Protein AF-A0A9X7F7V8-F1 (afdb_monomer)

Solvent-accessible surface area (backbone atoms only — not comparable to full-atom values): 36002 Å² total; per-residue (Å²): 130,81,88,64,76,59,46,73,55,66,63,35,21,41,89,71,40,46,83,42,70,85,83,79,91,73,60,91,83,66,77,75,46,74,42,76,83,87,56,82,37,56,44,42,34,38,36,26,42,27,68,79,22,31,21,28,25,34,52,46,41,36,84,93,49,80,68,40,49,38,64,85,40,60,73,61,47,55,70,38,50,69,52,77,64,52,64,68,59,65,44,76,66,42,42,54,44,35,45,54,50,52,70,66,58,52,81,70,57,61,52,59,79,64,34,53,71,42,37,28,60,25,58,77,49,86,62,60,53,66,72,53,93,65,69,82,40,64,62,67,72,84,74,87,76,73,74,89,85,81,84,89,85,89,88,84,90,87,91,89,91,73,89,81,83,79,71,95,82,75,79,75,51,70,68,53,50,42,50,52,43,41,33,76,32,23,48,16,11,32,34,34,64,39,44,34,57,38,52,28,49,52,38,41,56,53,60,64,45,73,82,61,96,46,65,67,55,34,41,53,51,31,75,76,29,73,75,55,44,62,40,30,48,76,62,64,85,87,48,68,62,60,39,66,84,73,62,66,94,68,45,54,73,66,41,46,50,52,51,18,53,33,50,60,58,42,36,48,33,43,57,46,69,31,34,42,25,39,52,52,36,33,46,38,57,34,34,7,62,45,65,54,84,80,35,44,51,33,42,26,20,69,36,93,69,23,88,36,35,92,76,37,50,49,18,48,43,56,41,51,54,51,50,36,59,56,46,31,51,65,20,78,80,36,62,45,30,34,38,38,21,29,26,52,19,28,54,20,50,41,38,26,36,68,74,65,68,45,75,52,41,55,26,39,37,30,33,50,24,46,71,30,14,23,47,44,47,59,46,28,52,28,28,15,48,75,69,51,93,58,85,59,70,58,58,33,39,68,38,36,50,40,6,80,57,29,29,27,45,42,70,61,12,37,29,49,49,53,36,36,46,35,80,83,26,45,27,72,94,77,72,40,47,49,35,41,34,29,18,29,59,93,43,65,85,53,70,75,48,70,36,31,45,58,53,34,67,76,37,40,35,26,62,85,16,94,48,28,82,47,23,56,94,80,37,65,67,64,79,65,60,67,90,58,94,91,64,100,65,87,60,88,47,55,54,53,73,35,50,81,58,69,54,54,37,46,72,80,53,44,80,40,38,74,46,56,49,49,50,51,44,53,49,51,33,53,49,50,51,65,73,48,60,82,61,58,56,80,83,29,31,31,40,34,20,30,57,16,82,84,25,23,5,24,42,49,45,33,40,27,23,82,54,89,58,90,87,61,51,70,70,42,60,62,64,21,42,67,72,51,64,84,48,29,32,70,29,30,43,32,32,29,30,82,88,68,53,72,48,46,32,34,59,57,67,48,78,32,36,3,12,44,50,40,8,30,40,19,36,51,60,52,61,93,48,52,75,30,47,29,37,45,31,56,93,45,42,61,73,41,33,51,48,45,98,81,32,51,54,52,41,55,50,52,47,50,53,42,52,42,54,43,76,77,100

Sequence (665 aa):
MNNEPAKQLKIQLDKQGRPITHTYLTESSDTQRCEVRIKDRVVPILFVPGIMGSNLKYRDVWSGQETPVLLSDEKELANAEVDDSWQPPSSALEILSALIFGLFRTKEERRREINPDVAFVDWESNKIRPLPKRMVYTDRKIAMSSPDNDHEGDVAQEKNSAKEPFQEGESLTEAQKIAQEARMRGWGTVYQGSYVPFLVFLEDTLNDIPACKTLEEYKQVIEKNEVWKKLLPLFQSGSRQSIVAKGDENGSLENTEQLARWLQNAADCEFRVYACGYNWLRDNQQSGNGYSNDSIEYFEAKSEKGINKKYGFSDLNSRIKKILKECQQTDSKCNEVIVLTHSMGGLVGRAYAKEQGGSSLSGIYHNVMPATGAPAFYKRLKAGFGGENIVTTIASPIFGYSAERVTPVLLNSIGALELMPWIDYKVLSDNTNQWLKVAEKATPKTIKFSFSTEDLMQNSDAWYSLLPKLYHNGQLQYQKAKLNDKKNQWEEADPRINPGGIVSPIMELQEMSDAERFKRIMGSVANFQKKHMGFYLPGKTNIAYGNDEKYKAWGSISWLCDSSLHDVREEDLRQAKLLKTEDMYTGKITVELPSGRQLSFQLSKAEDNGDGTVPTDSGCAPEGKVDGRIFIENGYDHQGSYGEKKSASRSSALFSILEFTARKG

Secondary structure (DSSP, 8-state):
---PPPEEPPPEE-TTS-EE-------TT--PPEE-----EEEEEEEE--TT-B-EEEEESSTT-SSPPPTT-HHHHTTSEEPPPB----SHHHHHHHHHHHHH--TTTHHHHT-TTTEEE--------SPPS----B-----SS---------------S------TTPPPPHHHHHHHHHHHTTGGGB-HHHHHHHHHHHHHHHHT----SSHHHHHHHHHH-HHHHTTGGGG--S-TT-EES---S---HHHHHHHHHHHHHHHTEEEEEEE----TTS-HHHHHH---TTSHHHHHHHSTT-TTTTT---SHHHHHHHHHHHHTTT-TT---EEEEEETTHHHHHHHHHHHHTTTTEEEEEEES--BTB-THHHHHHHH-S---SS--TTTHHHH-SSHHHHHHHHHH-HHHHTTSPPTT---TTTS-S--EEEEETTEEEEEEEEE-HHHHHH-TTSTTSS-TTSEETTEE--------TT--------TTTSTT-PPPSSHHHHTS-HHHHHHHHHHHHHHHHHHHTT---TTTEEEEEE-EEEEEE-SSEEEEESS--TT--HHHHHTPEEEE-TGGGGTEEEEE-TTS-EEEEEEPPP-EEESSSSBHHHHTTTTTT-SS-EEEE-SS-TTTTTTSTT-HHHHHHHHHHHHHHHTT-

Nearest PDB structures (foldseek):
  4r1d-assembly1_A  TM=7.127E-01  e=4.966E-26  Pseudomonas aeruginosa PAO1
  5nfq-assembly1_A  TM=3.849E-01  e=1.254E-01  metagenome
  8oxn-assembly2_BBB  TM=6.020E-01  e=1.197E+00  Paenarthrobacter nitroguajacolicus
  3ia2-assembly1_C  TM=6.150E-01  e=1.941E+00  Pseudomonas fluorescens
  1a88-assembly1_C  TM=4.768E-01  e=1.839E+00  Streptomyces lividans

pLDDT: mean 80.81, std 19.21, range [23.52, 98.88]

InterPro domains:
  IPR012908 GPI inositol-deacylase PGAP1-like alpha/beta domain [PF07819] (316-354)
  IPR029058 Alpha/Beta hydrolase fold [G3DSA:3.40.50.1820] (249-443)
  IPR029058 Alpha/Beta hydrolase fold [SSF53474] (44-438)

Structure (mmCIF, N/CA/C/O backbone):
data_AF-A0A9X7F7V8-F1
#
_entry.id   AF-A0A9X7F7V8-F1
#
loop_
_atom_site.group_PDB
_atom_site.id
_atom_site.type_symbol
_atom_site.label_atom_id
_atom_site.label_alt_id
_atom_site.label_comp_id
_atom_site.label_asym_id
_atom_site.label_entity_id
_atom_site.label_seq_id
_atom_site.pdbx_PDB_ins_code
_atom_site.Cartn_x
_atom_site.Cartn_y
_atom_site.Cartn_z
_atom_site.occupancy
_atom_site.B_iso_or_equiv
_atom_site.auth_seq_id
_atom_site.auth_comp_id
_atom_site.auth_asym_id
_atom_site.auth_atom_id
_atom_site.pdbx_PDB_model_num
ATOM 1 N N . MET A 1 1 ? 36.624 15.511 -40.483 1.00 46.25 1 MET A N 1
ATOM 2 C CA . MET A 1 1 ? 35.326 14.999 -39.995 1.00 46.25 1 MET A CA 1
ATOM 3 C C . MET A 1 1 ? 34.982 15.802 -38.761 1.00 46.25 1 MET A C 1
ATOM 5 O O . MET A 1 1 ? 35.823 15.865 -37.872 1.00 46.25 1 MET A O 1
ATOM 9 N N . ASN A 1 2 ? 33.837 16.486 -38.752 1.00 46.56 2 ASN A N 1
ATOM 10 C CA . ASN A 1 2 ? 33.401 17.257 -37.590 1.00 46.56 2 ASN A CA 1
ATOM 11 C C . ASN A 1 2 ? 33.309 16.332 -36.371 1.00 46.56 2 ASN A C 1
ATOM 13 O O . ASN A 1 2 ? 32.717 15.259 -36.450 1.00 46.56 2 ASN A O 1
ATOM 17 N N . ASN A 1 3 ? 33.905 16.758 -35.258 1.00 55.72 3 ASN A N 1
ATOM 18 C CA . ASN A 1 3 ? 33.876 16.075 -33.959 1.00 55.72 3 ASN A CA 1
ATOM 19 C C . ASN A 1 3 ? 32.517 16.236 -33.247 1.00 55.72 3 ASN A C 1
ATOM 21 O O . ASN A 1 3 ? 32.430 16.115 -32.026 1.00 55.72 3 ASN A O 1
ATOM 25 N N . GLU A 1 4 ? 31.459 16.557 -33.992 1.00 63.03 4 GLU A N 1
ATOM 26 C CA . GLU A 1 4 ? 30.136 16.722 -33.414 1.00 63.03 4 GLU A CA 1
ATOM 27 C C . GLU A 1 4 ? 29.566 15.354 -33.026 1.00 63.03 4 GLU A C 1
ATOM 29 O O . GLU A 1 4 ? 29.648 14.399 -33.809 1.00 63.03 4 GLU A O 1
ATOM 34 N N . PRO A 1 5 ? 29.005 15.227 -31.811 1.00 69.69 5 PRO A N 1
ATOM 35 C CA . PRO A 1 5 ? 28.393 13.985 -31.373 1.00 69.69 5 PRO A CA 1
ATOM 36 C C . PRO A 1 5 ? 27.250 13.603 -32.316 1.00 69.69 5 PRO A C 1
ATOM 38 O O . PRO A 1 5 ? 26.534 14.465 -32.836 1.00 69.69 5 PRO A O 1
ATOM 41 N N . ALA A 1 6 ? 27.082 12.296 -32.531 1.00 78.06 6 ALA A N 1
ATOM 42 C CA . ALA A 1 6 ? 26.006 11.790 -33.366 1.00 78.06 6 ALA A CA 1
ATOM 43 C C . ALA A 1 6 ? 24.643 12.207 -32.791 1.00 78.06 6 ALA A C 1
ATOM 45 O O . ALA A 1 6 ? 24.387 12.090 -31.590 1.00 78.06 6 ALA A O 1
ATOM 46 N N . LYS A 1 7 ? 23.752 12.678 -33.662 1.00 78.88 7 LYS A N 1
ATOM 47 C CA . LYS A 1 7 ? 22.371 12.996 -33.324 1.00 78.88 7 LYS A CA 1
ATOM 48 C C . LYS A 1 7 ? 21.613 11.700 -33.064 1.00 78.88 7 LYS A C 1
ATOM 50 O O . LYS A 1 7 ? 21.402 10.901 -33.974 1.00 78.88 7 LYS A O 1
ATOM 55 N N . GLN A 1 8 ? 21.180 11.492 -31.825 1.00 77.06 8 GLN A N 1
ATOM 56 C CA . GLN A 1 8 ? 20.345 10.340 -31.499 1.00 77.06 8 GLN A CA 1
ATOM 57 C C . GLN A 1 8 ? 18.921 10.537 -32.012 1.00 77.06 8 GLN A C 1
ATOM 59 O O . GLN A 1 8 ? 18.252 11.521 -31.678 1.00 77.06 8 GLN A O 1
ATOM 64 N N . LEU A 1 9 ? 18.460 9.588 -32.820 1.00 78.94 9 LEU A N 1
ATOM 65 C CA . LEU A 1 9 ? 17.100 9.564 -33.334 1.00 78.94 9 LEU A CA 1
ATOM 66 C C . LEU A 1 9 ? 16.156 8.888 -32.335 1.00 78.94 9 LEU A C 1
ATOM 68 O O . LEU A 1 9 ? 16.530 7.964 -31.613 1.00 78.94 9 LEU A O 1
ATOM 72 N N . LYS A 1 10 ? 14.906 9.357 -32.302 1.00 74.94 10 LYS A N 1
ATOM 73 C CA . LYS A 1 10 ? 13.861 8.775 -31.453 1.00 74.94 10 LYS A CA 1
ATOM 74 C C . LYS A 1 10 ? 13.357 7.462 -32.051 1.00 74.94 10 LYS A C 1
ATOM 76 O O . LYS A 1 10 ? 13.159 7.381 -33.264 1.00 74.94 10 LYS A O 1
ATOM 81 N N . ILE A 1 11 ? 13.102 6.482 -31.191 1.00 79.94 11 ILE A N 1
ATOM 82 C CA . ILE A 1 11 ? 12.513 5.193 -31.563 1.00 79.94 11 ILE A CA 1
ATOM 83 C C . ILE A 1 11 ? 11.030 5.186 -31.197 1.00 79.94 11 ILE A C 1
ATOM 85 O O . ILE A 1 11 ? 10.642 5.650 -30.126 1.00 79.94 11 ILE A O 1
ATOM 89 N N . GLN A 1 12 ? 10.218 4.650 -32.100 1.00 79.31 12 GLN A N 1
ATOM 90 C CA . GLN A 1 12 ? 8.825 4.265 -31.887 1.00 79.31 12 GLN A CA 1
ATOM 91 C C . GLN A 1 12 ? 8.692 2.771 -32.183 1.00 79.31 12 GLN A C 1
ATOM 93 O O . GLN A 1 12 ? 9.575 2.193 -32.814 1.00 79.31 12 GLN A O 1
ATOM 98 N N . LEU A 1 13 ? 7.607 2.140 -31.744 1.00 78.81 13 LEU A N 1
ATOM 99 C CA . LEU A 1 13 ? 7.330 0.746 -32.088 1.00 78.81 13 LEU A CA 1
ATOM 100 C C . LEU A 1 13 ? 6.234 0.690 -33.146 1.00 78.81 13 LEU A C 1
ATOM 102 O O . LEU A 1 13 ? 5.211 1.361 -33.014 1.00 78.81 13 LEU A O 1
ATOM 106 N N . ASP A 1 14 ? 6.421 -0.115 -34.186 1.00 77.88 14 ASP A N 1
ATOM 107 C CA . ASP A 1 14 ? 5.328 -0.430 -35.102 1.00 77.88 14 ASP A CA 1
ATOM 108 C C . ASP A 1 14 ? 4.297 -1.371 -34.446 1.00 77.88 14 ASP A C 1
ATOM 110 O O . ASP A 1 14 ? 4.455 -1.817 -33.309 1.00 77.88 14 ASP A O 1
ATOM 114 N N . LYS A 1 15 ? 3.224 -1.707 -35.172 1.00 72.94 15 LYS A N 1
ATOM 115 C CA . LYS A 1 15 ? 2.161 -2.601 -34.675 1.00 72.94 15 LYS A CA 1
ATOM 116 C C . LYS A 1 15 ? 2.650 -4.008 -34.300 1.00 72.94 15 LYS A C 1
ATOM 118 O O . LYS A 1 15 ? 1.923 -4.732 -33.628 1.00 72.94 15 LYS A O 1
ATOM 123 N N . GLN A 1 16 ? 3.831 -4.408 -34.763 1.00 71.25 16 GLN A N 1
ATOM 124 C CA . GLN A 1 16 ? 4.461 -5.693 -34.479 1.00 71.25 16 GLN A CA 1
ATOM 125 C C . GLN A 1 16 ? 5.520 -5.584 -33.370 1.00 71.25 16 GLN A C 1
ATOM 127 O O . GLN A 1 16 ? 6.212 -6.562 -33.106 1.00 71.25 16 GLN A O 1
ATOM 132 N N . GLY A 1 17 ? 5.661 -4.420 -32.725 1.00 70.75 17 GLY A N 1
ATOM 133 C CA . GLY A 1 17 ? 6.636 -4.196 -31.661 1.00 70.75 17 GLY A CA 1
ATOM 134 C C . GLY A 1 17 ? 8.064 -3.970 -32.161 1.00 70.75 17 GLY A C 1
ATOM 135 O O . GLY A 1 17 ? 8.986 -4.007 -31.346 1.00 70.75 17 GLY A O 1
ATOM 136 N N . ARG A 1 18 ? 8.269 -3.740 -33.468 1.00 77.44 18 ARG A N 1
ATOM 137 C CA . ARG A 1 18 ? 9.596 -3.513 -34.061 1.00 77.44 18 ARG A CA 1
ATOM 138 C C . ARG A 1 18 ? 9.985 -2.034 -33.963 1.00 77.44 18 ARG A C 1
ATOM 140 O O . ARG A 1 18 ? 9.141 -1.177 -34.239 1.00 77.44 18 ARG A O 1
ATOM 147 N N . PRO A 1 19 ? 11.245 -1.712 -33.620 1.00 79.12 19 PRO A N 1
ATOM 148 C CA . PRO A 1 19 ? 11.704 -0.335 -33.521 1.00 79.12 19 PRO A CA 1
ATOM 149 C C . PRO A 1 19 ? 11.752 0.328 -34.902 1.00 79.12 19 PRO A C 1
ATOM 151 O O . PRO A 1 19 ? 12.378 -0.174 -35.834 1.00 79.12 19 PRO A O 1
ATOM 154 N N . ILE A 1 20 ? 11.120 1.490 -35.014 1.00 81.56 20 ILE A N 1
ATOM 155 C CA . ILE A 1 20 ? 11.125 2.356 -36.191 1.00 81.56 20 ILE A CA 1
ATOM 156 C C . ILE A 1 20 ? 11.598 3.756 -35.799 1.00 81.56 20 ILE A C 1
ATOM 158 O O . ILE A 1 20 ? 11.424 4.202 -34.664 1.00 81.56 20 ILE A O 1
ATOM 162 N N . THR A 1 21 ? 12.199 4.471 -36.744 1.00 81.19 21 THR A N 1
ATOM 163 C CA . THR A 1 21 ? 12.580 5.872 -36.564 1.00 81.19 21 THR A CA 1
ATOM 164 C C . THR A 1 21 ? 12.234 6.674 -37.810 1.00 81.19 21 THR A C 1
ATOM 166 O O . THR A 1 21 ? 12.259 6.148 -38.923 1.00 81.19 21 THR A O 1
ATOM 169 N N . HIS A 1 22 ? 11.926 7.953 -37.622 1.00 78.25 22 HIS A N 1
ATOM 170 C CA . HIS A 1 22 ? 11.670 8.889 -38.708 1.00 78.25 22 HIS A CA 1
ATOM 171 C C . HIS A 1 22 ? 12.728 9.986 -38.684 1.00 78.25 22 HIS A C 1
ATOM 173 O O . HIS A 1 22 ? 12.984 10.598 -37.646 1.00 78.25 22 HIS A O 1
ATOM 179 N N . THR A 1 23 ? 13.319 10.249 -39.844 1.00 77.56 23 THR A N 1
ATOM 180 C CA . THR A 1 23 ? 14.235 11.368 -40.060 1.00 77.56 23 THR A CA 1
ATOM 181 C C . THR A 1 23 ? 13.747 12.206 -41.230 1.00 77.56 23 THR A C 1
ATOM 183 O O . THR A 1 23 ? 13.063 11.705 -42.123 1.00 77.56 23 THR A O 1
ATOM 186 N N . TYR A 1 24 ? 14.101 13.485 -41.217 1.00 77.19 24 TYR A N 1
ATOM 187 C CA . TYR A 1 24 ? 13.874 14.389 -42.337 1.00 77.19 24 TYR A CA 1
ATOM 188 C C . TYR A 1 24 ? 15.145 14.464 -43.180 1.00 77.19 24 TYR A C 1
ATOM 190 O O . TYR A 1 24 ? 16.244 14.242 -42.667 1.00 77.19 24 TYR A O 1
ATOM 198 N N . LEU A 1 25 ? 14.993 14.769 -44.467 1.00 79.50 25 LEU A N 1
ATOM 199 C CA . LEU A 1 25 ? 16.131 15.102 -45.317 1.00 79.50 25 LEU A CA 1
ATOM 200 C C . LEU A 1 25 ? 16.732 16.431 -44.840 1.00 79.50 25 LEU A C 1
ATOM 202 O O . LEU A 1 25 ? 15.996 17.391 -44.608 1.00 79.50 25 LEU A O 1
ATOM 206 N N . THR A 1 26 ? 18.051 16.470 -44.676 1.00 81.38 26 THR A N 1
ATOM 207 C CA . THR A 1 26 ? 18.823 17.676 -44.351 1.00 81.38 26 THR A CA 1
ATOM 208 C C . THR A 1 26 ? 19.559 18.179 -45.593 1.00 81.38 26 THR A C 1
ATOM 210 O O . THR A 1 26 ? 19.671 17.468 -46.595 1.00 81.38 26 THR A O 1
ATOM 213 N N . GLU A 1 27 ? 20.033 19.425 -45.559 1.00 85.50 27 GLU A N 1
ATOM 214 C CA . GLU A 1 27 ? 20.904 19.942 -46.616 1.00 85.50 27 GLU A CA 1
ATOM 215 C C . GLU A 1 27 ? 22.190 19.112 -46.709 1.00 85.50 27 GLU A C 1
ATOM 217 O O . GLU A 1 27 ? 22.711 18.649 -45.697 1.00 85.50 27 GLU A O 1
ATOM 222 N N . SER A 1 28 ? 22.760 18.975 -47.909 1.00 86.62 28 SER A N 1
ATOM 223 C CA . SER A 1 28 ? 23.994 18.202 -48.135 1.00 86.62 28 SER A CA 1
ATOM 224 C C . SER A 1 28 ? 25.219 18.722 -47.363 1.00 86.62 28 SER A C 1
ATOM 226 O O . SER A 1 28 ? 26.239 18.040 -47.294 1.00 86.62 28 SER A O 1
ATOM 228 N N . SER A 1 29 ? 25.140 19.944 -46.829 1.00 88.06 29 SER A N 1
ATOM 229 C CA . SER A 1 29 ? 26.130 20.572 -45.948 1.00 88.06 29 SER A CA 1
ATOM 230 C C . SER A 1 29 ? 26.117 19.988 -44.526 1.00 88.06 29 SER A C 1
ATOM 232 O O . SER A 1 29 ? 27.152 20.004 -43.854 1.00 88.06 29 SER A O 1
ATOM 234 N N . ASP A 1 30 ? 24.982 19.444 -44.075 1.00 81.69 30 ASP A N 1
ATOM 235 C CA . ASP A 1 30 ? 24.840 18.780 -42.782 1.00 81.69 30 ASP A CA 1
ATOM 236 C C . ASP A 1 30 ? 25.424 17.363 -42.858 1.00 81.69 30 ASP A C 1
ATOM 238 O O . ASP A 1 30 ? 24.828 16.427 -43.392 1.00 81.69 30 ASP A O 1
ATOM 242 N N . THR A 1 31 ? 26.636 17.219 -42.322 1.00 84.81 31 THR A N 1
ATOM 243 C CA . THR A 1 31 ? 27.365 15.943 -42.258 1.00 84.81 31 THR A CA 1
ATOM 244 C C . THR A 1 31 ? 27.240 15.264 -40.891 1.00 84.81 31 THR A C 1
ATOM 246 O O . THR A 1 31 ? 27.972 14.307 -40.608 1.00 84.81 31 THR A O 1
ATOM 249 N N . GLN A 1 32 ? 26.336 15.741 -40.024 1.00 85.00 32 GLN A N 1
ATOM 250 C CA . GLN A 1 32 ? 26.149 15.182 -38.692 1.00 85.00 32 GLN A CA 1
ATOM 251 C C . GLN A 1 32 ? 25.644 13.737 -38.787 1.00 85.00 32 GLN A C 1
ATOM 253 O O . GLN A 1 32 ? 24.639 13.422 -39.425 1.00 85.00 32 GLN A O 1
ATOM 258 N N . ARG A 1 33 ? 26.340 12.819 -38.111 1.00 82.56 33 ARG A N 1
ATOM 259 C CA . ARG A 1 33 ? 25.923 11.413 -38.059 1.00 82.56 33 ARG A CA 1
ATOM 260 C C . ARG A 1 33 ? 24.641 11.280 -37.246 1.00 82.56 33 ARG A C 1
ATOM 262 O O . ARG A 1 33 ? 24.547 11.851 -36.167 1.00 82.56 33 ARG A O 1
ATOM 269 N N . CYS A 1 34 ? 23.705 10.463 -37.715 1.00 80.56 34 CYS A N 1
ATOM 270 C CA . CYS A 1 34 ? 22.563 10.025 -36.919 1.00 80.56 34 CYS A CA 1
ATOM 271 C C . CYS A 1 34 ? 22.820 8.626 -36.338 1.00 80.56 34 CYS A C 1
ATOM 273 O O . CYS A 1 34 ? 23.418 7.777 -37.000 1.00 80.56 34 CYS A O 1
ATOM 275 N N . GLU A 1 35 ? 22.371 8.383 -35.109 1.00 80.62 35 GLU A N 1
ATOM 276 C CA . GLU A 1 35 ? 22.479 7.091 -34.421 1.00 80.62 35 GLU A CA 1
ATOM 277 C C . GLU A 1 35 ? 21.098 6.653 -33.915 1.00 80.62 35 GLU A C 1
ATOM 279 O O . GLU A 1 35 ? 20.340 7.461 -33.375 1.00 80.62 35 GLU A O 1
ATOM 284 N N . VAL A 1 36 ? 20.783 5.366 -34.072 1.00 75.06 36 VAL A N 1
ATOM 285 C CA . VAL A 1 36 ? 19.615 4.707 -33.471 1.00 75.06 36 VAL A CA 1
ATOM 286 C C . VAL A 1 36 ? 20.146 3.640 -32.527 1.00 75.06 36 VAL A C 1
ATOM 288 O O . VAL A 1 36 ? 20.948 2.806 -32.942 1.00 75.06 36 VAL A O 1
ATOM 291 N N . ARG A 1 37 ? 19.703 3.655 -31.269 1.00 71.88 37 ARG A N 1
ATOM 292 C CA . ARG A 1 37 ? 20.090 2.646 -30.277 1.00 71.88 37 ARG A CA 1
ATOM 293 C C . ARG A 1 37 ? 18.936 1.710 -29.995 1.00 71.88 37 ARG A C 1
ATOM 295 O O . ARG A 1 37 ? 17.985 2.098 -29.328 1.00 71.88 37 ARG A O 1
ATOM 302 N N . ILE A 1 38 ? 19.039 0.493 -30.503 1.00 74.44 38 ILE A N 1
ATOM 303 C CA . ILE A 1 38 ? 18.077 -0.564 -30.215 1.00 74.44 38 ILE A CA 1
ATOM 304 C C . ILE A 1 38 ? 18.478 -1.184 -28.879 1.00 74.44 38 ILE A C 1
ATOM 306 O O . ILE A 1 38 ? 19.631 -1.569 -28.698 1.00 74.44 38 ILE A O 1
ATOM 310 N N . LYS A 1 39 ? 17.543 -1.195 -27.931 1.00 77.19 39 LYS A N 1
ATOM 311 C CA . LYS A 1 39 ? 17.722 -1.819 -26.624 1.00 77.19 39 LYS A CA 1
ATOM 312 C C . LYS A 1 39 ? 17.130 -3.223 -26.687 1.00 77.19 39 LYS A C 1
ATOM 314 O O . LYS A 1 39 ? 15.943 -3.368 -26.964 1.00 77.19 39 LYS A O 1
ATOM 319 N N . ASP A 1 40 ? 17.949 -4.236 -26.431 1.00 75.56 40 ASP A N 1
ATOM 320 C CA . ASP A 1 40 ? 17.575 -5.642 -26.657 1.00 75.56 40 ASP A CA 1
ATOM 321 C C . ASP A 1 40 ? 16.903 -6.303 -25.443 1.00 75.56 40 ASP A C 1
ATOM 323 O O . ASP A 1 40 ? 16.491 -7.461 -25.511 1.00 75.56 40 ASP A O 1
ATOM 327 N N . ARG A 1 41 ? 16.798 -5.583 -24.319 1.00 90.81 41 ARG A N 1
ATOM 328 C CA . ARG A 1 41 ? 16.225 -6.084 -23.067 1.00 90.81 41 ARG A CA 1
ATOM 329 C C . ARG A 1 41 ? 15.151 -5.140 -22.544 1.00 90.81 41 ARG A C 1
ATOM 331 O O . ARG A 1 41 ? 15.445 -3.993 -22.211 1.00 90.81 41 ARG A O 1
ATOM 338 N N . VAL A 1 42 ? 13.922 -5.628 -22.401 1.00 93.75 42 VAL A N 1
ATOM 339 C CA . VAL A 1 42 ? 12.809 -4.842 -21.843 1.00 93.75 42 VAL A CA 1
ATOM 340 C C . VAL A 1 42 ? 12.649 -5.145 -20.355 1.00 93.75 42 VAL A C 1
ATOM 342 O O . VAL A 1 42 ? 12.511 -6.302 -19.951 1.00 93.75 42 VAL A O 1
ATOM 345 N N . VAL A 1 43 ? 12.622 -4.100 -19.524 1.00 96.81 43 VAL A N 1
ATOM 346 C CA . VAL A 1 43 ? 12.429 -4.201 -18.069 1.00 96.81 43 VAL A CA 1
ATOM 347 C C . VAL A 1 43 ? 11.140 -3.473 -17.664 1.00 96.81 43 VAL A C 1
ATOM 349 O O . VAL A 1 43 ? 11.140 -2.251 -17.483 1.00 96.81 43 VAL A O 1
ATOM 352 N N . PRO A 1 44 ? 10.014 -4.193 -17.528 1.00 98.06 44 PRO A N 1
ATOM 353 C CA . PRO A 1 44 ? 8.767 -3.604 -17.059 1.00 98.06 44 PRO A CA 1
ATOM 354 C C . PRO A 1 44 ? 8.817 -3.318 -15.554 1.00 98.06 44 PRO A C 1
ATOM 356 O O . PRO A 1 44 ? 9.137 -4.194 -14.745 1.00 98.06 44 PRO A O 1
ATOM 359 N N . ILE A 1 45 ? 8.442 -2.096 -15.182 1.00 98.75 45 ILE A N 1
ATOM 360 C CA . ILE A 1 45 ? 8.290 -1.641 -13.797 1.00 98.75 45 ILE A CA 1
ATOM 361 C C . ILE A 1 45 ? 6.816 -1.335 -13.567 1.00 98.75 45 ILE A C 1
ATOM 363 O O . ILE A 1 45 ? 6.240 -0.528 -14.288 1.00 98.75 45 ILE A O 1
ATOM 367 N N . LEU A 1 46 ? 6.201 -1.952 -12.564 1.00 98.81 46 LEU A N 1
ATOM 368 C CA . LEU A 1 46 ? 4.790 -1.783 -12.243 1.00 98.81 46 LEU A CA 1
ATOM 369 C C . LEU A 1 46 ? 4.619 -1.149 -10.866 1.00 98.81 46 LEU A C 1
ATOM 371 O O . LEU A 1 46 ? 4.980 -1.738 -9.851 1.00 98.81 46 LEU A O 1
ATOM 375 N N . PHE A 1 47 ? 4.036 0.044 -10.835 1.00 98.75 47 PHE A N 1
ATOM 376 C CA . PHE A 1 47 ? 3.696 0.741 -9.603 1.00 98.75 47 PHE A CA 1
ATOM 377 C C . PHE A 1 47 ? 2.287 0.379 -9.105 1.00 98.75 47 PHE A C 1
ATOM 379 O O . PHE A 1 47 ? 1.334 0.401 -9.882 1.00 98.75 47 PHE A O 1
ATOM 386 N N . VAL A 1 48 ? 2.144 0.108 -7.806 1.00 98.69 48 VAL A N 1
ATOM 387 C CA . VAL A 1 48 ? 0.872 -0.197 -7.127 1.00 98.69 48 VAL A CA 1
ATOM 388 C C . VAL A 1 48 ? 0.633 0.834 -6.011 1.00 98.69 48 VAL A C 1
ATOM 390 O O . VAL A 1 48 ? 1.459 0.933 -5.098 1.00 98.69 48 VAL A O 1
ATOM 393 N N . PRO A 1 49 ? -0.457 1.622 -6.053 1.00 96.06 49 PRO A N 1
ATOM 394 C CA . PRO A 1 49 ? -0.676 2.735 -5.131 1.00 96.06 49 PRO A CA 1
ATOM 395 C C . PRO A 1 49 ? -1.167 2.288 -3.740 1.00 96.06 49 PRO A C 1
ATOM 397 O O . PRO A 1 49 ? -1.456 1.122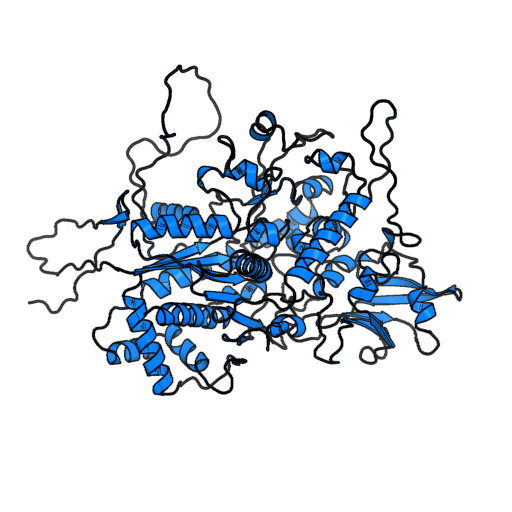 -3.486 1.00 96.06 49 PRO A O 1
ATOM 400 N N . GLY A 1 50 ? -1.286 3.243 -2.818 1.00 89.06 50 GLY A N 1
ATOM 401 C CA . GLY A 1 50 ? -1.846 3.016 -1.483 1.00 89.06 50 GLY A CA 1
ATOM 402 C C . GLY A 1 50 ? -3.371 3.040 -1.416 1.00 89.06 50 GLY A C 1
ATOM 403 O O . GLY A 1 50 ? -4.057 3.203 -2.426 1.00 89.06 50 GLY A O 1
ATOM 404 N N . ILE A 1 51 ? -3.894 2.975 -0.187 1.00 79.88 51 ILE A N 1
ATOM 405 C CA . ILE A 1 51 ? -5.300 3.292 0.090 1.00 79.88 51 ILE A CA 1
ATOM 406 C C . ILE A 1 51 ? -5.623 4.690 -0.441 1.00 79.88 51 ILE A C 1
ATOM 408 O O . ILE A 1 51 ? -4.798 5.598 -0.307 1.00 79.88 51 ILE A O 1
ATOM 412 N N . MET A 1 52 ? -6.798 4.857 -1.063 1.00 77.00 52 MET A N 1
ATOM 413 C CA . MET A 1 52 ? -7.204 6.110 -1.723 1.00 77.00 52 MET A CA 1
ATOM 414 C C . MET A 1 52 ? -6.260 6.573 -2.841 1.00 77.00 52 MET A C 1
ATOM 416 O O . MET A 1 52 ? -6.340 7.706 -3.308 1.00 77.00 52 MET A O 1
ATOM 420 N N . GLY A 1 53 ? -5.338 5.713 -3.266 1.00 83.50 53 GLY A N 1
ATOM 421 C CA . GLY A 1 53 ? -4.332 6.051 -4.251 1.00 83.50 53 GLY A CA 1
ATOM 422 C C . GLY A 1 53 ? -4.738 5.750 -5.689 1.00 83.50 53 GLY A C 1
ATOM 423 O O . GLY A 1 53 ? -3.983 6.113 -6.590 1.00 83.50 53 GLY A O 1
ATOM 424 N N . SER A 1 54 ? -5.895 5.120 -5.901 1.00 90.19 54 SER A N 1
ATOM 425 C CA . SER A 1 54 ? -6.476 4.861 -7.222 1.00 90.19 54 SER A CA 1
ATOM 426 C C . SER A 1 54 ? -7.700 5.739 -7.451 1.00 90.19 54 SER A C 1
ATOM 428 O O . SER A 1 54 ? -8.530 5.866 -6.551 1.00 90.19 54 SER A O 1
ATOM 430 N N . ASN A 1 55 ? -7.843 6.282 -8.656 1.00 89.56 55 ASN A N 1
ATOM 431 C CA . ASN A 1 55 ? -9.062 6.965 -9.082 1.00 89.56 55 ASN A CA 1
ATOM 432 C C . ASN A 1 55 ? -10.164 5.920 -9.288 1.00 89.56 55 ASN A C 1
ATOM 434 O O . ASN A 1 55 ? -9.915 4.886 -9.914 1.00 89.56 55 ASN A O 1
ATOM 438 N N . LEU A 1 56 ? -11.362 6.175 -8.763 1.00 87.31 56 LEU A N 1
ATOM 439 C CA . LEU A 1 56 ? -12.511 5.275 -8.898 1.00 87.31 56 LEU A CA 1
ATOM 440 C C . LEU A 1 56 ? -13.639 5.988 -9.645 1.00 87.31 56 LEU A C 1
ATOM 442 O O . LEU A 1 56 ? -13.805 7.192 -9.496 1.00 87.31 56 LEU A O 1
ATOM 446 N N . LYS A 1 57 ? -14.401 5.263 -10.453 1.00 88.06 57 LYS A N 1
ATOM 447 C CA . LYS A 1 57 ? -15.721 5.634 -10.972 1.00 88.06 57 LYS A CA 1
ATOM 448 C C . LYS A 1 57 ? -16.772 4.785 -10.272 1.00 88.06 57 LYS A C 1
ATOM 450 O O . LYS A 1 57 ? -16.443 3.822 -9.578 1.00 88.06 57 LYS A O 1
ATOM 455 N N . TYR A 1 58 ? -18.028 5.149 -10.456 1.00 85.94 58 TYR A N 1
ATOM 456 C CA . TYR A 1 58 ? -19.154 4.456 -9.859 1.00 85.94 58 TYR A CA 1
ATOM 457 C C . TYR A 1 58 ? -20.255 4.270 -10.892 1.00 85.94 58 TYR A C 1
ATOM 459 O O . TYR A 1 58 ? -20.488 5.157 -11.710 1.00 85.94 58 TYR A O 1
ATOM 467 N N . ARG A 1 59 ? -20.921 3.117 -10.855 1.00 88.12 59 ARG A N 1
ATOM 468 C CA . ARG A 1 59 ? -22.094 2.850 -11.686 1.00 88.12 59 ARG A CA 1
ATOM 469 C C . ARG A 1 59 ? -23.364 3.077 -10.863 1.00 88.12 59 ARG A C 1
ATOM 471 O O . ARG A 1 59 ? -23.567 2.383 -9.865 1.00 88.12 59 ARG A O 1
ATOM 478 N N . ASP A 1 60 ? -24.210 4.025 -11.276 1.00 86.00 60 ASP A N 1
ATOM 479 C CA . ASP A 1 60 ? -25.479 4.322 -10.598 1.00 86.00 60 ASP A CA 1
ATOM 480 C C . ASP A 1 60 ? -26.531 3.272 -10.942 1.00 86.00 60 ASP A C 1
ATOM 482 O O . ASP A 1 60 ? -27.354 3.423 -11.844 1.00 86.00 60 ASP A O 1
ATOM 486 N N . VAL A 1 61 ? -26.499 2.184 -10.180 1.00 85.12 61 VAL A N 1
ATOM 487 C CA . VAL A 1 61 ? -27.470 1.093 -10.288 1.00 85.12 61 VAL A CA 1
ATOM 488 C C . VAL A 1 61 ? -28.802 1.405 -9.608 1.00 85.12 61 VAL A C 1
ATOM 490 O O . VAL A 1 61 ? -29.703 0.582 -9.686 1.00 85.12 61 VAL A O 1
ATOM 493 N N . TRP A 1 62 ? -28.962 2.558 -8.950 1.00 80.69 62 TRP A N 1
ATOM 494 C CA . TRP A 1 62 ? -30.211 2.915 -8.271 1.00 80.69 62 TRP A CA 1
ATOM 495 C C . TRP A 1 62 ? -31.032 3.939 -9.052 1.00 80.69 62 TRP A C 1
ATOM 497 O O . TRP A 1 62 ? -32.252 3.875 -8.992 1.00 80.69 62 TRP A O 1
ATOM 507 N N . SER A 1 63 ? -30.418 4.893 -9.762 1.00 75.56 63 SER A N 1
ATOM 508 C CA . SER A 1 63 ? -31.108 5.911 -10.586 1.00 75.56 63 SER A CA 1
ATOM 509 C C . SER A 1 63 ? -32.338 6.551 -9.898 1.00 75.56 63 SER A C 1
ATOM 511 O O . SER A 1 63 ? -33.397 6.766 -10.485 1.00 75.56 63 SER A O 1
ATOM 513 N N . GLY A 1 64 ? -32.229 6.811 -8.588 1.00 68.19 64 GLY A N 1
ATOM 514 C CA . GLY A 1 64 ? -33.314 7.397 -7.781 1.00 68.19 64 GLY A CA 1
ATOM 515 C C . GLY A 1 64 ? -34.393 6.420 -7.289 1.00 68.19 64 GLY A C 1
ATOM 516 O O . GLY A 1 64 ? -35.401 6.864 -6.744 1.00 68.19 64 GLY A O 1
ATOM 517 N N . GLN A 1 65 ? -34.185 5.114 -7.441 1.00 69.56 65 GLN A N 1
ATOM 518 C CA . GLN A 1 65 ? -35.056 4.038 -6.965 1.00 69.56 65 GLN A CA 1
ATOM 519 C C . GLN A 1 65 ? -34.465 3.334 -5.731 1.00 69.56 65 GLN A C 1
ATOM 521 O O . GLN A 1 65 ? -33.267 3.410 -5.461 1.00 69.56 65 GLN A O 1
ATOM 526 N N . GLU A 1 66 ? -35.313 2.633 -4.971 1.00 65.19 66 GLU A N 1
ATOM 527 C CA . GLU A 1 66 ? -34.889 1.863 -3.787 1.00 65.19 66 GLU A CA 1
ATOM 528 C C . GLU A 1 66 ? -34.281 0.496 -4.150 1.00 65.19 66 GLU A C 1
ATOM 530 O O . GLU A 1 66 ? -33.425 -0.013 -3.427 1.00 65.19 66 GLU A O 1
ATOM 535 N N . THR A 1 67 ? -34.699 -0.095 -5.275 1.00 76.69 67 THR A N 1
ATOM 536 C CA . THR A 1 67 ? -34.191 -1.392 -5.750 1.00 76.69 67 THR A CA 1
ATOM 537 C C . THR A 1 67 ? -33.088 -1.169 -6.785 1.00 76.69 67 THR A C 1
ATOM 539 O O . THR A 1 67 ? -33.337 -0.457 -7.757 1.00 76.69 67 THR A O 1
ATOM 542 N N . PRO A 1 68 ? -31.886 -1.744 -6.605 1.00 84.75 68 PRO A N 1
ATOM 543 C CA . PRO A 1 68 ? -30.810 -1.601 -7.573 1.00 84.75 68 PRO A CA 1
ATOM 544 C C . PRO A 1 68 ? -30.982 -2.526 -8.778 1.00 84.75 68 PRO A C 1
ATOM 546 O O . PRO A 1 68 ? -31.484 -3.645 -8.651 1.00 84.75 68 PRO A O 1
ATOM 549 N N . VAL A 1 69 ? -30.411 -2.117 -9.908 1.00 86.75 69 VAL A N 1
ATOM 550 C CA . VAL A 1 69 ? -30.019 -3.031 -10.982 1.00 86.75 69 VAL A CA 1
ATOM 551 C C . VAL A 1 69 ? -29.026 -4.049 -10.419 1.00 86.75 69 VAL A C 1
ATOM 553 O O . VAL A 1 69 ? -28.005 -3.689 -9.823 1.00 86.75 69 VAL A O 1
ATOM 556 N N . LEU A 1 70 ? -29.333 -5.334 -10.589 1.00 89.38 70 LEU A N 1
ATOM 557 C CA . LEU A 1 70 ? -28.471 -6.410 -10.116 1.00 89.38 70 LEU A CA 1
ATOM 558 C C . LEU A 1 70 ? -27.198 -6.488 -10.959 1.00 89.38 70 LEU A C 1
ATOM 560 O O . LEU A 1 70 ? -27.255 -6.409 -12.184 1.00 89.38 70 LEU A O 1
ATOM 564 N N . LEU A 1 71 ? -26.057 -6.766 -10.323 1.00 88.69 71 LEU A N 1
ATOM 565 C CA . LEU A 1 71 ? -24.794 -6.963 -11.052 1.00 88.69 71 LEU A CA 1
ATOM 566 C C . LEU A 1 71 ? -24.840 -8.165 -12.010 1.00 88.69 71 LEU A C 1
ATOM 568 O O . LEU A 1 71 ? -24.059 -8.239 -12.953 1.00 88.69 71 LEU A O 1
ATOM 572 N N . SER A 1 72 ? -25.765 -9.099 -11.772 1.00 87.81 72 SER A N 1
ATOM 573 C CA . SER A 1 72 ? -26.026 -10.242 -12.645 1.00 87.81 72 SER A CA 1
ATOM 574 C C . SER A 1 72 ? -26.834 -9.897 -13.901 1.00 87.81 72 SER A C 1
ATOM 576 O O . SER A 1 72 ? -26.848 -10.702 -14.830 1.00 87.81 72 SER A O 1
ATOM 578 N N . ASP A 1 73 ? -27.524 -8.752 -13.945 1.00 90.06 73 ASP A N 1
ATOM 579 C CA . ASP A 1 73 ? -28.238 -8.295 -15.141 1.00 90.06 73 ASP A CA 1
ATOM 580 C C . ASP A 1 73 ? -27.325 -7.402 -15.984 1.00 90.06 73 ASP A C 1
ATOM 582 O O . ASP A 1 73 ? -27.385 -6.174 -15.943 1.00 90.06 73 ASP A O 1
ATOM 586 N N . GLU A 1 74 ? -26.447 -8.028 -16.770 1.00 88.62 74 GLU A N 1
ATOM 587 C CA . GLU A 1 74 ? -25.476 -7.305 -17.598 1.00 88.62 74 GLU A CA 1
ATOM 588 C C . GLU A 1 74 ? -26.131 -6.321 -18.578 1.00 88.62 74 GLU A C 1
ATOM 590 O O . GLU A 1 74 ? -25.520 -5.314 -18.948 1.00 88.62 74 GLU A O 1
ATOM 595 N N . LYS A 1 75 ? -27.358 -6.609 -19.031 1.00 89.69 75 LYS A N 1
ATOM 596 C CA . LYS A 1 75 ? -28.046 -5.794 -20.032 1.00 89.69 75 LYS A CA 1
ATOM 597 C C . LYS A 1 75 ? -28.546 -4.498 -19.414 1.00 89.69 75 LYS A C 1
ATOM 599 O O . LYS A 1 75 ? -28.336 -3.444 -20.015 1.00 89.69 75 LYS A O 1
ATOM 604 N N . GLU A 1 76 ? -29.204 -4.571 -18.262 1.00 89.31 76 GLU A N 1
ATOM 605 C CA . GLU A 1 76 ? -29.633 -3.381 -17.527 1.00 89.31 76 GLU A CA 1
ATOM 606 C C . GLU A 1 76 ? -28.434 -2.630 -16.949 1.00 89.31 76 GLU A C 1
ATOM 608 O O . GLU A 1 76 ? -28.351 -1.411 -17.098 1.00 89.31 76 GLU A O 1
ATOM 613 N N . LEU A 1 77 ? -27.447 -3.349 -16.403 1.00 89.75 77 LEU A N 1
ATOM 614 C CA . LEU A 1 77 ? -26.241 -2.758 -15.827 1.00 89.75 77 LEU A CA 1
ATOM 615 C C . LEU A 1 77 ? -25.473 -1.932 -16.859 1.00 89.75 77 LEU A C 1
ATOM 617 O O . LEU A 1 77 ? -25.018 -0.832 -16.556 1.00 89.75 77 LEU A O 1
ATOM 621 N N . ALA A 1 78 ? -25.376 -2.415 -18.099 1.00 90.25 78 ALA A N 1
ATOM 622 C CA . ALA A 1 78 ? -24.741 -1.685 -19.190 1.00 90.25 78 ALA A CA 1
ATOM 623 C C . ALA A 1 78 ? -25.430 -0.358 -19.547 1.00 90.25 78 ALA A C 1
ATOM 625 O O . ALA A 1 78 ? -24.771 0.523 -20.096 1.00 90.25 78 ALA A O 1
ATOM 626 N N . ASN A 1 79 ? -26.725 -0.217 -19.254 1.00 89.12 79 ASN A N 1
ATOM 627 C CA . ASN A 1 79 ? -27.481 1.012 -19.494 1.00 89.12 79 ASN A CA 1
ATOM 628 C C . ASN A 1 79 ? -27.468 1.960 -18.285 1.00 89.12 79 ASN A C 1
ATOM 630 O O . ASN A 1 79 ? -27.892 3.104 -18.422 1.00 89.12 79 ASN A O 1
ATOM 634 N N . ALA A 1 80 ? -27.004 1.498 -17.119 1.00 87.75 80 ALA A N 1
ATOM 635 C CA . ALA A 1 80 ? -26.856 2.338 -15.940 1.00 87.75 80 ALA A CA 1
ATOM 636 C C . ALA A 1 80 ? -25.794 3.424 -16.172 1.00 87.75 80 ALA A C 1
ATOM 638 O O . ALA A 1 80 ? -24.748 3.168 -16.783 1.00 87.75 80 ALA A O 1
ATOM 639 N N . GLU A 1 81 ? -26.064 4.628 -15.670 1.00 87.44 81 GLU A N 1
ATOM 640 C CA . GLU A 1 81 ? -25.150 5.762 -15.791 1.00 87.44 81 GLU A CA 1
ATOM 641 C C . GLU A 1 81 ? -23.868 5.524 -14.984 1.00 87.44 81 GLU A C 1
ATOM 643 O O . GLU A 1 81 ? -23.849 4.808 -13.979 1.00 87.44 81 GLU A O 1
ATOM 648 N N . VAL A 1 82 ? -22.769 6.110 -15.456 1.00 86.50 82 VAL A N 1
ATOM 649 C CA . VAL A 1 82 ? -21.487 6.091 -14.754 1.00 86.50 82 VAL A CA 1
ATOM 650 C C . VAL A 1 82 ? -21.200 7.503 -14.282 1.00 86.50 82 VAL A C 1
ATOM 652 O O . VAL A 1 82 ? -21.052 8.411 -15.101 1.00 86.50 82 VAL A O 1
ATOM 655 N N . ASP A 1 83 ? -21.099 7.656 -12.969 1.00 79.75 83 ASP A N 1
ATOM 656 C CA . ASP A 1 83 ? -20.800 8.928 -12.331 1.00 79.75 83 ASP A CA 1
ATOM 657 C C . ASP A 1 83 ? -19.372 9.392 -12.640 1.00 79.75 83 ASP A C 1
ATOM 659 O O . ASP A 1 83 ? -18.474 8.618 -13.010 1.00 79.75 83 ASP A O 1
ATOM 663 N N . ASP A 1 84 ? -19.150 10.689 -12.427 1.00 75.25 84 ASP A N 1
ATOM 664 C CA . ASP A 1 84 ? -17.821 11.277 -12.481 1.00 75.25 84 ASP A CA 1
ATOM 665 C C . ASP A 1 84 ? -16.861 10.577 -11.512 1.00 75.25 84 ASP A C 1
ATOM 667 O O . ASP A 1 84 ? -17.212 10.155 -10.408 1.00 75.25 84 ASP A O 1
ATOM 671 N N . SER A 1 85 ? -15.598 10.472 -11.929 1.00 67.62 85 SER A N 1
ATOM 672 C CA . SER A 1 85 ? -14.591 9.789 -11.126 1.00 67.62 85 SER A CA 1
ATOM 673 C C . SER A 1 85 ? -14.366 10.492 -9.786 1.00 67.62 85 SER A C 1
ATOM 675 O O . SER A 1 85 ? -14.065 11.687 -9.721 1.00 67.62 85 SER A O 1
ATOM 677 N N . TRP A 1 86 ? -14.390 9.708 -8.712 1.00 69.56 86 TRP A N 1
ATOM 678 C CA . TRP A 1 86 ? -13.724 10.055 -7.474 1.00 69.56 86 TRP A CA 1
ATOM 679 C C . TRP A 1 86 ? -12.211 10.116 -7.702 1.00 69.56 86 TRP A C 1
ATOM 681 O O . TRP A 1 86 ? -11.562 9.129 -8.064 1.00 69.56 86 TRP A O 1
ATOM 691 N N . GLN A 1 87 ? -11.649 11.297 -7.458 1.00 67.94 87 GLN A N 1
ATOM 692 C CA . GLN A 1 87 ? -10.222 11.567 -7.556 1.00 67.94 87 GLN A CA 1
ATOM 693 C C . GLN A 1 87 ? -9.792 12.375 -6.333 1.00 67.94 87 GLN A C 1
ATOM 695 O O . GLN A 1 87 ? -10.470 13.349 -5.984 1.00 67.94 87 GLN A O 1
ATOM 700 N N . PRO A 1 88 ? -8.669 12.033 -5.684 1.00 63.28 88 PRO A N 1
ATOM 701 C CA . PRO A 1 88 ? -8.189 12.849 -4.587 1.00 63.28 88 PRO A CA 1
ATOM 702 C C . PRO A 1 88 ? -7.792 14.253 -5.081 1.00 63.28 88 PRO A C 1
ATOM 704 O O . PRO A 1 88 ? -7.294 14.392 -6.205 1.00 63.28 88 PRO A O 1
ATOM 707 N N . PRO A 1 89 ? -8.015 15.313 -4.281 1.00 60.19 89 PRO A N 1
ATOM 708 C CA . PRO A 1 89 ? -7.774 16.683 -4.720 1.00 60.19 89 PRO A CA 1
ATOM 709 C C . PRO A 1 89 ? -6.272 16.937 -4.887 1.00 60.19 89 PRO A C 1
ATOM 711 O O . PRO A 1 89 ? -5.494 16.709 -3.966 1.00 60.19 89 PRO A O 1
ATOM 714 N N . SER A 1 90 ? -5.867 17.427 -6.059 1.00 55.81 90 SER A N 1
ATOM 715 C CA . SER A 1 90 ? -4.467 17.513 -6.504 1.00 55.81 90 SER A CA 1
ATOM 716 C C . SER A 1 90 ? -3.893 18.934 -6.542 1.00 55.81 90 SER A C 1
ATOM 718 O O . SER A 1 90 ? -2.680 19.111 -6.658 1.00 55.81 90 SER A O 1
ATOM 720 N N . SER A 1 91 ? -4.740 19.961 -6.423 1.00 55.06 91 SER A N 1
ATOM 721 C CA . SER A 1 91 ? -4.333 21.372 -6.373 1.00 55.06 91 SER A CA 1
ATOM 722 C C . SER A 1 91 ? -4.856 22.073 -5.120 1.00 55.06 91 SER A C 1
ATOM 724 O O . SER A 1 91 ? -5.866 21.666 -4.558 1.00 55.06 91 SER A O 1
ATOM 726 N N . ALA A 1 92 ? -4.218 23.168 -4.692 1.00 44.09 92 ALA A N 1
ATOM 727 C CA . ALA A 1 92 ? -4.680 23.949 -3.537 1.00 44.09 92 ALA A CA 1
ATOM 728 C C . ALA A 1 92 ? -6.129 24.459 -3.699 1.00 44.09 92 ALA A C 1
ATOM 730 O O . ALA A 1 92 ? -6.880 24.504 -2.728 1.00 44.09 92 ALA A O 1
ATOM 731 N N . LEU A 1 93 ? -6.535 24.783 -4.933 1.00 42.12 93 LEU A N 1
ATOM 732 C CA . LEU A 1 93 ? -7.909 25.148 -5.291 1.00 42.12 93 LEU A CA 1
ATOM 733 C C . LEU A 1 93 ? -8.864 23.950 -5.223 1.00 42.12 93 LEU A C 1
ATOM 735 O O . LEU A 1 93 ? -9.962 24.104 -4.708 1.00 42.12 93 LEU A O 1
ATOM 739 N N . GLU A 1 94 ? -8.453 22.764 -5.685 1.00 52.22 94 GLU A N 1
ATOM 740 C CA . GLU A 1 94 ? -9.236 21.526 -5.535 1.00 52.22 94 GLU A CA 1
ATOM 741 C C . GLU A 1 94 ? -9.338 21.091 -4.071 1.00 52.22 94 GLU A C 1
ATOM 743 O O . GLU A 1 94 ? -10.381 20.604 -3.667 1.00 52.22 94 GLU A O 1
ATOM 748 N N . ILE A 1 95 ? -8.302 21.297 -3.255 1.00 49.84 95 ILE A N 1
ATOM 749 C CA . ILE A 1 95 ? -8.328 21.026 -1.812 1.00 49.84 95 ILE A CA 1
ATOM 750 C C . ILE A 1 95 ? -9.300 21.994 -1.127 1.00 49.84 95 ILE A C 1
ATOM 752 O O . ILE A 1 95 ? -10.156 21.555 -0.367 1.00 49.84 95 ILE A O 1
ATOM 756 N N . LEU A 1 96 ? -9.233 23.296 -1.433 1.00 33.00 96 LEU A N 1
ATOM 757 C CA . LEU A 1 96 ? -10.171 24.302 -0.918 1.00 33.00 96 LEU A CA 1
ATOM 758 C C . LEU A 1 96 ? -11.611 24.038 -1.393 1.00 33.00 96 LEU A C 1
ATOM 760 O O . LEU A 1 96 ? -12.553 24.154 -0.617 1.00 33.00 96 LEU A O 1
ATOM 764 N N . SER A 1 97 ? -11.778 23.634 -2.651 1.00 38.75 97 SER A N 1
ATOM 765 C CA . SER A 1 97 ? -13.059 23.257 -3.246 1.00 38.75 97 SER A CA 1
ATOM 766 C C . SER A 1 97 ? -13.614 21.972 -2.628 1.00 38.75 97 SER A C 1
ATOM 768 O O . SER A 1 97 ? -14.772 21.959 -2.241 1.00 38.75 97 SER A O 1
ATOM 770 N N . ALA A 1 98 ? -12.803 20.930 -2.434 1.00 46.28 98 ALA A N 1
ATOM 771 C CA . ALA A 1 98 ? -13.191 19.694 -1.756 1.00 46.28 98 ALA A CA 1
ATOM 772 C C . ALA A 1 98 ? -13.537 19.935 -0.280 1.00 46.28 98 ALA A C 1
ATOM 774 O O . ALA A 1 98 ? -14.457 19.312 0.236 1.00 46.28 98 ALA A O 1
ATOM 775 N N . LEU A 1 99 ? -12.870 20.883 0.388 1.00 37.84 99 LEU A N 1
ATOM 776 C CA . LEU A 1 99 ? -13.246 21.331 1.729 1.00 37.84 99 LEU A CA 1
ATOM 777 C C . LEU A 1 99 ? -14.621 22.014 1.733 1.00 37.84 99 LEU A C 1
ATOM 779 O O . LEU A 1 99 ? -15.429 21.725 2.607 1.00 37.84 99 LEU A O 1
ATOM 783 N N . ILE A 1 100 ? -14.916 22.871 0.750 1.00 32.97 100 ILE A N 1
ATOM 784 C CA . ILE A 1 100 ? -16.206 23.569 0.624 1.00 32.97 100 ILE A CA 1
ATOM 785 C C . ILE A 1 100 ? -17.313 22.592 0.189 1.00 32.97 100 ILE A C 1
ATOM 787 O O . ILE A 1 100 ? -18.298 22.435 0.896 1.00 32.97 100 ILE A O 1
ATOM 791 N N . PHE A 1 101 ? -17.163 21.864 -0.918 1.00 34.94 101 PHE A N 1
ATOM 792 C CA . PHE A 1 101 ? -18.166 20.912 -1.411 1.00 34.94 101 PHE A CA 1
ATOM 793 C C . PHE A 1 101 ? -18.310 19.674 -0.516 1.00 34.94 101 PHE A C 1
ATOM 795 O O . PHE A 1 101 ? -19.426 19.205 -0.324 1.00 34.94 101 PHE A O 1
ATOM 802 N N . GLY A 1 102 ? -17.243 19.184 0.121 1.00 43.59 102 GLY A N 1
ATOM 803 C CA . GLY A 1 102 ? -17.316 18.119 1.131 1.00 43.59 102 GLY A CA 1
ATOM 804 C C . GLY A 1 102 ? -18.076 18.531 2.403 1.00 43.59 102 GLY A C 1
ATOM 805 O O . GLY A 1 102 ? -18.589 17.672 3.129 1.00 43.59 102 GLY A O 1
ATOM 806 N N . LEU A 1 103 ? -18.215 19.838 2.674 1.00 35.06 103 LEU A N 1
ATOM 807 C CA . LEU A 1 103 ? -19.132 20.367 3.693 1.00 35.06 103 LEU A CA 1
ATOM 808 C C . LEU A 1 103 ? -20.599 20.351 3.224 1.00 35.06 103 LEU A C 1
ATOM 810 O O . LEU A 1 103 ? -21.472 20.201 4.078 1.00 35.06 103 LEU A O 1
ATOM 814 N N . PHE A 1 104 ? -20.857 20.434 1.912 1.00 34.94 104 PHE A N 1
ATOM 815 C CA . PHE A 1 104 ? -22.196 20.527 1.310 1.00 34.94 104 PHE A CA 1
ATOM 816 C C . PHE A 1 104 ? -22.732 19.232 0.671 1.00 34.94 104 PHE A C 1
ATOM 818 O O . PHE A 1 104 ? -23.903 19.206 0.303 1.00 34.94 104 PHE A O 1
ATOM 825 N N . ARG A 1 105 ? -21.944 18.147 0.579 1.00 52.12 105 ARG A N 1
ATOM 826 C CA . ARG A 1 105 ? -22.449 16.837 0.122 1.00 52.12 105 ARG A CA 1
ATOM 827 C C . ARG A 1 105 ? -23.434 16.239 1.122 1.00 52.12 105 ARG A C 1
ATOM 829 O O . ARG A 1 105 ? -23.150 16.131 2.324 1.00 52.12 105 ARG A O 1
ATOM 836 N N . THR A 1 106 ? -24.575 15.786 0.626 1.00 54.16 106 THR A N 1
ATOM 837 C CA . THR A 1 106 ? -25.612 15.136 1.428 1.00 54.16 106 THR A CA 1
ATOM 838 C C . THR A 1 106 ? -25.121 13.794 1.988 1.00 54.16 106 THR A C 1
ATOM 840 O O . THR A 1 106 ? -24.064 13.266 1.618 1.00 54.16 106 THR A O 1
ATOM 843 N N . LYS A 1 107 ? -25.845 13.243 2.967 1.00 49.75 107 LYS A N 1
ATOM 844 C CA . LYS A 1 107 ? -25.582 11.888 3.478 1.00 49.75 107 LYS A CA 1
ATOM 845 C C . LYS A 1 107 ? -25.905 10.840 2.396 1.00 49.75 107 LYS A C 1
ATOM 847 O O . LYS A 1 107 ? -25.352 9.752 2.445 1.00 49.75 107 LYS A O 1
ATOM 852 N N . GLU A 1 108 ? -26.748 11.189 1.428 1.00 50.78 108 GLU A N 1
ATOM 853 C CA . GLU A 1 108 ? -27.294 10.378 0.340 1.00 50.78 108 GLU A CA 1
ATOM 854 C C . GLU A 1 108 ? -26.390 10.311 -0.902 1.00 50.78 108 GLU A C 1
ATOM 856 O O . GLU A 1 108 ? -26.350 9.282 -1.565 1.00 50.78 108 GLU A O 1
ATOM 861 N N . GLU A 1 109 ? -25.604 11.345 -1.191 1.00 56.25 109 GLU A N 1
ATOM 862 C CA . GLU A 1 109 ? -24.594 11.300 -2.265 1.00 56.25 109 GLU A CA 1
ATOM 863 C C . GLU A 1 109 ? -23.376 10.471 -1.826 1.00 56.25 109 GLU A C 1
ATOM 865 O O . GLU A 1 109 ? -22.913 9.581 -2.533 1.00 56.25 109 GLU A O 1
ATOM 870 N N . ARG A 1 110 ? -22.937 10.633 -0.571 1.00 54.78 110 ARG A N 1
ATOM 871 C CA . ARG A 1 110 ? -21.828 9.847 0.010 1.00 54.78 110 ARG A CA 1
ATOM 872 C C . ARG A 1 110 ? -22.128 8.355 0.155 1.00 54.78 110 ARG A C 1
ATOM 874 O O . ARG A 1 110 ? -21.210 7.543 0.212 1.00 54.78 110 ARG A O 1
ATOM 881 N N . ARG A 1 111 ? -23.415 8.011 0.218 1.00 54.88 111 ARG A N 1
ATOM 882 C CA . ARG A 1 111 ? -23.952 6.642 0.208 1.00 54.88 111 ARG A CA 1
ATOM 883 C C . ARG A 1 111 ? -23.636 5.884 -1.083 1.00 54.88 111 ARG A C 1
ATOM 885 O O . ARG A 1 111 ? -23.513 4.664 -1.046 1.00 54.88 111 ARG A O 1
ATOM 892 N N . ARG A 1 112 ? -23.512 6.605 -2.198 1.00 57.31 112 ARG A N 1
ATOM 893 C CA . ARG A 1 112 ? -23.223 6.062 -3.530 1.00 57.31 112 ARG A CA 1
ATOM 894 C C . ARG A 1 112 ? -21.724 6.073 -3.812 1.00 57.31 112 ARG A C 1
ATOM 896 O O . ARG A 1 112 ? -21.143 5.052 -4.152 1.00 57.31 112 ARG A O 1
ATOM 903 N N . GLU A 1 113 ? -21.076 7.198 -3.531 1.00 55.81 113 GLU A N 1
ATOM 904 C CA . GLU A 1 113 ? -19.718 7.508 -3.993 1.00 55.81 113 GLU A CA 1
ATOM 905 C C . GLU A 1 113 ? -18.595 6.589 -3.464 1.00 55.81 113 GLU A C 1
ATOM 907 O O . GLU A 1 113 ? -17.484 6.641 -3.990 1.00 55.81 113 GLU A O 1
ATOM 912 N N . ILE A 1 114 ? -18.833 5.756 -2.436 1.00 63.72 114 ILE A N 1
ATOM 913 C CA . ILE A 1 114 ? -17.798 4.885 -1.846 1.00 63.72 114 ILE A CA 1
ATOM 914 C C . ILE A 1 114 ? -18.348 3.503 -1.431 1.00 63.72 114 ILE A C 1
ATOM 916 O O . ILE A 1 114 ? -18.114 3.018 -0.323 1.00 63.72 114 ILE A O 1
ATOM 920 N N . ASN A 1 115 ? -19.099 2.861 -2.328 1.00 76.38 115 ASN A N 1
ATOM 921 C CA . ASN A 1 115 ? -19.593 1.492 -2.156 1.00 76.38 115 ASN A CA 1
ATOM 922 C C . ASN A 1 115 ? -18.714 0.485 -2.945 1.00 76.38 115 ASN A C 1
ATOM 924 O O . ASN A 1 115 ? -18.607 0.610 -4.169 1.00 76.38 115 ASN A O 1
ATOM 928 N N . PRO A 1 116 ? -18.095 -0.524 -2.292 1.00 81.12 116 PRO A N 1
ATOM 929 C CA . PRO A 1 116 ? -17.206 -1.491 -2.951 1.00 81.12 116 PRO A CA 1
ATOM 930 C C . PRO A 1 116 ? -17.877 -2.350 -4.034 1.00 81.12 116 PRO A C 1
ATOM 932 O O . PRO A 1 116 ? -17.164 -2.916 -4.866 1.00 81.12 116 PRO A O 1
ATOM 935 N N . ASP A 1 117 ? -19.205 -2.483 -4.023 1.00 85.38 117 ASP A N 1
ATOM 936 C CA . ASP A 1 117 ? -19.949 -3.348 -4.948 1.00 85.38 117 ASP A CA 1
ATOM 937 C C . ASP A 1 117 ? -20.110 -2.728 -6.343 1.00 85.38 117 ASP A C 1
ATOM 939 O O . ASP A 1 117 ? -20.339 -3.441 -7.312 1.00 85.38 117 ASP A O 1
ATOM 943 N N . VAL A 1 118 ? -19.968 -1.408 -6.451 1.00 86.75 118 VAL A N 1
ATOM 944 C CA . VAL A 1 118 ? -20.353 -0.600 -7.630 1.00 86.75 118 VAL A CA 1
ATOM 945 C C . VAL A 1 118 ? -19.309 0.447 -8.002 1.00 86.75 118 VAL A C 1
ATOM 947 O O . VAL A 1 118 ? -19.359 1.009 -9.095 1.00 86.75 118 VAL A O 1
ATOM 950 N N . ALA A 1 119 ? -18.334 0.682 -7.122 1.00 88.50 119 ALA A N 1
ATOM 951 C CA . ALA A 1 119 ? -17.131 1.423 -7.452 1.00 88.50 119 ALA A CA 1
ATOM 952 C C . ALA A 1 119 ? -16.148 0.546 -8.235 1.00 88.50 119 ALA A C 1
ATOM 954 O O . ALA A 1 119 ? -15.955 -0.629 -7.916 1.00 88.50 119 ALA A O 1
ATOM 955 N N . PHE A 1 120 ? -15.477 1.132 -9.219 1.00 92.88 120 PHE A N 1
ATOM 956 C CA . PHE A 1 120 ? -14.468 0.460 -10.032 1.00 92.88 120 PHE A CA 1
ATOM 957 C C . PHE A 1 120 ? -13.375 1.432 -10.491 1.00 92.88 120 PHE A C 1
ATOM 959 O O . PHE A 1 120 ? -13.552 2.645 -10.430 1.00 92.88 120 PHE A O 1
ATOM 966 N N . VAL A 1 121 ? -12.226 0.936 -10.942 1.00 94.19 121 VAL A N 1
ATOM 967 C CA . VAL A 1 121 ? -11.075 1.780 -11.311 1.00 94.19 121 VAL A CA 1
ATOM 968 C C . VAL A 1 121 ? -11.355 2.671 -12.529 1.00 94.19 121 VAL A C 1
ATOM 970 O O . VAL A 1 121 ? -11.791 2.202 -13.582 1.00 94.19 121 VAL A O 1
ATOM 973 N N . ASP A 1 122 ? -11.035 3.964 -12.418 1.00 92.12 122 ASP A N 1
ATOM 974 C CA . ASP A 1 122 ? -11.086 4.909 -13.537 1.00 92.12 122 ASP A CA 1
ATOM 975 C C . ASP A 1 122 ? -9.804 4.853 -14.371 1.00 92.12 122 ASP A C 1
ATOM 977 O O . ASP A 1 122 ? -8.752 5.362 -13.983 1.00 92.12 122 ASP A O 1
ATOM 981 N N . TRP A 1 123 ? -9.899 4.278 -15.564 1.00 90.56 123 TRP A N 1
ATOM 982 C CA . TRP A 1 123 ? -8.798 4.268 -16.525 1.00 90.56 123 TRP A CA 1
ATOM 983 C C . TRP A 1 123 ? -8.760 5.496 -17.432 1.00 90.56 123 TRP A C 1
ATOM 985 O O . TRP A 1 123 ? -7.740 5.766 -18.071 1.00 90.56 123 TRP A O 1
ATOM 995 N N . GLU A 1 124 ? -9.865 6.228 -17.539 1.00 84.19 124 GLU A N 1
ATOM 996 C CA . GLU A 1 124 ? -10.040 7.280 -18.539 1.00 84.19 124 GLU A CA 1
ATOM 997 C C . GLU A 1 124 ? -9.624 8.661 -18.054 1.00 84.19 124 GLU A C 1
ATOM 999 O O . GLU A 1 124 ? -9.600 9.597 -18.855 1.00 84.19 124 GLU A O 1
ATOM 1004 N N . SER A 1 125 ? -9.234 8.784 -16.784 1.00 79.44 125 SER A N 1
ATOM 1005 C CA . SER A 1 125 ? -8.750 10.030 -16.209 1.00 79.44 125 SER A CA 1
ATOM 1006 C C . SER A 1 125 ? -7.763 10.751 -17.134 1.00 79.44 125 SER A C 1
ATOM 1008 O O . SER A 1 125 ? -6.714 10.234 -17.534 1.00 79.44 125 SER A O 1
ATOM 1010 N N . ASN A 1 126 ? -8.101 11.997 -17.464 1.00 69.62 126 ASN A N 1
ATOM 1011 C CA . ASN A 1 126 ? -7.273 12.878 -18.291 1.00 69.62 126 ASN A CA 1
ATOM 1012 C C . ASN A 1 126 ? -6.200 13.620 -17.475 1.00 69.62 126 ASN A C 1
ATOM 1014 O O . ASN A 1 126 ? -5.430 14.417 -18.016 1.00 69.62 126 ASN A O 1
ATOM 1018 N N . LYS A 1 127 ? -6.129 13.348 -16.170 1.00 75.31 127 LYS A N 1
ATOM 1019 C CA . LYS A 1 127 ? -5.246 13.988 -15.195 1.00 75.31 127 LYS A CA 1
ATOM 1020 C C . LYS A 1 127 ? -3.864 13.320 -15.129 1.00 75.31 127 LYS A C 1
ATOM 1022 O O . LYS A 1 127 ? -3.369 12.966 -14.068 1.00 75.31 127 LYS A O 1
ATOM 1027 N N . ILE A 1 128 ? -3.205 13.162 -16.279 1.00 85.88 128 ILE A N 1
ATOM 1028 C CA . ILE A 1 128 ? -1.842 12.605 -16.365 1.00 85.88 128 ILE A CA 1
ATOM 1029 C C . ILE A 1 128 ? -0.854 13.752 -16.588 1.00 85.88 128 ILE A C 1
ATOM 1031 O O . ILE A 1 128 ? -0.395 13.997 -17.704 1.00 85.88 128 ILE A O 1
ATOM 1035 N N . ARG A 1 129 ? -0.575 14.523 -15.531 1.00 86.44 129 ARG A N 1
ATOM 1036 C CA . ARG A 1 129 ? 0.445 15.583 -15.560 1.00 86.44 129 ARG A CA 1
ATOM 1037 C C . ARG A 1 129 ? 1.312 15.580 -14.292 1.00 86.44 129 ARG A C 1
ATOM 1039 O O . ARG A 1 129 ? 0.764 15.409 -13.204 1.00 86.44 129 ARG A O 1
ATOM 1046 N N . PRO A 1 130 ? 2.625 15.859 -14.401 1.00 91.56 130 PRO A N 1
ATOM 1047 C CA . PRO A 1 130 ? 3.368 16.133 -15.639 1.00 91.56 130 PRO A CA 1
ATOM 1048 C C . PRO A 1 130 ? 3.489 14.896 -16.549 1.00 91.56 130 PRO A C 1
ATOM 1050 O O . PRO A 1 130 ? 3.252 13.778 -16.107 1.00 91.56 130 PRO A O 1
ATOM 1053 N N . LEU A 1 131 ? 3.820 15.115 -17.825 1.00 92.25 131 LEU A N 1
ATOM 1054 C CA . LEU A 1 131 ? 4.182 14.043 -18.759 1.00 92.25 131 LEU A CA 1
ATOM 1055 C C . LEU A 1 131 ? 5.709 13.864 -18.765 1.00 92.25 131 LEU A C 1
ATOM 1057 O O . LEU A 1 131 ? 6.417 14.854 -18.544 1.00 92.25 131 LEU A O 1
ATOM 1061 N N . PRO A 1 132 ? 6.222 12.649 -19.027 1.00 93.00 132 PRO A N 1
ATOM 1062 C CA . PRO A 1 132 ? 7.655 12.427 -19.182 1.00 93.00 132 PRO A CA 1
ATOM 1063 C C . PRO A 1 132 ? 8.181 13.119 -20.440 1.00 93.00 132 PRO A C 1
ATOM 1065 O O . PRO A 1 132 ? 7.428 13.427 -21.371 1.00 93.00 132 PRO A O 1
ATOM 1068 N N . LYS A 1 133 ? 9.492 13.360 -20.485 1.00 89.44 133 LYS A N 1
ATOM 1069 C CA . LYS A 1 133 ? 10.139 14.008 -21.638 1.00 89.44 133 LYS A CA 1
ATOM 1070 C C . LYS A 1 133 ? 10.040 13.146 -22.891 1.00 89.44 133 LYS A C 1
ATOM 1072 O O . LYS A 1 133 ? 9.980 13.671 -24.005 1.00 89.44 133 LYS A O 1
ATOM 1077 N N . ARG A 1 134 ? 10.109 11.827 -22.705 1.00 85.31 134 ARG A N 1
ATOM 1078 C CA . ARG A 1 134 ? 10.091 10.802 -23.749 1.00 85.31 134 ARG A CA 1
ATOM 1079 C C . ARG A 1 134 ? 9.395 9.563 -23.200 1.00 85.31 134 ARG A C 1
ATOM 1081 O O . ARG A 1 134 ? 9.497 9.270 -22.017 1.00 85.31 134 ARG A O 1
ATOM 1088 N N . MET A 1 135 ? 8.707 8.842 -24.071 1.00 88.19 135 MET A N 1
ATOM 1089 C CA . MET A 1 135 ? 8.107 7.550 -23.757 1.00 88.19 135 MET A CA 1
ATOM 1090 C C . MET A 1 135 ? 8.096 6.736 -25.044 1.00 88.19 135 MET A C 1
ATOM 1092 O O . MET A 1 135 ? 7.724 7.262 -26.093 1.00 88.19 135 MET A O 1
ATOM 1096 N N . VAL A 1 136 ? 8.534 5.480 -24.979 1.00 83.44 136 VAL A N 1
ATOM 1097 C CA . VAL A 1 136 ? 8.410 4.561 -26.115 1.00 83.44 136 VAL A CA 1
ATOM 1098 C C . VAL A 1 136 ? 6.944 4.158 -26.228 1.00 83.44 136 VAL A C 1
ATOM 1100 O O . VAL A 1 136 ? 6.363 3.662 -25.268 1.00 83.44 136 VAL A O 1
ATOM 1103 N N . TYR A 1 137 ? 6.338 4.382 -27.387 1.00 81.06 137 TYR A N 1
ATOM 1104 C CA . TYR A 1 137 ? 4.940 4.049 -27.636 1.00 81.06 137 TYR A CA 1
ATOM 1105 C C . TYR A 1 137 ? 4.797 3.262 -28.934 1.00 81.06 137 TYR A C 1
ATOM 1107 O O . TYR A 1 137 ? 5.618 3.366 -29.850 1.00 81.06 137 TYR A O 1
ATOM 1115 N N . THR A 1 138 ? 3.734 2.467 -29.004 1.00 70.94 138 THR A N 1
ATOM 1116 C CA . THR A 1 138 ? 3.338 1.778 -30.235 1.00 70.94 138 THR A CA 1
ATOM 1117 C C . THR A 1 138 ? 2.576 2.745 -31.139 1.00 70.94 138 THR A C 1
ATOM 1119 O O . THR A 1 138 ? 1.663 3.422 -30.663 1.00 70.94 138 THR A O 1
ATOM 1122 N N . ASP A 1 139 ? 2.893 2.794 -32.435 1.00 64.38 139 ASP A N 1
ATOM 1123 C CA . ASP A 1 139 ? 2.137 3.564 -33.428 1.00 64.38 139 ASP A CA 1
ATOM 1124 C C . ASP A 1 139 ? 0.778 2.900 -33.691 1.00 64.38 139 ASP A C 1
ATOM 1126 O O . ASP A 1 139 ? 0.543 2.132 -34.632 1.00 64.38 139 ASP A O 1
ATOM 1130 N N . ARG A 1 140 ? -0.140 3.174 -32.770 1.00 60.91 140 ARG A N 1
ATOM 1131 C CA . ARG A 1 140 ? -1.543 2.805 -32.851 1.00 60.91 140 ARG A CA 1
ATOM 1132 C C . ARG A 1 140 ? -2.225 3.899 -33.665 1.00 60.91 140 ARG A C 1
ATOM 1134 O O . ARG A 1 140 ? -2.866 4.772 -33.085 1.00 60.91 140 ARG A O 1
ATOM 1141 N N . LYS A 1 141 ? -2.076 3.879 -35.002 1.00 49.78 141 LYS A N 1
ATOM 1142 C CA . LYS A 1 141 ? -2.973 4.641 -35.900 1.00 49.78 141 LYS A CA 1
ATOM 1143 C C . LYS A 1 141 ? -4.386 4.493 -35.350 1.00 49.78 141 LYS A C 1
ATOM 1145 O O . LYS A 1 141 ? -4.802 3.346 -35.215 1.00 49.78 141 LYS A O 1
ATOM 1150 N N . ILE A 1 142 ? -5.014 5.615 -34.985 1.00 39.91 142 ILE A N 1
ATOM 1151 C CA . ILE A 1 142 ? -6.293 5.746 -34.267 1.00 39.91 142 ILE A CA 1
ATOM 1152 C C . ILE A 1 142 ? -7.188 4.533 -34.542 1.00 39.91 142 ILE A C 1
ATOM 1154 O O . ILE A 1 142 ? -7.937 4.491 -35.509 1.00 39.91 142 ILE A O 1
ATOM 1158 N N . ALA A 1 143 ? -7.069 3.508 -33.700 1.00 30.09 143 ALA A N 1
ATOM 1159 C CA . ALA A 1 143 ? -7.945 2.353 -33.723 1.00 30.09 143 ALA A CA 1
ATOM 1160 C C . ALA A 1 143 ? -9.112 2.699 -32.801 1.00 30.09 143 ALA A C 1
ATOM 1162 O O . ALA A 1 143 ? -9.225 2.185 -31.694 1.00 30.09 143 ALA A O 1
ATOM 1163 N N . MET A 1 144 ? -9.918 3.669 -33.234 1.00 35.69 144 MET A N 1
ATOM 1164 C CA . MET A 1 144 ? -11.278 3.857 -32.724 1.00 35.69 144 MET A CA 1
ATOM 1165 C C . MET A 1 144 ? -12.314 3.162 -33.617 1.00 35.69 144 MET A C 1
ATOM 1167 O O . MET A 1 144 ? -13.509 3.313 -33.407 1.00 35.69 144 MET A O 1
ATOM 1171 N N . SER A 1 145 ? -11.874 2.326 -34.558 1.00 31.69 145 SER A N 1
ATOM 1172 C CA . SER A 1 145 ? -12.746 1.439 -35.323 1.00 31.69 145 SER A CA 1
ATOM 1173 C C . SER A 1 145 ? -12.005 0.158 -35.714 1.00 31.69 145 SER A C 1
ATOM 1175 O O . SER A 1 145 ? -11.329 0.077 -36.734 1.00 31.69 145 SER A O 1
ATOM 1177 N N . SER A 1 146 ? -12.096 -0.857 -34.859 1.00 27.62 146 SER A N 1
ATOM 1178 C CA . SER A 1 146 ? -12.231 -2.264 -35.268 1.00 27.62 146 SER A CA 1
ATOM 1179 C C . SER A 1 146 ? -12.498 -3.101 -34.017 1.00 27.62 146 SER A C 1
ATOM 1181 O O . SER A 1 146 ? -11.569 -3.366 -33.250 1.00 27.62 146 SER A O 1
ATOM 1183 N N . PRO A 1 147 ? -13.758 -3.497 -33.779 1.00 35.44 147 PRO A N 1
ATOM 1184 C CA . PRO A 1 147 ? -14.026 -4.815 -33.231 1.00 35.44 147 PRO A CA 1
ATOM 1185 C C . PRO A 1 147 ? -13.437 -5.842 -34.206 1.00 35.44 147 PRO A C 1
ATOM 1187 O O . PRO A 1 147 ? -13.437 -5.615 -35.418 1.00 35.44 147 PRO A O 1
ATOM 1190 N N . ASP A 1 148 ? -12.927 -6.956 -33.697 1.00 29.23 148 ASP A N 1
ATOM 1191 C CA . ASP A 1 148 ? -12.742 -8.136 -34.533 1.00 29.23 148 ASP A CA 1
ATOM 1192 C C . ASP A 1 148 ? -14.108 -8.460 -35.173 1.00 29.23 148 ASP A C 1
ATOM 1194 O O . ASP A 1 148 ? -15.062 -8.808 -34.480 1.00 29.23 148 ASP A O 1
ATOM 1198 N N . ASN A 1 149 ? -14.224 -8.225 -36.484 1.00 29.95 149 ASN A N 1
ATOM 1199 C CA . ASN A 1 149 ? -15.409 -8.532 -37.277 1.00 29.95 149 ASN A CA 1
ATOM 1200 C C . ASN A 1 149 ? -15.428 -10.036 -37.556 1.00 29.95 149 ASN A C 1
ATOM 1202 O O . ASN A 1 149 ? -14.725 -10.489 -38.455 1.00 29.95 149 ASN A O 1
ATOM 1206 N N . ASP A 1 150 ? -16.300 -10.756 -36.858 1.00 29.03 150 ASP A N 1
ATOM 1207 C CA . ASP A 1 150 ? -17.048 -11.856 -37.455 1.00 29.03 150 ASP A CA 1
ATOM 1208 C C . ASP A 1 150 ? -18.542 -11.494 -37.391 1.00 29.03 150 ASP A C 1
ATOM 1210 O O . ASP A 1 150 ? -19.111 -11.329 -36.313 1.00 29.03 150 ASP A O 1
ATOM 1214 N N . HIS A 1 151 ? -19.137 -11.409 -38.585 1.00 27.81 151 HIS A N 1
ATOM 1215 C CA . HIS A 1 151 ? -20.562 -11.316 -38.936 1.00 27.81 151 HIS A CA 1
ATOM 1216 C C . HIS A 1 151 ? -21.164 -9.945 -39.309 1.00 27.81 151 HIS A C 1
ATOM 1218 O O . HIS A 1 151 ? -21.266 -9.003 -38.529 1.00 27.81 151 HIS A O 1
ATOM 1224 N N . GLU A 1 152 ? -21.590 -9.914 -40.577 1.00 26.48 152 GLU A N 1
ATOM 1225 C CA . GLU A 1 152 ? -22.377 -8.912 -41.295 1.00 26.48 152 GLU A CA 1
ATOM 1226 C C . GLU A 1 152 ? -23.779 -8.708 -40.693 1.00 26.48 152 GLU A C 1
ATOM 1228 O O . GLU A 1 152 ? -24.406 -9.674 -40.257 1.00 26.48 152 GLU A O 1
ATOM 1233 N N . GLY A 1 153 ? -24.322 -7.487 -40.802 1.00 23.52 153 GLY A N 1
ATOM 1234 C CA . GLY A 1 153 ? -25.777 -7.288 -40.824 1.00 23.52 153 GLY A CA 1
ATOM 1235 C C . GLY A 1 153 ? -26.318 -6.006 -40.185 1.00 23.52 153 GLY A C 1
ATOM 1236 O O . GLY A 1 153 ? -26.667 -6.004 -39.014 1.00 23.52 153 GLY A O 1
ATOM 1237 N N . ASP A 1 154 ? -26.486 -4.990 -41.032 1.00 25.34 154 ASP A N 1
ATOM 1238 C CA . ASP A 1 154 ? -27.472 -3.898 -41.006 1.00 25.34 154 ASP A CA 1
ATOM 1239 C C . ASP A 1 154 ? -27.437 -2.738 -39.988 1.00 25.34 154 ASP A C 1
ATOM 1241 O O . ASP A 1 154 ? -27.404 -2.855 -38.766 1.00 25.34 154 ASP A O 1
ATOM 1245 N N . VAL A 1 155 ? -27.519 -1.555 -40.604 1.00 27.30 155 VAL A N 1
ATOM 1246 C CA . VAL A 1 155 ? -27.470 -0.195 -40.072 1.00 27.30 155 VAL A CA 1
ATOM 1247 C C . VAL A 1 155 ? -28.890 0.328 -39.851 1.00 27.30 155 VAL A C 1
ATOM 1249 O O . VAL A 1 155 ? -29.697 0.312 -40.778 1.00 27.30 155 VAL A O 1
ATOM 1252 N N . ALA A 1 156 ? -29.154 0.938 -38.693 1.00 25.81 156 ALA A N 1
ATOM 1253 C CA . ALA A 1 156 ? -30.154 2.000 -38.572 1.00 25.81 156 ALA A CA 1
ATOM 1254 C C . ALA A 1 156 ? -29.747 3.020 -37.491 1.00 25.81 156 ALA A C 1
ATOM 1256 O O . ALA A 1 156 ? -29.279 2.667 -36.413 1.00 25.81 156 ALA A O 1
ATOM 1257 N N . GLN A 1 157 ? -29.872 4.293 -37.860 1.00 28.41 157 GLN A N 1
ATOM 1258 C CA . GLN A 1 157 ? -29.379 5.505 -37.200 1.00 28.41 157 GLN A CA 1
ATOM 1259 C C . GLN A 1 157 ? -30.282 5.995 -36.056 1.00 28.41 157 GLN A C 1
ATOM 1261 O O . GLN A 1 157 ? -31.492 5.882 -36.187 1.00 28.41 157 GLN A O 1
ATOM 1266 N N . GLU A 1 158 ? -29.691 6.654 -35.042 1.00 26.03 158 GLU A N 1
ATOM 1267 C CA . GLU A 1 158 ? -30.128 7.927 -34.397 1.00 26.03 158 GLU A CA 1
ATOM 1268 C C . GLU A 1 158 ? -29.212 8.232 -33.181 1.00 26.03 158 GLU A C 1
ATOM 1270 O O . GLU A 1 158 ? -29.119 7.439 -32.255 1.00 26.03 158 GLU A O 1
ATOM 1275 N N . LYS A 1 159 ? -28.249 9.166 -33.260 1.00 27.77 159 LYS A N 1
ATOM 1276 C CA . LYS A 1 159 ? -28.264 10.633 -33.012 1.00 27.77 159 LYS A CA 1
ATOM 1277 C C . LYS A 1 159 ? -28.526 11.115 -31.565 1.00 27.77 159 LYS A C 1
ATOM 1279 O O . LYS A 1 159 ? -29.667 11.302 -31.170 1.00 27.77 159 LYS A O 1
ATOM 1284 N N . ASN A 1 160 ? -27.410 11.528 -30.934 1.00 28.19 160 ASN A N 1
ATOM 1285 C CA . ASN A 1 160 ? -27.151 12.741 -30.118 1.00 28.19 160 ASN A CA 1
ATOM 1286 C C . ASN A 1 160 ? -26.728 12.500 -28.655 1.00 28.19 160 ASN A C 1
ATOM 1288 O O . ASN A 1 160 ? -27.586 12.317 -27.808 1.00 28.19 160 ASN A O 1
ATOM 1292 N N . SER A 1 161 ? -25.428 12.674 -28.350 1.00 28.84 161 SER A N 1
ATOM 1293 C CA . SER A 1 161 ? -24.905 13.771 -27.496 1.00 28.84 161 SER A CA 1
ATOM 1294 C C . SER A 1 161 ? -23.473 13.510 -26.987 1.00 28.84 161 SER A C 1
ATOM 1296 O O . SER A 1 161 ? -23.267 13.022 -25.884 1.00 28.84 161 SER A O 1
ATOM 1298 N N . ALA A 1 162 ? -22.474 13.887 -27.781 1.00 31.06 162 ALA A N 1
ATOM 1299 C CA . ALA A 1 162 ? -21.175 14.426 -27.361 1.00 31.06 162 ALA A CA 1
ATOM 1300 C C . ALA A 1 162 ? -20.441 14.797 -28.654 1.00 31.06 162 ALA A C 1
ATOM 1302 O O . ALA A 1 162 ? -20.494 14.048 -29.626 1.00 31.06 162 ALA A O 1
ATOM 1303 N N . LYS A 1 163 ? -19.792 15.962 -28.716 1.00 30.64 163 LYS A N 1
ATOM 1304 C CA . LYS A 1 163 ? -18.883 16.259 -29.829 1.00 30.64 163 LYS A CA 1
ATOM 1305 C C . LYS A 1 163 ? -17.754 15.228 -29.796 1.00 30.64 163 LYS A C 1
ATOM 1307 O O . LYS A 1 163 ? -16.886 15.323 -28.934 1.00 30.64 163 LYS A O 1
ATOM 1312 N N . GLU A 1 164 ? -17.767 14.276 -30.721 1.00 32.75 164 GLU A N 1
ATOM 1313 C CA . GLU A 1 164 ? -16.577 13.511 -31.079 1.00 32.75 164 GLU A CA 1
ATOM 1314 C C . GLU A 1 164 ? -15.484 14.505 -31.499 1.00 32.75 164 GLU A C 1
ATOM 1316 O O . GLU A 1 164 ? -15.722 15.327 -32.392 1.00 32.75 164 GLU A O 1
ATOM 1321 N N . PRO A 1 165 ? -14.295 14.513 -30.875 1.00 38.28 165 PRO A N 1
ATOM 1322 C CA . PRO A 1 165 ? -13.159 15.157 -31.490 1.00 38.28 165 PRO A CA 1
ATOM 1323 C C . PRO A 1 165 ? -12.503 14.161 -32.450 1.00 38.28 165 PRO A C 1
ATOM 1325 O O . PRO A 1 165 ? -12.427 12.973 -32.152 1.00 38.28 165 PRO A O 1
ATOM 1328 N N . PHE A 1 166 ? -11.966 14.703 -33.541 1.00 39.19 166 PHE A N 1
ATOM 1329 C CA . PHE A 1 166 ? -11.107 14.087 -34.560 1.00 39.19 166 PHE A CA 1
ATOM 1330 C C . PHE A 1 166 ? -11.808 13.738 -35.878 1.00 39.19 166 PHE A C 1
ATOM 1332 O O . PHE A 1 166 ? -12.328 12.649 -36.094 1.00 39.19 166 PHE A O 1
ATOM 1339 N N . GLN A 1 167 ? -11.734 14.709 -36.795 1.00 34.00 167 GLN A N 1
ATOM 1340 C CA . GLN A 1 167 ? -11.835 14.471 -38.231 1.00 34.00 167 GLN A CA 1
ATOM 1341 C C . GLN A 1 167 ? -10.685 13.546 -38.667 1.00 34.00 167 GLN A C 1
ATOM 1343 O O . GLN A 1 167 ? -9.538 13.734 -38.252 1.00 34.00 167 GLN A O 1
ATOM 1348 N N . GLU A 1 168 ? -10.988 12.546 -39.496 1.00 31.33 168 GLU A N 1
ATOM 1349 C CA . GLU A 1 168 ? -9.998 11.676 -40.138 1.00 31.33 168 GLU A CA 1
ATOM 1350 C C . GLU A 1 168 ? -8.907 12.507 -40.837 1.00 31.33 168 GLU A C 1
ATOM 1352 O O . GLU A 1 168 ? -9.184 13.228 -41.793 1.00 31.33 168 GLU A O 1
ATOM 1357 N N . GLY A 1 169 ? -7.656 12.401 -40.370 1.00 44.62 169 GLY A N 1
ATOM 1358 C CA . GLY A 1 169 ? -6.484 12.956 -41.062 1.00 44.62 169 GLY A CA 1
ATOM 1359 C C . GLY A 1 169 ? -5.482 13.742 -40.209 1.00 44.62 169 GLY A C 1
ATOM 1360 O O . GLY A 1 169 ? -4.355 13.937 -40.662 1.00 44.62 169 GLY A O 1
ATOM 1361 N N . GLU A 1 170 ? -5.811 14.158 -38.982 1.00 45.06 170 GLU A N 1
ATOM 1362 C CA . GLU A 1 170 ? -4.853 14.891 -38.134 1.00 45.06 170 GLU A CA 1
ATOM 1363 C C . GLU A 1 170 ? -3.907 13.956 -37.355 1.00 45.06 170 GLU A C 1
ATOM 1365 O O . GLU A 1 170 ? -4.326 13.108 -36.565 1.00 45.06 170 GLU A O 1
ATOM 1370 N N . SER A 1 171 ? -2.591 14.114 -37.549 1.00 66.75 171 SER A N 1
ATOM 1371 C CA . SER A 1 171 ? -1.580 13.390 -36.769 1.00 66.75 171 SER A CA 1
ATOM 1372 C C . SER A 1 171 ? -1.507 13.924 -35.335 1.00 66.75 171 SER A C 1
ATOM 1374 O O . SER A 1 171 ? -1.261 15.115 -35.139 1.00 66.75 171 SER A O 1
ATOM 1376 N N . LEU A 1 172 ? -1.633 13.047 -34.333 1.00 74.25 172 LEU A N 1
ATOM 1377 C CA . LEU A 1 172 ? -1.488 13.424 -32.922 1.00 74.25 172 LEU A CA 1
ATOM 1378 C C . LEU A 1 172 ? -0.136 14.107 -32.658 1.00 74.25 172 LEU A C 1
ATOM 1380 O O . LEU A 1 172 ? 0.911 13.645 -33.122 1.00 74.25 172 LEU A O 1
ATOM 1384 N N . THR A 1 173 ? -0.148 15.164 -31.845 1.00 86.19 173 THR A N 1
ATOM 1385 C CA . THR A 1 173 ? 1.079 15.773 -31.312 1.00 86.19 173 THR A CA 1
ATOM 1386 C C . THR A 1 173 ? 1.844 14.772 -30.442 1.00 86.19 173 THR A C 1
ATOM 1388 O O . THR A 1 173 ? 1.262 13.863 -29.850 1.00 86.19 173 THR A O 1
ATOM 1391 N N . GLU A 1 174 ? 3.157 14.958 -30.297 1.00 83.75 174 GLU A N 1
ATOM 1392 C CA . GLU A 1 174 ? 3.995 14.094 -29.448 1.00 83.75 174 GLU A CA 1
ATOM 1393 C C . GLU A 1 174 ? 3.465 14.007 -28.005 1.00 83.75 174 GLU A C 1
ATOM 1395 O O . GLU A 1 174 ? 3.391 12.925 -27.429 1.00 83.75 174 GLU A O 1
ATOM 1400 N N . ALA A 1 175 ? 3.022 15.131 -27.432 1.00 87.19 175 ALA A N 1
ATOM 1401 C CA . ALA A 1 175 ? 2.457 15.157 -26.085 1.00 87.19 175 ALA A CA 1
ATOM 1402 C C . ALA A 1 175 ? 1.163 14.330 -25.975 1.00 87.19 175 ALA A C 1
ATOM 1404 O O . ALA A 1 175 ? 0.946 13.665 -24.964 1.00 87.19 175 ALA A O 1
ATOM 1405 N N . GLN A 1 176 ? 0.318 14.334 -27.013 1.00 88.00 176 GLN A N 1
ATOM 1406 C CA . GLN A 1 176 ? -0.893 13.509 -27.054 1.00 88.00 176 GLN A CA 1
ATOM 1407 C C . GLN A 1 176 ? -0.560 12.018 -27.162 1.00 88.00 176 GLN A C 1
ATOM 1409 O O . GLN A 1 176 ? -1.187 11.219 -26.471 1.00 88.00 176 GLN A O 1
ATOM 1414 N N . LYS A 1 177 ? 0.450 11.646 -27.959 1.00 87.69 177 LYS A N 1
ATOM 1415 C CA . LYS A 1 177 ? 0.928 10.256 -28.056 1.00 87.69 177 LYS A CA 1
ATOM 1416 C C . LYS A 1 177 ? 1.477 9.757 -26.718 1.00 87.69 177 LYS A C 1
ATOM 1418 O O . LYS A 1 177 ? 1.075 8.694 -26.257 1.00 87.69 177 LYS A O 1
ATOM 1423 N N . ILE A 1 178 ? 2.310 10.560 -26.049 1.00 90.56 178 ILE A N 1
ATOM 1424 C CA . ILE A 1 178 ? 2.832 10.246 -24.708 1.00 90.56 178 ILE A CA 1
ATOM 1425 C C . ILE A 1 178 ? 1.689 10.112 -23.695 1.00 90.56 178 ILE A C 1
ATOM 1427 O O . ILE A 1 178 ? 1.668 9.160 -22.924 1.00 90.56 178 ILE A O 1
ATOM 1431 N N . ALA A 1 179 ? 0.715 11.027 -23.695 1.00 90.81 179 ALA A N 1
ATOM 1432 C CA . ALA A 1 179 ? -0.426 10.946 -22.783 1.00 90.81 179 ALA A CA 1
ATOM 1433 C C . ALA A 1 179 ? -1.294 9.700 -23.036 1.00 90.81 179 ALA A C 1
ATOM 1435 O O . ALA A 1 179 ? -1.761 9.068 -22.088 1.00 90.81 179 ALA A O 1
ATOM 1436 N N . GLN A 1 180 ? -1.505 9.331 -24.304 1.00 89.62 180 GLN A N 1
ATOM 1437 C CA . GLN A 1 180 ? -2.241 8.124 -24.676 1.00 89.62 180 GLN A CA 1
ATOM 1438 C C . GLN A 1 180 ? -1.510 6.860 -24.215 1.00 89.62 180 GLN A C 1
ATOM 1440 O O . GLN A 1 180 ? -2.137 5.980 -23.625 1.00 89.62 180 GLN A O 1
ATOM 1445 N N . GLU A 1 181 ? -0.198 6.787 -24.435 1.00 91.69 181 GLU A N 1
ATOM 1446 C CA . GLU A 1 181 ? 0.624 5.674 -23.968 1.00 91.69 181 GLU A CA 1
ATOM 1447 C C . GLU A 1 181 ? 0.631 5.598 -22.439 1.00 91.69 181 GLU A C 1
ATOM 1449 O O . GLU A 1 181 ? 0.326 4.547 -21.886 1.00 91.69 181 GLU A O 1
ATOM 1454 N N . ALA A 1 182 ? 0.846 6.712 -21.735 1.00 93.88 182 ALA A N 1
ATOM 1455 C CA . ALA A 1 182 ? 0.797 6.756 -20.274 1.00 93.88 182 ALA A CA 1
ATOM 1456 C C . ALA A 1 182 ? -0.557 6.262 -19.728 1.00 93.88 182 ALA A C 1
ATOM 1458 O O . ALA A 1 182 ? -0.597 5.496 -18.761 1.00 93.88 182 ALA A O 1
ATOM 1459 N N . ARG A 1 183 ? -1.675 6.620 -20.379 1.00 92.50 183 ARG A N 1
ATOM 1460 C CA . ARG A 1 183 ? -3.010 6.100 -20.035 1.00 92.50 183 ARG A CA 1
ATOM 1461 C C . ARG A 1 183 ? -3.087 4.584 -20.214 1.00 92.50 183 ARG A C 1
ATOM 1463 O O . 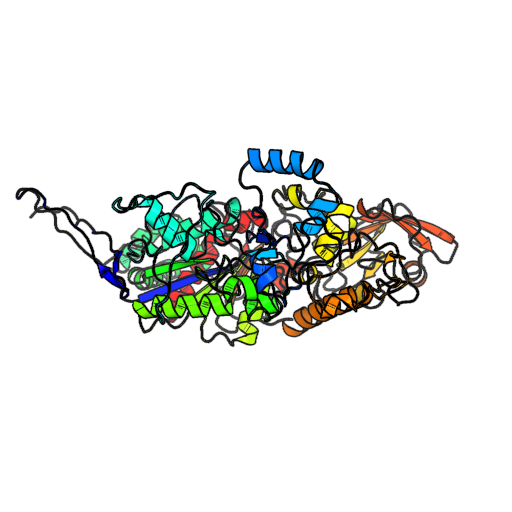ARG A 1 183 ? -3.536 3.888 -19.310 1.00 92.50 183 ARG A O 1
ATOM 1470 N N . MET A 1 184 ? -2.586 4.057 -21.330 1.00 91.50 184 MET A N 1
ATOM 1471 C CA . MET A 1 184 ? -2.544 2.613 -21.606 1.00 91.50 184 MET A CA 1
ATOM 1472 C C . MET A 1 184 ? -1.607 1.855 -20.661 1.00 91.50 184 MET A C 1
ATOM 1474 O O . MET A 1 184 ? -1.888 0.714 -20.276 1.00 91.50 184 MET A O 1
ATOM 1478 N N . ARG A 1 185 ? -0.543 2.516 -20.199 1.00 94.88 185 ARG A N 1
ATOM 1479 C CA . ARG A 1 185 ? 0.333 2.047 -19.126 1.00 94.88 185 ARG A CA 1
ATOM 1480 C C . ARG A 1 185 ? -0.290 2.178 -17.734 1.00 94.88 185 ARG A C 1
ATOM 1482 O O . ARG A 1 185 ? 0.272 1.654 -16.776 1.00 94.88 185 ARG A O 1
ATOM 1489 N N . GLY A 1 186 ? -1.498 2.728 -17.627 1.00 95.50 186 GLY A N 1
ATOM 1490 C CA . GLY A 1 186 ? -2.308 2.767 -16.411 1.00 95.50 186 GLY A CA 1
ATOM 1491 C C . GLY A 1 186 ? -2.076 4.006 -15.552 1.00 95.50 186 GLY A C 1
ATOM 1492 O O . GLY A 1 186 ? -2.603 4.077 -14.449 1.00 95.50 186 GLY A O 1
ATOM 1493 N N . TRP A 1 187 ? -1.322 5.008 -16.012 1.00 95.56 187 TRP A N 1
ATOM 1494 C CA . TRP A 1 187 ? -0.991 6.185 -15.197 1.00 95.56 187 TRP A CA 1
ATOM 1495 C C . TRP A 1 187 ? -2.221 7.026 -14.828 1.00 95.56 187 TRP A C 1
ATOM 1497 O O . TRP A 1 187 ? -2.202 7.709 -13.811 1.00 95.56 187 TRP A O 1
ATOM 1507 N N . GLY A 1 188 ? -3.300 6.949 -15.616 1.00 92.12 188 GLY A N 1
ATOM 1508 C CA . GLY A 1 188 ? -4.583 7.591 -15.298 1.00 92.12 188 GLY A CA 1
ATOM 1509 C C . GLY A 1 188 ? -5.337 6.935 -14.136 1.00 92.12 188 GLY A C 1
ATOM 1510 O O . GLY A 1 188 ? -6.214 7.560 -13.552 1.00 92.12 188 GLY A O 1
ATOM 1511 N N . THR A 1 189 ? -4.970 5.709 -13.754 1.00 94.25 189 THR A N 1
ATOM 1512 C CA . THR A 1 189 ? -5.652 4.971 -12.678 1.00 94.25 189 THR A CA 1
ATOM 1513 C C . THR A 1 189 ? -5.211 5.391 -11.282 1.00 94.25 189 THR A C 1
ATOM 1515 O O . THR A 1 189 ? -5.877 5.044 -10.313 1.00 94.25 189 THR A O 1
ATOM 1518 N N . VAL A 1 190 ? -4.104 6.129 -11.149 1.00 92.81 190 VAL A N 1
ATOM 1519 C CA . VAL A 1 190 ? -3.514 6.487 -9.852 1.00 92.81 190 VAL A CA 1
ATOM 1520 C C . VAL A 1 190 ? -3.656 7.975 -9.548 1.00 92.81 190 VAL A C 1
ATOM 1522 O O . VAL A 1 190 ? -3.795 8.810 -10.443 1.00 92.81 190 VAL A O 1
ATOM 1525 N N . TYR A 1 191 ? -3.591 8.322 -8.265 1.00 86.06 191 TYR A N 1
ATOM 1526 C CA . TYR A 1 191 ? -3.659 9.701 -7.807 1.00 86.06 191 TYR A CA 1
ATOM 1527 C C . TYR A 1 191 ? -2.531 10.549 -8.408 1.00 86.06 191 TYR A C 1
ATOM 1529 O O . TYR A 1 191 ? -1.340 10.315 -8.172 1.00 86.06 191 TYR A O 1
ATOM 1537 N N . GLN A 1 192 ? -2.931 11.576 -9.160 1.00 86.50 192 GLN A N 1
ATOM 1538 C CA . GLN A 1 192 ? -2.014 12.430 -9.904 1.00 86.50 192 GLN A CA 1
ATOM 1539 C C . GLN A 1 192 ? -0.983 13.111 -8.995 1.00 86.50 192 GLN A C 1
ATOM 1541 O O . GLN A 1 192 ? 0.204 13.100 -9.314 1.00 86.50 192 GLN A O 1
ATOM 1546 N N . GLY A 1 193 ? -1.422 13.700 -7.877 1.00 79.56 193 GLY A N 1
ATOM 1547 C CA . GLY A 1 193 ? -0.582 14.578 -7.057 1.00 79.56 193 GLY A CA 1
ATOM 1548 C C . GLY A 1 193 ? 0.635 13.877 -6.451 1.00 79.56 193 GLY A C 1
ATOM 1549 O O . GLY A 1 193 ? 1.738 14.420 -6.503 1.00 79.56 193 GLY A O 1
ATOM 1550 N N . SER A 1 194 ? 0.455 12.661 -5.926 1.00 80.62 194 SER A N 1
ATOM 1551 C CA . SER A 1 194 ? 1.542 11.917 -5.272 1.00 80.62 194 SER A CA 1
ATOM 1552 C C . SER A 1 194 ? 2.333 11.027 -6.227 1.00 80.62 194 SER A C 1
ATOM 1554 O O . SER A 1 194 ? 3.549 10.905 -6.074 1.00 80.62 194 SER A O 1
ATOM 1556 N N . TYR A 1 195 ? 1.679 10.393 -7.208 1.00 91.31 195 TYR A N 1
ATOM 1557 C CA . TYR A 1 195 ? 2.299 9.274 -7.927 1.00 91.31 195 TYR A CA 1
ATOM 1558 C C . TYR A 1 195 ? 2.778 9.624 -9.331 1.00 91.31 195 TYR A C 1
ATOM 1560 O O . TYR A 1 195 ? 3.862 9.190 -9.712 1.00 91.31 195 TYR A O 1
ATOM 1568 N N . VAL A 1 196 ? 2.053 10.442 -10.102 1.00 92.81 196 VAL A N 1
ATOM 1569 C CA . VAL A 1 196 ? 2.456 10.751 -11.490 1.00 92.81 196 VAL A CA 1
ATOM 1570 C C . VAL A 1 196 ? 3.847 11.406 -11.562 1.00 92.81 196 VAL A C 1
ATOM 1572 O O . VAL A 1 196 ? 4.659 10.954 -12.370 1.00 92.81 196 VAL A O 1
ATOM 1575 N N . PRO A 1 197 ? 4.218 12.374 -10.694 1.00 93.00 197 PRO A N 1
ATOM 1576 C CA . PRO A 1 197 ? 5.587 12.897 -10.652 1.00 93.00 197 PRO A CA 1
ATOM 1577 C C . PRO A 1 197 ? 6.668 11.843 -10.368 1.00 93.00 197 PRO A C 1
ATOM 1579 O O . PRO A 1 197 ? 7.807 12.004 -10.807 1.00 93.00 197 PRO A O 1
ATOM 1582 N N . PHE A 1 198 ? 6.339 10.784 -9.624 1.00 95.19 198 PHE A N 1
ATOM 1583 C CA . PHE A 1 198 ? 7.250 9.673 -9.359 1.00 95.19 198 PHE A CA 1
ATOM 1584 C C . PHE A 1 198 ? 7.379 8.738 -10.567 1.00 95.19 198 PHE A C 1
ATOM 1586 O O . PHE A 1 198 ? 8.497 8.373 -10.924 1.00 95.19 198 PHE A O 1
ATOM 1593 N N . LEU A 1 199 ? 6.274 8.427 -11.252 1.00 96.69 199 LEU A N 1
ATOM 1594 C CA . LEU A 1 199 ? 6.302 7.649 -12.496 1.00 96.69 199 LEU A CA 1
ATOM 1595 C C . LEU A 1 199 ? 7.117 8.361 -13.585 1.00 96.69 199 LEU A C 1
ATOM 1597 O O . LEU A 1 199 ? 7.957 7.734 -14.223 1.00 96.69 199 LEU A O 1
ATOM 1601 N N . VAL A 1 200 ? 6.943 9.682 -13.727 1.00 96.00 200 VAL A N 1
ATOM 1602 C CA . VAL A 1 200 ? 7.774 10.521 -14.609 1.00 96.00 200 VAL A CA 1
ATOM 1603 C C . VAL A 1 200 ? 9.240 10.464 -14.205 1.00 96.00 200 VAL A C 1
ATOM 1605 O O . VAL A 1 200 ? 10.101 10.300 -15.063 1.00 96.00 200 VAL A O 1
ATOM 1608 N N . PHE A 1 201 ? 9.534 10.583 -12.907 1.00 95.75 201 PHE A N 1
ATOM 1609 C CA . PHE A 1 201 ? 10.903 10.487 -12.414 1.00 95.75 201 PHE A CA 1
ATOM 1610 C C . PHE A 1 201 ? 11.548 9.152 -12.801 1.00 95.75 201 PHE A C 1
ATOM 1612 O O . PHE A 1 201 ? 12.681 9.170 -13.271 1.00 95.75 201 PHE A O 1
ATOM 1619 N N . LEU A 1 202 ? 10.847 8.026 -12.653 1.00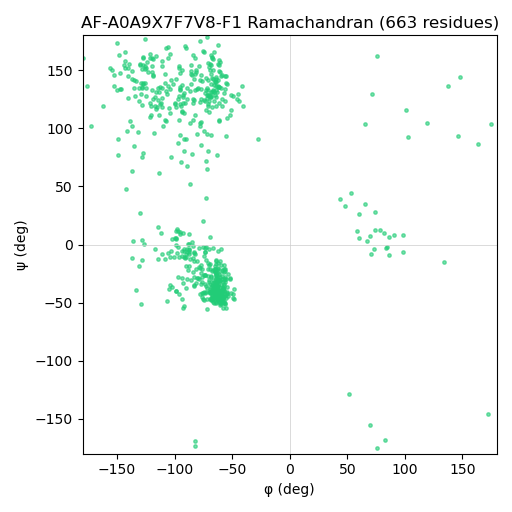 97.19 202 LEU A N 1
ATOM 1620 C CA . LEU A 1 202 ? 11.363 6.718 -13.056 1.00 97.19 202 LEU A CA 1
ATOM 1621 C C . LEU A 1 202 ? 11.554 6.617 -14.574 1.00 97.19 202 LEU A C 1
ATOM 1623 O O . LEU A 1 202 ? 12.638 6.234 -15.008 1.00 97.19 202 LEU A O 1
ATOM 1627 N N . GLU A 1 203 ? 10.534 6.978 -15.361 1.00 96.69 203 GLU A N 1
ATOM 1628 C CA . GLU A 1 203 ? 10.564 6.868 -16.827 1.00 96.69 203 GLU A CA 1
ATOM 1629 C C . GLU A 1 203 ? 11.710 7.703 -17.414 1.00 96.69 203 GLU A C 1
ATOM 1631 O O . GLU A 1 203 ? 12.494 7.174 -18.202 1.00 96.69 203 GLU A O 1
ATOM 1636 N N . ASP A 1 204 ? 11.858 8.962 -16.983 1.00 95.12 204 ASP A N 1
ATOM 1637 C CA . ASP A 1 204 ? 12.926 9.853 -17.446 1.00 95.12 204 ASP A CA 1
ATOM 1638 C C . ASP A 1 204 ? 14.302 9.383 -16.941 1.00 95.12 204 ASP A C 1
ATOM 1640 O O . ASP A 1 204 ? 15.245 9.283 -17.717 1.00 95.12 204 ASP A O 1
ATOM 1644 N N . THR A 1 205 ? 14.445 9.071 -15.647 1.00 95.19 205 THR A N 1
ATOM 1645 C CA . THR A 1 205 ? 15.762 8.775 -15.046 1.00 95.19 205 THR A CA 1
ATOM 1646 C C . THR A 1 205 ? 16.362 7.476 -15.576 1.00 95.19 205 THR A C 1
ATOM 1648 O O . THR A 1 205 ? 17.554 7.427 -15.873 1.00 95.19 205 THR A O 1
ATOM 1651 N N . LEU A 1 206 ? 15.556 6.419 -15.694 1.00 95.88 206 LEU A N 1
ATOM 1652 C CA . LEU A 1 206 ? 16.029 5.101 -16.119 1.00 95.88 206 LEU A CA 1
ATOM 1653 C C . LEU A 1 206 ? 16.286 5.027 -17.626 1.00 95.88 206 LEU A C 1
ATOM 1655 O O . LEU A 1 206 ? 17.185 4.310 -18.060 1.00 95.88 206 LEU A O 1
ATOM 1659 N N . ASN A 1 207 ? 15.525 5.770 -18.434 1.00 92.50 207 ASN A N 1
ATOM 1660 C CA . ASN A 1 207 ? 15.717 5.773 -19.884 1.00 92.50 207 ASN A CA 1
ATOM 1661 C C . ASN A 1 207 ? 16.708 6.837 -20.381 1.00 92.50 207 ASN A C 1
ATOM 1663 O O . ASN A 1 207 ? 17.145 6.726 -21.525 1.00 92.50 207 ASN A O 1
ATOM 1667 N N . ASP A 1 208 ? 17.123 7.785 -19.532 1.00 90.94 208 ASP A N 1
ATOM 1668 C CA . ASP A 1 208 ? 18.195 8.754 -19.815 1.00 90.94 208 ASP A CA 1
ATOM 1669 C C . ASP A 1 208 ? 19.593 8.277 -19.338 1.00 90.94 208 ASP A C 1
ATOM 1671 O O . ASP A 1 208 ? 20.551 9.056 -19.364 1.00 90.94 208 ASP A O 1
ATOM 1675 N N . ILE A 1 209 ? 19.760 7.011 -18.914 1.00 91.69 209 ILE A N 1
ATOM 1676 C CA . ILE A 1 209 ? 21.087 6.451 -18.583 1.00 91.69 209 ILE A CA 1
ATOM 1677 C C . ILE A 1 209 ? 21.977 6.486 -19.843 1.00 91.69 209 ILE A C 1
ATOM 1679 O O . ILE A 1 209 ? 21.614 5.899 -20.868 1.00 91.69 209 ILE A O 1
ATOM 1683 N N . PRO A 1 210 ? 23.148 7.153 -19.809 1.00 88.06 210 PRO A N 1
ATOM 1684 C CA . PRO A 1 210 ? 24.019 7.226 -20.973 1.00 88.06 210 PRO A CA 1
ATOM 1685 C C . PRO A 1 210 ? 24.687 5.873 -21.225 1.00 88.06 210 PRO A C 1
ATOM 1687 O O . PRO A 1 210 ? 25.240 5.279 -20.306 1.00 88.06 210 PRO A O 1
ATOM 1690 N N . ALA A 1 211 ? 24.710 5.414 -22.479 1.00 85.50 211 ALA A N 1
ATOM 1691 C CA . ALA A 1 211 ? 25.562 4.277 -22.834 1.00 85.50 211 ALA A CA 1
ATOM 1692 C C . ALA A 1 211 ? 27.015 4.748 -22.971 1.00 85.50 211 ALA A C 1
ATOM 1694 O O . ALA A 1 211 ? 27.378 5.412 -23.952 1.00 85.50 211 ALA A O 1
ATOM 1695 N N . CYS A 1 212 ? 27.812 4.422 -21.960 1.00 88.19 212 CYS A N 1
ATOM 1696 C CA . CYS A 1 212 ? 29.244 4.676 -21.889 1.00 88.19 212 CYS A CA 1
ATOM 1697 C C . CYS A 1 212 ? 30.039 3.441 -22.341 1.00 88.19 212 CYS A C 1
ATOM 1699 O O . CYS A 1 212 ? 29.580 2.305 -22.212 1.00 88.19 212 CYS A O 1
ATOM 1701 N N . LYS A 1 213 ? 31.248 3.655 -22.868 1.00 86.06 213 LYS A N 1
ATOM 1702 C CA . LYS A 1 213 ? 32.126 2.586 -23.377 1.00 86.06 213 LYS A CA 1
ATOM 1703 C C . LYS A 1 213 ? 32.936 1.917 -22.277 1.00 86.06 213 LYS A C 1
ATOM 1705 O O . LYS A 1 213 ? 33.330 0.764 -22.424 1.00 86.06 213 LYS A O 1
ATOM 1710 N N . THR A 1 214 ? 33.230 2.649 -21.207 1.00 92.31 214 THR A N 1
ATOM 1711 C CA . THR A 1 214 ? 34.102 2.180 -20.129 1.00 92.31 214 THR A CA 1
ATOM 1712 C C . THR A 1 214 ? 33.430 2.327 -18.773 1.00 92.31 214 THR A C 1
ATOM 1714 O O . THR A 1 214 ? 32.570 3.182 -18.570 1.00 92.31 214 THR A O 1
ATOM 1717 N N . LEU A 1 215 ? 33.851 1.499 -17.817 1.00 93.19 215 LEU A N 1
ATOM 1718 C CA . LEU A 1 215 ? 33.367 1.588 -16.442 1.00 93.19 215 LEU A CA 1
ATOM 1719 C C . LEU A 1 215 ? 33.742 2.930 -15.787 1.00 93.19 215 LEU A C 1
ATOM 1721 O O . LEU A 1 215 ? 32.981 3.451 -14.980 1.00 93.19 215 LEU A O 1
ATOM 1725 N N . GLU A 1 216 ? 34.883 3.512 -16.165 1.00 94.81 216 GLU A N 1
ATOM 1726 C CA . GLU A 1 216 ? 35.349 4.804 -15.647 1.00 94.81 216 GLU A CA 1
ATOM 1727 C C . GLU A 1 216 ? 34.446 5.965 -16.085 1.00 94.81 216 GLU A C 1
ATOM 1729 O O . GLU A 1 216 ? 34.131 6.849 -15.292 1.00 94.81 216 GLU A O 1
ATOM 1734 N N . GLU A 1 217 ? 33.938 5.931 -17.319 1.00 94.19 217 GLU A N 1
ATOM 1735 C CA . GLU A 1 217 ? 32.928 6.890 -17.780 1.00 94.19 217 GLU A CA 1
ATOM 1736 C C . GLU A 1 217 ? 31.642 6.800 -16.941 1.00 94.19 217 GLU A C 1
ATOM 1738 O O . GLU A 1 217 ? 31.092 7.833 -16.561 1.00 94.19 217 GLU A O 1
ATOM 1743 N N . TYR A 1 218 ? 31.193 5.594 -16.569 1.00 95.19 218 TYR A N 1
ATOM 1744 C CA . TYR A 1 218 ? 30.049 5.435 -15.660 1.00 95.19 218 TYR A CA 1
ATOM 1745 C C . TYR A 1 218 ? 30.329 5.984 -14.254 1.00 95.19 218 TYR A C 1
ATOM 1747 O O . TYR A 1 218 ? 29.440 6.586 -13.653 1.00 95.19 218 TYR A O 1
ATOM 1755 N N . LYS A 1 219 ? 31.556 5.853 -13.732 1.00 95.12 219 LYS A N 1
ATOM 1756 C CA . LYS A 1 219 ? 31.938 6.487 -12.455 1.00 95.12 219 LYS A CA 1
ATOM 1757 C C . LYS A 1 219 ? 31.840 8.013 -12.534 1.00 95.12 219 LYS A C 1
ATOM 1759 O O . LYS A 1 219 ? 31.274 8.632 -11.636 1.00 95.12 219 LYS A O 1
ATOM 1764 N N . GLN A 1 220 ? 32.273 8.616 -13.643 1.00 94.31 220 GLN A N 1
ATOM 1765 C CA . GLN A 1 220 ? 32.107 10.057 -13.875 1.00 94.31 220 GLN A CA 1
ATOM 1766 C C . GLN A 1 220 ? 30.633 10.471 -14.003 1.00 94.31 220 GLN A C 1
ATOM 1768 O O . GLN A 1 220 ? 30.262 11.567 -13.582 1.00 94.31 220 GLN A O 1
ATOM 1773 N N . VAL A 1 221 ? 29.779 9.618 -14.583 1.00 93.94 221 VAL A N 1
ATOM 1774 C CA . VAL A 1 221 ? 28.323 9.844 -14.630 1.00 93.94 221 VAL A CA 1
ATOM 1775 C C . VAL A 1 221 ? 27.734 9.876 -13.221 1.00 93.94 221 VAL A C 1
ATOM 1777 O O . VAL A 1 221 ? 26.913 10.748 -12.938 1.00 93.94 221 VAL A O 1
ATOM 1780 N N . ILE A 1 222 ? 28.163 8.969 -12.338 1.00 94.81 222 ILE A N 1
ATOM 1781 C CA . ILE A 1 222 ? 27.736 8.944 -10.932 1.00 94.81 222 ILE A CA 1
ATOM 1782 C C . ILE A 1 222 ? 28.168 10.227 -10.218 1.00 94.81 222 ILE A C 1
ATOM 1784 O O . ILE A 1 222 ? 27.349 10.861 -9.562 1.00 94.81 222 ILE A O 1
ATOM 1788 N N . GLU A 1 223 ? 29.425 10.639 -10.379 1.00 92.94 223 GLU A N 1
ATOM 1789 C CA . GLU A 1 223 ? 29.978 11.830 -9.723 1.00 92.94 223 GLU A CA 1
ATOM 1790 C C . GLU A 1 223 ? 29.262 13.126 -10.138 1.00 92.94 223 GLU A C 1
ATOM 1792 O O . GLU A 1 223 ? 29.009 13.992 -9.302 1.00 92.94 223 GLU A O 1
ATOM 1797 N N . LYS A 1 224 ? 28.900 13.251 -11.421 1.00 93.75 224 LYS A N 1
ATOM 1798 C CA . LYS A 1 224 ? 28.268 14.457 -11.988 1.00 93.75 224 LYS A CA 1
ATOM 1799 C C . LYS A 1 224 ? 26.750 14.514 -11.802 1.00 93.75 224 LYS A C 1
ATOM 1801 O O . LYS A 1 224 ? 26.150 15.548 -12.095 1.00 93.75 224 LYS A O 1
ATOM 1806 N N . ASN A 1 225 ? 26.111 13.421 -11.384 1.00 93.12 225 ASN A N 1
ATOM 1807 C CA . ASN A 1 225 ? 24.658 13.330 -11.280 1.00 93.12 225 ASN A CA 1
ATOM 1808 C C . ASN A 1 225 ? 24.222 13.004 -9.848 1.00 93.12 225 ASN A C 1
ATOM 1810 O O . ASN A 1 225 ? 24.328 11.872 -9.376 1.00 93.12 225 ASN A O 1
ATOM 1814 N N . GLU A 1 226 ? 23.622 13.999 -9.199 1.00 91.56 226 GLU A N 1
ATOM 1815 C CA . GLU A 1 226 ? 23.132 13.913 -7.822 1.00 91.56 226 GLU A CA 1
ATOM 1816 C C . GLU A 1 226 ? 22.132 12.774 -7.571 1.00 91.56 226 GLU A C 1
ATOM 1818 O O . GLU A 1 226 ? 22.042 12.278 -6.451 1.00 91.56 226 GLU A O 1
ATOM 1823 N N . VAL A 1 227 ? 21.370 12.335 -8.580 1.00 93.00 227 VAL A N 1
ATOM 1824 C CA . VAL A 1 227 ? 20.442 11.202 -8.427 1.00 93.00 227 VAL A CA 1
ATOM 1825 C C . VAL A 1 227 ? 21.215 9.902 -8.223 1.00 93.00 227 VAL A C 1
ATOM 1827 O O . VAL A 1 227 ? 20.901 9.146 -7.308 1.00 93.00 227 VAL A O 1
ATOM 1830 N N . TRP A 1 228 ? 22.248 9.662 -9.034 1.00 94.69 228 TRP A N 1
ATOM 1831 C CA . TRP A 1 228 ? 23.075 8.458 -8.940 1.00 94.69 228 TRP A CA 1
ATOM 1832 C C . TRP A 1 228 ? 23.990 8.499 -7.719 1.00 94.69 228 TRP A C 1
ATOM 1834 O O . TRP A 1 228 ? 24.104 7.503 -7.006 1.00 94.69 228 TRP A O 1
ATOM 1844 N N . LYS A 1 229 ? 24.576 9.663 -7.417 1.00 92.12 229 LYS A N 1
ATOM 1845 C CA . LYS A 1 229 ? 25.434 9.856 -6.241 1.00 92.12 229 LYS A CA 1
ATOM 1846 C C . LYS A 1 229 ? 24.718 9.508 -4.930 1.00 92.12 229 LYS A C 1
ATOM 1848 O O . LYS A 1 229 ? 25.296 8.844 -4.074 1.00 92.12 229 LYS A O 1
ATOM 1853 N N . LYS A 1 230 ? 23.430 9.854 -4.803 1.00 90.88 230 LYS A N 1
ATOM 1854 C CA . LYS A 1 230 ? 22.594 9.529 -3.629 1.00 90.88 230 LYS A CA 1
ATOM 1855 C C . LYS A 1 230 ? 22.363 8.039 -3.390 1.00 90.88 230 LYS A C 1
ATOM 1857 O O . LYS A 1 230 ? 21.908 7.672 -2.310 1.00 90.88 230 LYS A O 1
ATOM 1862 N N . LEU A 1 231 ? 22.659 7.178 -4.362 1.00 92.88 231 LEU A N 1
ATOM 1863 C CA . LEU A 1 231 ? 22.536 5.732 -4.187 1.00 92.88 231 LEU A CA 1
ATOM 1864 C C . LEU A 1 231 ? 23.748 5.134 -3.462 1.00 92.88 231 LEU A C 1
ATOM 1866 O O . LEU A 1 231 ? 23.630 4.063 -2.875 1.00 92.88 231 LEU A O 1
ATOM 1870 N N . LEU A 1 232 ? 24.898 5.818 -3.466 1.00 91.06 232 LEU A N 1
ATOM 1871 C CA . LEU A 1 232 ? 26.149 5.310 -2.897 1.00 91.06 232 LEU A CA 1
ATOM 1872 C C . LEU A 1 232 ? 26.072 4.979 -1.393 1.00 91.06 232 LEU A C 1
ATOM 1874 O O . LEU A 1 232 ? 26.581 3.918 -1.013 1.00 91.06 232 LEU A O 1
ATOM 1878 N N . PRO A 1 233 ? 25.427 5.795 -0.531 1.00 86.69 233 PRO A N 1
ATOM 1879 C CA . PRO A 1 233 ? 25.288 5.460 0.887 1.00 86.69 233 PRO A CA 1
ATOM 1880 C C . PRO A 1 233 ? 24.448 4.197 1.132 1.00 86.69 233 PRO A C 1
ATOM 1882 O O . PRO A 1 233 ? 24.654 3.502 2.123 1.00 86.69 233 PRO A O 1
ATOM 1885 N N . LEU A 1 234 ? 23.548 3.842 0.206 1.00 88.44 234 LEU A N 1
ATOM 1886 C CA . LEU A 1 234 ? 22.654 2.683 0.338 1.00 88.44 234 LEU A CA 1
ATOM 1887 C C . LEU A 1 234 ? 23.365 1.331 0.138 1.00 88.44 234 LEU A C 1
ATOM 1889 O O . LEU A 1 234 ? 22.770 0.274 0.351 1.00 88.44 234 LEU A O 1
ATOM 1893 N N . PHE A 1 235 ? 24.639 1.343 -0.262 1.00 85.56 235 PHE A N 1
ATOM 1894 C CA . PHE A 1 235 ? 25.465 0.141 -0.374 1.00 85.56 235 PHE A CA 1
ATOM 1895 C C . PHE A 1 235 ? 26.099 -0.300 0.959 1.00 85.56 235 PHE A C 1
ATOM 1897 O O . PHE A 1 235 ? 26.596 -1.423 1.024 1.00 85.56 235 PHE A O 1
ATOM 1904 N N . GLN A 1 236 ? 26.109 0.536 2.011 1.00 71.69 236 GLN A N 1
ATOM 1905 C CA . GLN A 1 236 ? 26.898 0.250 3.219 1.00 71.69 236 GLN A CA 1
ATOM 1906 C C . GLN A 1 236 ? 26.421 -0.994 3.997 1.00 71.69 236 GLN A C 1
ATOM 1908 O O . GLN A 1 236 ? 25.232 -1.258 4.168 1.00 71.69 236 GLN A O 1
ATOM 1913 N N . SER A 1 237 ? 27.422 -1.766 4.433 1.00 53.22 237 SER A N 1
ATOM 1914 C CA . SER A 1 237 ? 27.381 -3.160 4.874 1.00 53.22 237 SER A CA 1
ATOM 1915 C C . SER A 1 237 ? 27.579 -3.269 6.389 1.00 53.22 237 SER A C 1
ATOM 1917 O O . SER A 1 237 ? 28.696 -3.126 6.878 1.00 53.22 237 SER A O 1
ATOM 1919 N N . GLY A 1 238 ? 26.514 -3.581 7.126 1.00 44.31 238 GLY A N 1
ATOM 1920 C CA . GLY A 1 238 ? 26.597 -4.086 8.507 1.00 44.31 238 GLY A CA 1
ATOM 1921 C C . GLY A 1 238 ? 25.681 -5.291 8.721 1.00 44.31 238 GLY A C 1
ATOM 1922 O O . GLY A 1 238 ? 26.069 -6.296 9.306 1.00 44.31 238 GLY A O 1
ATOM 1923 N N . SER A 1 239 ? 24.493 -5.248 8.126 1.00 43.53 239 SER A N 1
ATOM 1924 C CA . SER A 1 239 ? 23.634 -6.401 7.894 1.00 43.53 239 SER A CA 1
ATOM 1925 C C . SER A 1 239 ? 22.776 -6.084 6.670 1.00 43.53 239 SER A C 1
ATOM 1927 O O . SER A 1 239 ? 22.378 -4.939 6.467 1.00 43.53 239 SER A O 1
ATOM 1929 N N . ARG A 1 240 ? 22.443 -7.077 5.836 1.00 50.62 240 ARG A N 1
ATOM 1930 C CA . ARG A 1 240 ? 21.458 -6.894 4.744 1.00 50.62 240 ARG A CA 1
ATOM 1931 C C . ARG A 1 240 ? 20.067 -6.462 5.254 1.00 50.62 240 ARG A C 1
ATOM 1933 O O . ARG A 1 240 ? 19.185 -6.205 4.449 1.00 50.62 240 ARG A O 1
ATOM 1940 N N . GLN A 1 241 ? 19.885 -6.387 6.574 1.00 51.00 241 GLN A N 1
ATOM 1941 C CA . GLN A 1 241 ? 18.610 -6.266 7.262 1.00 51.00 241 GLN A CA 1
ATOM 1942 C C . GLN A 1 241 ? 18.269 -4.845 7.715 1.00 51.00 241 GLN A C 1
ATOM 1944 O O . GLN A 1 241 ? 17.144 -4.648 8.140 1.00 51.00 241 GLN A O 1
ATOM 1949 N N . SER A 1 242 ? 19.174 -3.861 7.673 1.00 50.72 242 SER A N 1
ATOM 1950 C CA . SER A 1 242 ? 18.809 -2.488 8.052 1.00 50.72 242 SER A CA 1
ATOM 1951 C C . SER A 1 242 ? 19.820 -1.461 7.545 1.00 50.72 242 SER A C 1
ATOM 1953 O O . SER A 1 242 ? 20.998 -1.510 7.899 1.00 50.72 242 SER A O 1
ATOM 1955 N N . ILE A 1 243 ? 19.362 -0.531 6.706 1.00 62.03 243 ILE A N 1
ATOM 1956 C CA . ILE A 1 243 ? 20.154 0.572 6.155 1.00 62.03 243 ILE A CA 1
ATOM 1957 C C . ILE A 1 243 ? 19.486 1.877 6.581 1.00 62.03 243 ILE A C 1
ATOM 1959 O O . ILE A 1 243 ? 18.397 2.207 6.112 1.00 62.03 243 ILE A O 1
ATOM 1963 N N . VAL A 1 244 ? 20.142 2.641 7.454 1.00 54.53 244 VAL A N 1
ATOM 1964 C CA . VAL A 1 244 ? 19.716 4.008 7.770 1.00 54.53 244 VAL A CA 1
ATOM 1965 C C . VAL A 1 244 ? 20.144 4.912 6.618 1.00 54.53 244 VAL A C 1
ATOM 1967 O O . VAL A 1 244 ? 21.326 4.968 6.284 1.00 54.53 244 VAL A O 1
ATOM 1970 N N . ALA A 1 245 ? 19.213 5.661 6.024 1.00 49.84 245 ALA A N 1
ATOM 1971 C CA . ALA A 1 245 ? 19.499 6.618 4.946 1.00 49.84 245 ALA A CA 1
ATOM 1972 C C . ALA A 1 245 ? 20.231 7.896 5.433 1.00 49.84 245 ALA A C 1
ATOM 1974 O O . ALA A 1 245 ? 19.914 9.010 5.017 1.00 49.84 245 ALA A O 1
ATOM 1975 N N . LYS A 1 246 ? 21.191 7.755 6.353 1.00 43.28 246 LYS A N 1
ATOM 1976 C CA . LYS A 1 246 ? 22.103 8.806 6.818 1.00 43.28 246 LYS A CA 1
ATOM 1977 C C . LYS A 1 246 ? 23.505 8.207 6.920 1.00 43.28 246 LYS A C 1
ATOM 1979 O O . LYS A 1 246 ? 23.804 7.493 7.869 1.00 43.28 246 LYS A O 1
ATOM 1984 N N . GLY A 1 247 ? 24.344 8.503 5.936 1.00 38.56 247 GLY A N 1
ATOM 1985 C CA . GLY A 1 247 ? 25.755 8.127 5.895 1.00 38.56 247 GLY A CA 1
ATOM 1986 C C . GLY A 1 247 ? 26.519 9.092 4.993 1.00 38.56 247 GLY A C 1
ATOM 1987 O O . GLY A 1 247 ? 25.910 9.692 4.106 1.00 38.56 247 GLY A O 1
ATOM 1988 N N . ASP A 1 248 ? 27.814 9.267 5.272 1.00 42.06 248 ASP A N 1
ATOM 1989 C CA . ASP A 1 248 ? 28.728 10.198 4.597 1.00 42.06 248 ASP A CA 1
ATOM 1990 C C . ASP A 1 248 ? 28.538 10.230 3.071 1.00 42.06 248 ASP A C 1
ATOM 1992 O O . ASP A 1 248 ? 28.420 9.191 2.420 1.00 42.06 248 ASP A O 1
ATOM 1996 N N . GLU A 1 249 ? 28.542 11.436 2.490 1.00 48.97 249 GLU A N 1
ATOM 1997 C CA . GLU A 1 249 ? 28.249 11.689 1.065 1.00 48.97 249 GLU A CA 1
ATOM 1998 C C . GLU A 1 249 ? 29.233 11.022 0.081 1.00 48.97 249 GLU A C 1
ATOM 2000 O O . GLU A 1 249 ? 29.008 11.040 -1.133 1.00 48.97 249 GLU A O 1
ATOM 2005 N N . ASN A 1 250 ? 30.298 10.396 0.589 1.00 51.50 250 ASN A N 1
ATOM 2006 C CA . ASN A 1 250 ? 31.292 9.674 -0.190 1.00 51.50 250 ASN A CA 1
ATOM 2007 C C . ASN A 1 250 ? 31.165 8.165 0.064 1.00 51.50 250 ASN A C 1
ATOM 2009 O O . ASN A 1 250 ? 31.631 7.642 1.076 1.00 51.50 250 ASN A O 1
ATOM 2013 N N . GLY A 1 251 ? 30.542 7.447 -0.876 1.00 57.44 251 GLY A N 1
ATOM 2014 C CA . GLY A 1 251 ? 30.603 5.984 -0.904 1.00 57.44 251 GLY A CA 1
ATOM 2015 C C . GLY A 1 251 ? 32.040 5.481 -1.064 1.00 57.44 251 GLY A C 1
ATOM 2016 O O . GLY A 1 251 ? 32.901 6.189 -1.588 1.00 57.44 251 GLY A O 1
ATOM 2017 N N . SER A 1 252 ? 32.307 4.242 -0.642 1.00 74.19 252 SER A N 1
ATOM 2018 C CA . SER A 1 252 ? 33.608 3.618 -0.896 1.00 74.19 252 SER A CA 1
ATOM 2019 C C . SER A 1 252 ? 33.868 3.498 -2.407 1.00 74.19 252 SER A C 1
ATOM 2021 O O . SER A 1 252 ? 32.941 3.492 -3.229 1.00 74.19 252 SER A O 1
ATOM 2023 N N . LEU A 1 253 ? 35.143 3.367 -2.787 1.00 77.75 253 LEU A N 1
ATOM 2024 C CA . LEU A 1 253 ? 35.531 3.085 -4.173 1.00 77.75 253 LEU A CA 1
ATOM 2025 C C . LEU A 1 253 ? 34.818 1.829 -4.712 1.00 77.75 253 LEU A C 1
ATOM 2027 O O . LEU A 1 253 ? 34.390 1.808 -5.864 1.00 77.75 253 LEU A O 1
ATOM 2031 N N . GLU A 1 254 ? 34.623 0.825 -3.853 1.00 85.00 254 GLU A N 1
ATOM 2032 C CA . GLU A 1 254 ? 33.913 -0.419 -4.161 1.00 85.00 254 GLU A CA 1
ATOM 2033 C C . GLU A 1 254 ? 32.422 -0.189 -4.457 1.00 85.00 254 GLU A C 1
ATOM 2035 O O . GLU A 1 254 ? 31.924 -0.663 -5.477 1.00 85.00 254 GLU A O 1
ATOM 2040 N N . ASN A 1 255 ? 31.721 0.609 -3.641 1.00 89.69 255 ASN A N 1
ATOM 2041 C CA . ASN A 1 255 ? 30.310 0.953 -3.875 1.00 89.69 255 ASN A CA 1
ATOM 2042 C C . ASN A 1 255 ? 30.132 1.699 -5.203 1.00 89.69 255 ASN A C 1
ATOM 2044 O O . ASN A 1 255 ? 29.187 1.450 -5.952 1.00 89.69 255 ASN A O 1
ATOM 2048 N N . THR A 1 256 ? 31.061 2.610 -5.502 1.00 92.12 256 THR A N 1
ATOM 2049 C CA . THR A 1 256 ? 31.054 3.390 -6.745 1.00 92.12 256 THR A CA 1
ATOM 2050 C C . THR A 1 256 ? 31.272 2.491 -7.956 1.00 92.12 256 THR A C 1
ATOM 2052 O O . THR A 1 256 ? 30.580 2.623 -8.964 1.00 92.12 256 THR A O 1
ATOM 2055 N N . GLU A 1 257 ? 32.195 1.533 -7.859 1.00 93.88 257 GLU A N 1
ATOM 2056 C CA . GLU A 1 257 ? 32.414 0.546 -8.910 1.00 93.88 257 GLU A CA 1
ATOM 2057 C C . GLU A 1 257 ? 31.205 -0.378 -9.101 1.00 93.88 257 GLU A C 1
ATOM 2059 O O . GLU A 1 257 ? 30.803 -0.629 -10.238 1.00 93.88 257 GLU A O 1
ATOM 2064 N N . GLN A 1 258 ? 30.586 -0.844 -8.014 1.00 93.94 258 GLN A N 1
ATOM 2065 C CA . GLN A 1 258 ? 29.395 -1.687 -8.087 1.00 93.94 258 GLN A CA 1
ATOM 2066 C C . GLN A 1 258 ? 28.221 -0.955 -8.745 1.00 93.94 258 GLN A C 1
ATOM 2068 O O . GLN A 1 258 ? 27.598 -1.503 -9.656 1.00 93.94 258 GLN A O 1
ATOM 2073 N N . LEU A 1 259 ? 27.956 0.295 -8.351 1.00 95.44 259 LEU A N 1
ATOM 2074 C CA . LEU A 1 259 ? 26.923 1.114 -8.981 1.00 95.44 259 LEU A CA 1
ATOM 2075 C C . LEU A 1 259 ? 27.228 1.369 -10.462 1.00 95.44 259 LEU A C 1
ATOM 2077 O O . LEU A 1 259 ? 26.326 1.277 -11.291 1.00 95.44 259 LEU A O 1
ATOM 2081 N N . ALA A 1 260 ? 28.490 1.623 -10.820 1.00 95.81 260 ALA A N 1
ATOM 2082 C CA . ALA A 1 260 ? 28.889 1.804 -12.214 1.00 95.81 260 ALA A CA 1
ATOM 2083 C C . ALA A 1 260 ? 28.605 0.546 -13.056 1.00 95.81 260 ALA A C 1
ATOM 2085 O O . ALA A 1 260 ? 28.103 0.662 -14.172 1.00 95.81 260 ALA A O 1
ATOM 2086 N N . ARG A 1 261 ? 28.836 -0.657 -12.507 1.00 95.25 261 ARG A N 1
ATOM 2087 C CA . ARG A 1 261 ? 28.488 -1.929 -13.171 1.00 95.25 261 ARG A CA 1
ATOM 2088 C C . ARG A 1 261 ? 26.975 -2.098 -13.327 1.00 95.25 261 ARG A C 1
ATOM 2090 O O . ARG A 1 261 ? 26.519 -2.568 -14.366 1.00 95.25 261 ARG A O 1
ATOM 2097 N N . TRP A 1 262 ? 26.187 -1.702 -12.326 1.00 96.19 262 TRP A N 1
ATOM 2098 C CA . TRP A 1 262 ? 24.723 -1.733 -12.422 1.00 96.19 262 TRP A CA 1
ATOM 2099 C C . TRP A 1 262 ? 24.199 -0.766 -13.485 1.00 96.19 262 TRP A C 1
ATOM 2101 O O . TRP A 1 262 ? 23.343 -1.152 -14.276 1.00 96.19 262 TRP A O 1
ATOM 2111 N N . LEU A 1 263 ? 24.737 0.456 -13.550 1.00 96.12 263 LEU A N 1
ATOM 2112 C CA . LEU A 1 263 ? 24.385 1.426 -14.591 1.00 96.12 263 LEU A CA 1
ATOM 2113 C C . LEU A 1 263 ? 24.790 0.939 -15.981 1.00 96.12 263 LEU A C 1
ATOM 2115 O O . LEU A 1 263 ? 24.013 1.095 -16.917 1.00 96.12 263 LEU A O 1
ATOM 2119 N N . GLN A 1 264 ? 25.952 0.295 -16.107 1.00 93.19 264 GLN A N 1
ATOM 2120 C CA . GLN A 1 264 ? 26.374 -0.327 -17.358 1.00 93.19 264 GLN A CA 1
ATOM 2121 C C . GLN A 1 264 ? 25.385 -1.401 -17.823 1.00 93.19 264 GLN A C 1
ATOM 2123 O O . GLN A 1 264 ? 25.002 -1.397 -18.986 1.00 93.19 264 GLN A O 1
ATOM 2128 N N . ASN A 1 265 ? 24.922 -2.275 -16.924 1.00 91.75 265 ASN A N 1
ATOM 2129 C CA . ASN A 1 265 ? 23.905 -3.280 -17.253 1.00 91.75 265 ASN A CA 1
ATOM 2130 C C . ASN A 1 265 ? 22.551 -2.645 -17.624 1.00 91.75 265 ASN A C 1
ATOM 2132 O O . ASN A 1 265 ? 21.857 -3.105 -18.529 1.00 91.75 265 ASN A O 1
ATOM 2136 N N . ALA A 1 266 ? 22.175 -1.573 -16.924 1.00 93.94 266 ALA A N 1
ATOM 2137 C CA . ALA A 1 266 ? 20.911 -0.877 -17.123 1.00 93.94 266 ALA A CA 1
ATOM 2138 C C . ALA A 1 266 ? 20.878 -0.015 -18.399 1.00 93.94 266 ALA A C 1
ATOM 2140 O O . ALA A 1 266 ? 19.798 0.209 -18.940 1.00 93.94 266 ALA A O 1
ATOM 2141 N N . ALA A 1 267 ? 22.022 0.459 -18.902 1.00 91.12 267 ALA A N 1
ATOM 2142 C CA . ALA A 1 267 ? 22.085 1.321 -20.085 1.00 91.12 267 ALA A CA 1
ATOM 2143 C C . ALA A 1 267 ? 21.512 0.654 -21.352 1.00 91.12 267 ALA A C 1
ATOM 2145 O O . ALA A 1 267 ? 20.901 1.335 -22.182 1.00 91.12 267 ALA A O 1
ATOM 2146 N N . ASP A 1 268 ? 21.632 -0.673 -21.452 1.00 86.75 268 ASP A N 1
ATOM 2147 C CA . ASP A 1 268 ? 21.105 -1.480 -22.562 1.00 86.75 268 ASP A CA 1
ATOM 2148 C C . ASP A 1 268 ? 19.639 -1.918 -22.353 1.00 86.75 268 ASP A C 1
ATOM 2150 O O . ASP A 1 268 ? 19.055 -2.588 -23.206 1.00 86.75 268 ASP A O 1
ATOM 2154 N N . CYS A 1 269 ? 19.015 -1.530 -21.233 1.00 92.00 269 CYS A N 1
ATOM 2155 C CA . CYS A 1 269 ? 17.637 -1.887 -20.894 1.00 92.00 269 CYS A CA 1
ATOM 2156 C C . CYS A 1 269 ? 16.632 -0.797 -21.297 1.00 92.00 269 CYS A C 1
ATOM 2158 O O . CYS A 1 269 ? 16.813 0.391 -21.005 1.00 92.00 269 CYS A O 1
ATOM 2160 N N . GLU A 1 270 ? 15.537 -1.188 -21.947 1.00 92.75 270 GLU A N 1
ATOM 2161 C CA . GLU A 1 270 ? 14.354 -0.345 -22.136 1.00 92.75 270 GLU A CA 1
ATOM 2162 C C . GLU A 1 270 ? 13.434 -0.503 -20.925 1.00 92.75 270 GLU A C 1
ATOM 2164 O O . GLU A 1 270 ? 12.752 -1.520 -20.769 1.00 92.75 270 GLU A O 1
ATOM 2169 N N . PHE A 1 271 ? 13.416 0.502 -20.051 1.00 95.38 271 PHE A N 1
ATOM 2170 C CA . PHE A 1 271 ? 12.536 0.495 -18.891 1.00 95.38 271 PHE A CA 1
ATOM 2171 C C . PHE A 1 271 ? 11.158 1.011 -19.291 1.00 95.38 271 PHE A C 1
ATOM 2173 O O . PHE A 1 271 ? 11.032 2.120 -19.811 1.00 95.38 271 PHE A O 1
ATOM 2180 N N . ARG A 1 272 ? 10.114 0.224 -19.023 1.00 96.56 272 ARG A N 1
ATOM 2181 C CA . ARG A 1 272 ? 8.722 0.619 -19.277 1.00 96.56 272 ARG A CA 1
ATOM 2182 C C . ARG A 1 272 ? 7.993 0.768 -17.950 1.00 96.56 272 ARG A C 1
ATOM 2184 O O . ARG A 1 272 ? 7.774 -0.234 -17.268 1.00 96.56 272 ARG A O 1
ATOM 2191 N N . VAL A 1 273 ? 7.633 1.995 -17.573 1.00 98.25 273 VAL A N 1
ATOM 2192 C CA . VAL A 1 273 ? 6.948 2.268 -16.303 1.00 98.25 273 VAL A CA 1
ATOM 2193 C C . VAL A 1 273 ? 5.432 2.211 -16.484 1.00 98.25 273 VAL A C 1
ATOM 2195 O O . VAL A 1 273 ? 4.837 2.972 -17.249 1.00 98.25 273 VAL A O 1
ATOM 2198 N N . TYR A 1 274 ? 4.801 1.325 -15.728 1.00 98.38 274 TYR A N 1
ATOM 2199 C CA . TYR A 1 274 ? 3.367 1.083 -15.667 1.00 98.38 274 TYR A CA 1
ATOM 2200 C C . TYR A 1 274 ? 2.822 1.421 -14.280 1.00 98.38 274 TYR A C 1
ATOM 2202 O O . TYR A 1 274 ? 3.555 1.454 -13.291 1.00 98.38 274 TYR A O 1
ATOM 2210 N N . ALA A 1 275 ? 1.509 1.600 -14.199 1.00 98.00 275 ALA A N 1
ATOM 2211 C CA . ALA A 1 275 ? 0.776 1.685 -12.947 1.00 98.00 275 ALA A CA 1
ATOM 2212 C C . ALA A 1 275 ? -0.409 0.705 -12.938 1.00 98.00 275 ALA A C 1
ATOM 2214 O O . ALA A 1 275 ? -0.962 0.355 -13.987 1.00 98.00 275 ALA A O 1
ATOM 2215 N N . CYS A 1 276 ? -0.763 0.256 -11.737 1.00 98.00 276 CYS A N 1
ATOM 2216 C CA . CYS A 1 276 ? -1.881 -0.629 -11.440 1.00 98.00 276 CYS A CA 1
ATOM 2217 C C . CYS A 1 276 ? -2.732 0.004 -10.337 1.00 98.00 276 CYS A C 1
ATOM 2219 O O . CYS A 1 276 ? -2.597 -0.349 -9.165 1.00 98.00 276 CYS A O 1
ATOM 2221 N N . GLY A 1 277 ? -3.577 0.974 -10.685 1.00 96.44 277 GLY A N 1
ATOM 2222 C CA . GLY A 1 277 ? -4.677 1.348 -9.805 1.00 96.44 277 GLY A CA 1
ATOM 2223 C C . GLY A 1 277 ? -5.613 0.154 -9.635 1.00 96.44 277 GLY A C 1
ATOM 2224 O O . GLY A 1 277 ? -5.921 -0.531 -10.604 1.00 96.44 277 GLY A O 1
ATOM 2225 N N . TYR A 1 278 ? -6.022 -0.093 -8.398 1.00 96.19 278 TYR A N 1
ATOM 2226 C CA . TYR A 1 278 ? -6.957 -1.145 -7.994 1.00 96.19 278 TYR A CA 1
ATOM 2227 C C . TYR A 1 278 ? -8.088 -0.544 -7.158 1.00 96.19 278 TYR A C 1
ATOM 2229 O O . TYR A 1 278 ? -7.942 0.548 -6.589 1.00 96.19 278 TYR A O 1
ATOM 2237 N N . ASN A 1 279 ? -9.195 -1.274 -7.036 1.00 93.50 279 ASN A N 1
ATOM 2238 C CA . ASN A 1 279 ? -10.282 -0.892 -6.146 1.00 93.50 279 ASN A CA 1
ATOM 2239 C C . ASN A 1 279 ? -9.894 -1.097 -4.678 1.00 93.50 279 ASN A C 1
ATOM 2241 O O . ASN A 1 279 ? -10.038 -2.183 -4.117 1.00 93.50 279 ASN A O 1
ATOM 2245 N N . TRP A 1 280 ? -9.424 -0.024 -4.046 1.00 90.12 280 TRP A N 1
ATOM 2246 C CA . TRP A 1 280 ? -8.964 -0.011 -2.657 1.00 90.12 280 TRP A CA 1
ATOM 2247 C C . TRP A 1 280 ? -10.088 -0.174 -1.620 1.00 90.12 280 TRP A C 1
ATOM 2249 O O . TRP A 1 280 ? -9.798 -0.245 -0.426 1.00 90.12 280 TRP A O 1
ATOM 2259 N N . LEU A 1 281 ? -11.356 -0.233 -2.047 1.00 87.38 281 LEU A N 1
ATOM 2260 C CA . LEU A 1 281 ? -12.488 -0.567 -1.178 1.00 87.38 281 LEU A CA 1
ATOM 2261 C C . LEU A 1 281 ? -12.689 -2.076 -1.019 1.00 87.38 281 LEU A C 1
ATOM 2263 O O . LEU A 1 281 ? -13.282 -2.533 -0.041 1.00 87.38 281 LEU A O 1
ATOM 2267 N N . ARG A 1 282 ? -12.214 -2.857 -1.989 1.00 92.06 282 ARG A N 1
ATOM 2268 C CA . ARG A 1 282 ? -12.373 -4.311 -2.010 1.00 92.06 282 ARG A CA 1
ATOM 2269 C C . ARG A 1 282 ? -11.210 -5.001 -1.302 1.00 92.06 282 ARG A C 1
ATOM 2271 O O . ARG A 1 282 ? -10.202 -4.388 -0.969 1.00 92.06 282 ARG A O 1
ATOM 2278 N N . ASP 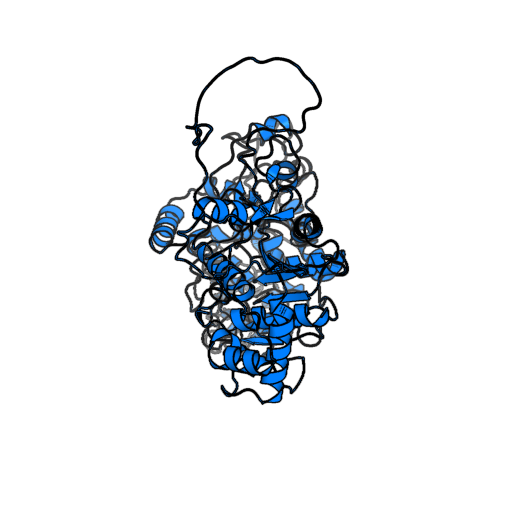A 1 283 ? -11.392 -6.295 -1.076 1.00 95.06 283 ASP A N 1
ATOM 2279 C CA . ASP A 1 283 ? -10.400 -7.209 -0.505 1.00 95.06 283 ASP A CA 1
ATOM 2280 C C . ASP A 1 283 ? -9.052 -7.117 -1.256 1.00 95.06 283 ASP A C 1
ATOM 2282 O O . ASP A 1 283 ? -9.006 -7.217 -2.494 1.00 95.06 283 ASP A O 1
ATOM 2286 N N . ASN A 1 284 ? -7.941 -6.936 -0.528 1.00 97.31 284 ASN A N 1
ATOM 2287 C CA . ASN A 1 284 ? -6.611 -6.865 -1.140 1.00 97.31 284 ASN A CA 1
ATOM 2288 C C . ASN A 1 284 ? -6.188 -8.210 -1.772 1.00 97.31 284 ASN A C 1
ATOM 2290 O O . ASN A 1 284 ? -5.375 -8.211 -2.700 1.00 97.31 284 ASN A O 1
ATOM 2294 N N . GLN A 1 285 ? -6.759 -9.349 -1.356 1.00 97.75 285 GLN A N 1
ATOM 2295 C CA . GLN A 1 285 ? -6.594 -10.651 -2.016 1.00 97.75 285 GLN A CA 1
ATOM 2296 C C . GLN A 1 285 ? -7.183 -10.635 -3.428 1.00 97.75 285 GLN A C 1
ATOM 2298 O O . GLN A 1 285 ? -6.525 -11.137 -4.342 1.00 97.75 285 GLN A O 1
ATOM 2303 N N . GLN A 1 286 ? -8.374 -10.051 -3.621 1.00 96.62 286 GLN A N 1
ATOM 2304 C CA . GLN A 1 286 ? -8.985 -9.903 -4.950 1.00 96.62 286 GLN A CA 1
ATOM 2305 C C . GLN A 1 286 ? -8.185 -8.921 -5.805 1.00 96.62 286 GLN A C 1
ATOM 2307 O O . GLN A 1 286 ? -7.797 -9.252 -6.923 1.00 96.62 286 GLN A O 1
ATOM 2312 N N . SER A 1 287 ? -7.841 -7.757 -5.248 1.00 97.75 287 SER A N 1
ATOM 2313 C CA . SER A 1 287 ? -7.025 -6.754 -5.946 1.00 97.75 287 SER A CA 1
ATOM 2314 C C . SER A 1 287 ? -5.639 -7.282 -6.341 1.00 97.75 287 SER A C 1
ATOM 2316 O O . SER A 1 287 ? -5.057 -6.829 -7.325 1.00 97.75 287 SER A O 1
ATOM 2318 N N . GLY A 1 288 ? -5.099 -8.256 -5.601 1.00 97.75 288 GLY A N 1
ATOM 2319 C CA . GLY A 1 288 ? -3.830 -8.906 -5.922 1.00 97.75 288 GLY A CA 1
ATOM 2320 C C . GLY A 1 288 ? -3.941 -10.002 -6.981 1.00 97.75 288 GLY A C 1
ATOM 2321 O O . GLY A 1 288 ? -2.997 -10.197 -7.742 1.00 97.75 288 GLY A O 1
ATOM 2322 N N . ASN A 1 289 ? -5.056 -10.738 -7.032 1.00 97.50 289 ASN A N 1
ATOM 2323 C CA . ASN A 1 289 ? -5.097 -12.037 -7.716 1.00 97.50 289 ASN A CA 1
ATOM 2324 C C . ASN A 1 289 ? -6.219 -12.238 -8.737 1.00 97.50 289 ASN A C 1
ATOM 2326 O O . ASN A 1 289 ? -6.132 -13.195 -9.512 1.00 97.50 289 ASN A O 1
ATOM 2330 N N . GLY A 1 290 ? -7.224 -11.367 -8.752 1.00 96.81 290 GLY A N 1
ATOM 2331 C CA . GLY A 1 290 ? -8.373 -11.451 -9.645 1.00 96.81 290 GLY A CA 1
ATOM 2332 C C . GLY A 1 290 ? -9.677 -11.138 -8.923 1.00 96.81 290 GLY A C 1
ATOM 2333 O O . GLY A 1 290 ? -9.925 -11.625 -7.817 1.00 96.81 290 GLY A O 1
ATOM 2334 N N . TYR A 1 291 ? -10.527 -10.350 -9.574 1.00 94.88 291 TYR A N 1
ATOM 2335 C CA . TYR A 1 291 ? -11.878 -10.081 -9.095 1.00 94.88 291 TYR A CA 1
ATOM 2336 C C . TYR A 1 291 ? -12.842 -11.217 -9.459 1.00 94.88 291 TYR A C 1
ATOM 2338 O O . TYR A 1 291 ? -12.691 -11.877 -10.491 1.00 94.88 291 TYR A O 1
ATOM 2346 N N . SER A 1 292 ? -13.837 -11.448 -8.602 1.00 90.81 292 SER A N 1
ATOM 2347 C CA . SER A 1 292 ? -14.902 -12.424 -8.841 1.00 90.81 292 SER A CA 1
ATOM 2348 C C . SER A 1 292 ? -15.834 -11.981 -9.975 1.00 90.81 292 SER A C 1
ATOM 2350 O O . SER A 1 292 ? -15.951 -10.793 -10.272 1.00 90.81 292 SER A O 1
ATOM 2352 N N . ASN A 1 293 ? -16.496 -12.940 -10.624 1.00 90.31 293 ASN A N 1
ATOM 2353 C CA . ASN A 1 293 ? -17.399 -12.701 -11.759 1.00 90.31 293 ASN A CA 1
ATOM 2354 C C . ASN A 1 293 ? -18.648 -11.879 -11.405 1.00 90.31 293 ASN A C 1
ATOM 2356 O O . ASN A 1 293 ? -19.234 -11.260 -12.281 1.00 90.31 293 ASN A O 1
ATOM 2360 N N . ASP A 1 294 ? -19.031 -11.865 -10.135 1.00 85.56 294 ASP A N 1
ATOM 2361 C CA . ASP A 1 294 ? -20.121 -11.070 -9.570 1.00 85.56 294 ASP A CA 1
ATOM 2362 C C . ASP A 1 294 ? -19.682 -9.659 -9.135 1.00 85.56 294 ASP A C 1
ATOM 2364 O O . ASP A 1 294 ? -20.441 -8.946 -8.484 1.00 85.56 294 ASP A O 1
ATOM 2368 N N . SER A 1 295 ? -18.456 -9.240 -9.469 1.00 90.50 295 SER A N 1
ATOM 2369 C CA . SER A 1 295 ? -17.965 -7.896 -9.165 1.00 90.50 295 SER A CA 1
ATOM 2370 C C . SER A 1 295 ? -18.145 -6.931 -10.334 1.00 90.50 295 SER A C 1
ATOM 2372 O O . SER A 1 295 ? -17.970 -7.290 -11.501 1.00 90.50 295 SER A O 1
ATOM 2374 N N . ILE A 1 296 ? -18.383 -5.659 -10.011 1.00 92.12 296 ILE A N 1
ATOM 2375 C CA . ILE A 1 296 ? -18.419 -4.588 -11.011 1.00 92.12 296 ILE A CA 1
ATOM 2376 C C . ILE A 1 296 ? -17.091 -4.466 -11.778 1.00 92.12 296 ILE A C 1
ATOM 2378 O O . ILE A 1 296 ? -17.099 -4.274 -12.987 1.00 92.12 296 ILE A O 1
ATOM 2382 N N . GLU A 1 297 ? -15.947 -4.676 -11.118 1.00 94.31 297 GLU A N 1
ATOM 2383 C CA . GLU A 1 297 ? -14.625 -4.690 -11.767 1.00 94.31 297 GLU A CA 1
ATOM 2384 C C . GLU A 1 297 ? -14.538 -5.750 -12.872 1.00 94.31 297 GLU A C 1
ATOM 2386 O O . GLU A 1 297 ? -13.949 -5.511 -13.930 1.00 94.31 297 GLU A O 1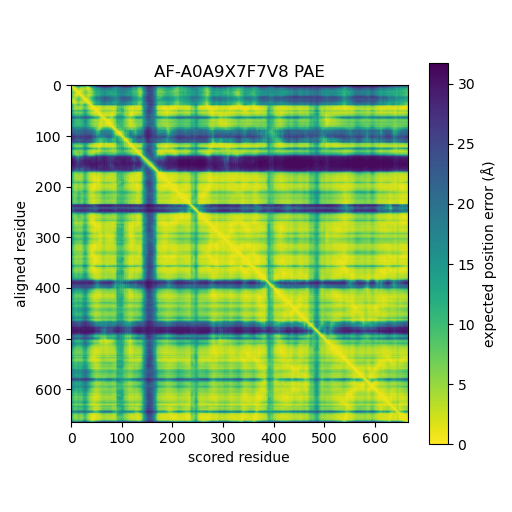
ATOM 2391 N N . TYR A 1 298 ? -15.144 -6.921 -12.651 1.00 94.19 298 TYR A N 1
ATOM 2392 C CA . TYR A 1 298 ? -15.188 -7.970 -13.659 1.00 94.19 298 TYR A CA 1
ATOM 2393 C C . TYR A 1 298 ? -16.057 -7.565 -14.849 1.00 94.19 298 TYR A C 1
ATOM 2395 O O . TYR A 1 298 ? -15.612 -7.689 -15.993 1.00 94.19 298 TYR A O 1
ATOM 2403 N N . PHE A 1 299 ? -17.258 -7.041 -14.590 1.00 94.50 299 PHE A N 1
ATOM 2404 C CA . PHE A 1 299 ? -18.154 -6.544 -15.634 1.00 94.50 299 PHE A CA 1
ATOM 2405 C C . PHE A 1 299 ? -17.473 -5.473 -16.496 1.00 94.50 299 PHE A C 1
ATOM 2407 O O . PHE A 1 299 ? -17.413 -5.616 -17.718 1.00 94.50 299 PHE A O 1
ATOM 2414 N N . GLU A 1 300 ? -16.885 -4.450 -15.871 1.00 94.75 300 GLU A N 1
ATOM 2415 C CA . GLU A 1 300 ? -16.271 -3.320 -16.576 1.00 94.75 300 GLU A CA 1
ATOM 2416 C C . GLU A 1 300 ? -15.111 -3.735 -17.478 1.00 94.75 300 GLU A C 1
ATOM 2418 O O . GLU A 1 300 ? -14.873 -3.108 -18.510 1.00 94.75 300 GLU A O 1
ATOM 2423 N N . ALA A 1 301 ? -14.385 -4.788 -17.101 1.00 93.75 301 ALA A N 1
ATOM 2424 C CA . ALA A 1 301 ? -13.245 -5.297 -17.848 1.00 93.75 301 ALA A CA 1
ATOM 2425 C C . ALA A 1 301 ? -13.611 -6.355 -18.902 1.00 93.75 301 ALA A C 1
ATOM 2427 O O . ALA A 1 301 ? -12.893 -6.491 -19.897 1.00 93.75 301 ALA A O 1
ATOM 2428 N N . LYS A 1 302 ? -14.672 -7.142 -18.683 1.00 93.62 302 LYS A N 1
ATOM 2429 C CA . LYS A 1 302 ? -15.007 -8.303 -19.521 1.00 93.62 302 LYS A CA 1
ATOM 2430 C C . LYS A 1 302 ? -16.148 -8.038 -20.503 1.00 93.62 302 LYS A C 1
ATOM 2432 O O . LYS A 1 302 ? -16.093 -8.560 -21.619 1.00 93.62 302 LYS A O 1
ATOM 2437 N N . SER A 1 303 ? -17.149 -7.252 -20.108 1.00 91.19 303 SER A N 1
ATOM 2438 C CA . SER A 1 303 ? -18.354 -6.990 -20.903 1.00 91.19 303 SER A CA 1
ATOM 2439 C C . SER A 1 303 ? -18.070 -6.083 -22.093 1.00 91.19 303 SER A C 1
ATOM 2441 O O . SER A 1 303 ? -17.314 -5.123 -21.989 1.00 91.19 303 SER A O 1
ATOM 2443 N N . GLU A 1 304 ? -18.727 -6.339 -23.228 1.00 89.19 304 GLU A N 1
ATOM 2444 C CA . GLU A 1 304 ? -18.617 -5.510 -24.437 1.00 89.19 304 GLU A CA 1
ATOM 2445 C C . GLU A 1 304 ? -19.008 -4.054 -24.224 1.00 89.19 304 GLU A C 1
ATOM 2447 O O . GLU A 1 304 ? -18.436 -3.168 -24.855 1.00 89.19 304 GLU A O 1
ATOM 2452 N N . LYS A 1 305 ? -19.957 -3.836 -23.315 1.00 89.44 305 LYS A N 1
ATOM 2453 C CA . LYS A 1 305 ? -20.471 -2.519 -22.949 1.00 89.44 305 LYS A CA 1
ATOM 2454 C C . LYS A 1 305 ? -19.814 -1.954 -21.685 1.00 89.44 305 LYS A C 1
ATOM 2456 O O . LYS A 1 305 ? -20.131 -0.835 -21.292 1.00 89.44 305 LYS A O 1
ATOM 2461 N N . GLY A 1 306 ? -18.914 -2.709 -21.052 1.00 90.94 306 GLY A N 1
ATOM 2462 C CA . GLY A 1 306 ? -18.104 -2.227 -19.937 1.00 90.94 306 GLY A CA 1
ATOM 2463 C C . GLY A 1 306 ? -17.137 -1.148 -20.416 1.00 90.94 306 GLY A C 1
ATOM 2464 O O . GLY A 1 306 ? -16.455 -1.313 -21.434 1.00 90.94 306 GLY A O 1
ATOM 2465 N N . ILE A 1 307 ? -17.047 -0.033 -19.691 1.00 90.56 307 ILE A N 1
ATOM 2466 C CA . ILE A 1 307 ? -16.268 1.125 -20.154 1.00 90.56 307 ILE A CA 1
ATOM 2467 C C . ILE A 1 307 ? -14.757 0.859 -20.107 1.00 90.56 307 ILE A C 1
ATOM 2469 O O . ILE A 1 307 ? -13.979 1.479 -20.839 1.00 90.56 307 ILE A O 1
ATOM 2473 N N . ASN A 1 308 ? -14.334 -0.119 -19.299 1.00 92.00 308 ASN A N 1
ATOM 2474 C CA . ASN A 1 308 ? -12.935 -0.493 -19.133 1.00 92.00 308 ASN A CA 1
ATOM 2475 C C . ASN A 1 308 ? -12.501 -1.718 -19.951 1.00 92.00 308 ASN A C 1
ATOM 2477 O O . ASN A 1 308 ? -11.332 -2.107 -19.858 1.00 92.00 308 ASN A O 1
ATOM 2481 N N . LYS A 1 309 ? -13.353 -2.281 -20.824 1.00 92.38 309 LYS A N 1
ATOM 2482 C CA . LYS A 1 309 ? -13.023 -3.468 -21.642 1.00 92.38 309 LYS A CA 1
ATOM 2483 C C . LYS A 1 309 ? -11.702 -3.319 -22.393 1.00 92.38 309 LYS A C 1
ATOM 2485 O O . LYS A 1 309 ? -10.875 -4.229 -22.417 1.00 92.38 309 LYS A O 1
ATOM 2490 N N . LYS A 1 310 ? -11.453 -2.136 -22.964 1.00 90.19 310 LYS A N 1
ATOM 2491 C CA . LYS A 1 310 ? -10.213 -1.827 -23.704 1.00 90.19 310 LYS A CA 1
ATOM 2492 C C . LYS A 1 310 ? -8.947 -1.868 -22.831 1.00 90.19 310 LYS A C 1
ATOM 2494 O O . LYS A 1 310 ? -7.849 -2.149 -23.323 1.00 90.19 310 LYS A O 1
ATOM 2499 N N . TYR A 1 311 ? -9.076 -1.619 -21.530 1.00 90.69 311 TYR A N 1
ATOM 2500 C CA . TYR A 1 311 ? -7.964 -1.629 -20.580 1.00 90.69 311 TYR A CA 1
ATOM 2501 C C . TYR A 1 311 ? -7.785 -2.988 -19.897 1.00 90.69 311 TYR A C 1
ATOM 2503 O O . TYR A 1 311 ? -6.641 -3.387 -19.651 1.00 90.69 311 TYR A O 1
ATOM 2511 N N . GLY A 1 312 ? -8.867 -3.747 -19.734 1.00 92.38 312 GLY A N 1
ATOM 2512 C CA . GLY A 1 312 ? -8.888 -5.042 -19.061 1.00 92.38 312 GLY A CA 1
ATOM 2513 C C . GLY A 1 312 ? -8.977 -4.906 -17.540 1.00 92.38 312 GLY A C 1
ATOM 2514 O O . GLY A 1 312 ? -9.251 -3.829 -17.017 1.00 92.38 312 GLY A O 1
ATOM 2515 N N . PHE A 1 313 ? -8.760 -6.017 -16.836 1.00 95.06 313 PHE A N 1
ATOM 2516 C CA . PHE A 1 313 ? -8.905 -6.069 -15.381 1.00 95.06 313 PHE A CA 1
ATOM 2517 C C . PHE A 1 313 ? -7.860 -5.207 -14.662 1.00 95.06 313 PHE A C 1
ATOM 2519 O O . PHE A 1 313 ? -6.697 -5.140 -15.075 1.00 95.06 313 PHE A O 1
ATOM 2526 N N . SER A 1 314 ? -8.290 -4.571 -13.572 1.00 95.00 314 SER A N 1
ATOM 2527 C CA . SER A 1 314 ? -7.475 -3.681 -12.740 1.00 95.00 314 SER A CA 1
ATOM 2528 C C . SER A 1 314 ? -6.695 -4.405 -11.631 1.00 95.00 314 SER A C 1
ATOM 2530 O O . SER A 1 314 ? -5.853 -3.790 -10.978 1.00 95.00 314 SER A O 1
ATOM 2532 N N . ASP A 1 315 ? -6.914 -5.713 -11.441 1.00 97.62 315 ASP A N 1
ATOM 2533 C CA . ASP A 1 315 ? -6.152 -6.509 -10.478 1.00 97.62 315 ASP A CA 1
ATOM 2534 C C . ASP A 1 315 ? -4.691 -6.705 -10.919 1.00 97.62 315 ASP A C 1
ATOM 2536 O O . ASP A 1 315 ? -4.361 -6.770 -12.112 1.00 97.62 315 ASP A O 1
ATOM 2540 N N . LEU A 1 316 ? -3.804 -6.839 -9.932 1.00 98.25 316 LEU A N 1
ATOM 2541 C CA . LEU A 1 316 ? -2.361 -6.902 -10.144 1.00 98.25 316 LEU A CA 1
ATOM 2542 C C . LEU A 1 316 ? -1.943 -8.093 -11.023 1.00 98.25 316 LEU A C 1
ATOM 2544 O O . LEU A 1 316 ? -1.096 -7.935 -11.904 1.00 98.25 316 LEU A O 1
ATOM 2548 N N . ASN A 1 317 ? -2.543 -9.270 -10.832 1.00 98.25 317 ASN A N 1
ATOM 2549 C CA . ASN A 1 317 ? -2.207 -10.482 -11.584 1.00 98.25 317 ASN A CA 1
ATOM 2550 C C . ASN A 1 317 ? -2.531 -10.339 -13.075 1.00 98.25 317 ASN A C 1
ATOM 2552 O O . ASN A 1 317 ? -1.678 -10.574 -13.939 1.00 98.25 317 ASN A O 1
ATOM 2556 N N . SER A 1 318 ? -3.748 -9.904 -13.391 1.00 97.50 318 SER A N 1
ATOM 2557 C CA . SER A 1 318 ? -4.176 -9.639 -14.763 1.00 97.50 318 SER A CA 1
ATOM 2558 C C . SER A 1 318 ? -3.328 -8.551 -15.412 1.00 97.50 318 SER A C 1
ATOM 2560 O O . SER A 1 318 ? -2.932 -8.682 -16.578 1.00 97.50 318 SER A O 1
ATOM 2562 N N . ARG A 1 319 ? -2.980 -7.504 -14.653 1.00 97.75 319 ARG A N 1
ATOM 2563 C CA . ARG A 1 319 ? -2.138 -6.418 -15.150 1.00 97.75 319 ARG A CA 1
ATOM 2564 C C . ARG A 1 319 ? -0.730 -6.895 -15.494 1.00 97.75 319 ARG A C 1
ATOM 2566 O O . ARG A 1 319 ? -0.246 -6.581 -16.580 1.00 97.75 319 ARG A O 1
ATOM 2573 N N . ILE A 1 320 ? -0.105 -7.700 -14.634 1.00 98.56 320 ILE A N 1
ATOM 2574 C CA . ILE A 1 320 ? 1.215 -8.298 -14.886 1.00 98.56 320 ILE A CA 1
ATOM 2575 C C . ILE A 1 320 ? 1.180 -9.193 -16.126 1.00 98.56 320 ILE A C 1
ATOM 2577 O O . ILE A 1 320 ? 2.028 -9.043 -17.003 1.00 98.56 320 ILE A O 1
ATOM 2581 N N . LYS A 1 321 ? 0.175 -10.069 -16.258 1.00 97.81 321 LYS A N 1
ATOM 2582 C CA . LYS A 1 321 ? 0.018 -10.931 -17.443 1.00 97.81 321 LYS A CA 1
ATOM 2583 C C . LYS A 1 321 ? -0.091 -10.118 -18.733 1.00 97.81 321 LYS A C 1
ATOM 2585 O O . LYS A 1 321 ? 0.564 -10.450 -19.721 1.00 97.81 321 LYS A O 1
ATOM 2590 N N . LYS A 1 322 ? -0.882 -9.038 -18.726 1.00 95.81 322 LYS A N 1
ATOM 2591 C CA . LYS A 1 322 ? -1.025 -8.138 -19.881 1.00 95.81 322 LYS A CA 1
ATOM 2592 C C . LYS A 1 322 ? 0.292 -7.437 -20.222 1.00 95.81 322 LYS A C 1
ATOM 2594 O O . LYS A 1 322 ? 0.672 -7.434 -21.388 1.00 95.81 322 LYS A O 1
ATOM 2599 N N . ILE A 1 323 ? 0.995 -6.907 -19.219 1.00 96.50 323 ILE A N 1
ATOM 2600 C CA . ILE A 1 323 ? 2.290 -6.231 -19.393 1.00 96.50 323 ILE A CA 1
ATOM 2601 C C . ILE A 1 323 ? 3.340 -7.185 -19.960 1.00 96.50 323 ILE A C 1
ATOM 2603 O O . ILE A 1 323 ? 4.025 -6.834 -20.913 1.00 96.50 323 ILE A O 1
ATOM 2607 N N . LEU A 1 324 ? 3.459 -8.397 -19.413 1.00 97.06 324 LEU A N 1
ATOM 2608 C CA . LEU A 1 324 ? 4.424 -9.377 -19.909 1.00 97.06 324 LEU A CA 1
ATOM 2609 C C . LEU A 1 324 ? 4.121 -9.773 -21.353 1.00 97.06 324 LEU A C 1
ATOM 2611 O O . LEU A 1 324 ? 5.029 -9.767 -22.176 1.00 97.06 324 LEU A O 1
ATOM 2615 N N . LYS A 1 325 ? 2.849 -10.019 -21.688 1.00 95.19 325 LYS A N 1
ATOM 2616 C CA . LYS A 1 325 ? 2.437 -10.305 -23.069 1.00 95.19 325 LYS A CA 1
ATOM 2617 C C . LYS A 1 325 ? 2.796 -9.163 -24.026 1.00 95.19 325 LYS A C 1
ATOM 2619 O O . LYS A 1 325 ? 3.226 -9.427 -25.142 1.00 95.19 325 LYS A O 1
ATOM 2624 N N . GLU A 1 326 ? 2.609 -7.914 -23.605 1.00 91.81 326 GLU A N 1
ATOM 2625 C CA . GLU A 1 326 ? 2.973 -6.729 -24.388 1.00 91.81 326 GLU A CA 1
ATOM 2626 C C . GLU A 1 326 ? 4.494 -6.608 -24.562 1.00 91.81 326 GLU A C 1
ATOM 2628 O O . GLU A 1 326 ? 4.983 -6.476 -25.681 1.00 91.81 326 GLU A O 1
ATOM 2633 N N . CYS A 1 327 ? 5.264 -6.713 -23.479 1.00 92.44 327 CYS A N 1
ATOM 2634 C CA . CYS A 1 327 ? 6.723 -6.633 -23.530 1.00 92.44 327 CYS A CA 1
ATOM 2635 C C . CYS A 1 327 ? 7.345 -7.764 -24.365 1.00 92.44 327 CYS A C 1
ATOM 2637 O O . CYS A 1 327 ? 8.314 -7.518 -25.081 1.00 92.44 327 CYS A O 1
ATOM 2639 N N . GLN A 1 328 ? 6.750 -8.961 -24.352 1.00 93.00 328 GLN A N 1
ATOM 2640 C CA . GLN A 1 328 ? 7.184 -10.119 -25.144 1.00 93.00 328 GLN A CA 1
ATOM 2641 C C . GLN A 1 328 ? 7.081 -9.926 -26.658 1.00 93.00 328 GLN A C 1
ATOM 2643 O O . GLN A 1 328 ? 7.721 -10.666 -27.404 1.00 93.00 328 GLN A O 1
ATOM 2648 N N . GLN A 1 329 ? 6.325 -8.926 -27.123 1.00 88.00 329 GLN A N 1
ATOM 2649 C CA . GLN A 1 329 ? 6.283 -8.560 -28.542 1.00 88.00 329 GLN A CA 1
ATOM 2650 C C . GLN A 1 329 ? 7.592 -7.910 -29.007 1.00 88.00 329 GLN A C 1
ATOM 2652 O O . GLN A 1 329 ? 7.967 -8.069 -30.164 1.00 88.00 329 GLN A O 1
ATOM 2657 N N . THR A 1 330 ? 8.291 -7.200 -28.114 1.00 86.06 330 THR A N 1
ATOM 2658 C CA . THR A 1 330 ? 9.588 -6.565 -28.405 1.00 86.06 330 THR A CA 1
ATOM 2659 C C . THR A 1 330 ? 10.756 -7.421 -27.908 1.00 86.06 330 THR A C 1
ATOM 2661 O O . THR A 1 330 ? 11.751 -7.565 -28.609 1.00 86.06 330 THR A O 1
ATOM 2664 N N . ASP A 1 331 ? 10.626 -8.025 -26.725 1.00 90.25 331 ASP A N 1
ATOM 2665 C CA . ASP A 1 331 ? 11.635 -8.887 -26.106 1.00 90.25 331 ASP A CA 1
ATOM 2666 C C . ASP A 1 331 ? 10.991 -10.189 -25.619 1.00 90.25 331 ASP A C 1
ATOM 2668 O O . ASP A 1 331 ? 10.459 -10.273 -24.512 1.00 90.25 331 ASP A O 1
ATOM 2672 N N . SER A 1 332 ? 11.082 -11.236 -26.443 1.00 90.50 332 SER A N 1
ATOM 2673 C CA . SER A 1 332 ? 10.536 -12.569 -26.139 1.00 90.50 332 SER A CA 1
ATOM 2674 C C . SER A 1 332 ? 11.054 -13.201 -24.835 1.00 90.50 332 SER A C 1
ATOM 2676 O O . SER A 1 332 ? 10.424 -14.126 -24.321 1.00 90.50 332 SER A O 1
ATOM 2678 N N . LYS A 1 333 ? 12.174 -12.720 -24.273 1.00 92.25 333 LYS A N 1
ATOM 2679 C CA . LYS A 1 333 ? 12.734 -13.199 -22.998 1.00 92.25 333 LYS A CA 1
ATOM 2680 C C . LYS A 1 333 ? 12.179 -12.441 -21.789 1.00 92.25 333 LYS A C 1
ATOM 2682 O O . LYS A 1 333 ? 12.453 -12.834 -20.653 1.00 92.25 333 LYS A O 1
ATOM 2687 N N . CYS A 1 334 ? 11.389 -11.388 -21.999 1.00 94.56 334 CYS A N 1
ATOM 2688 C CA . CYS A 1 334 ? 10.763 -10.612 -20.938 1.00 94.56 334 CYS A CA 1
ATOM 2689 C C . CYS A 1 334 ? 9.680 -11.444 -20.226 1.00 94.56 334 CYS A C 1
ATOM 2691 O O . CYS A 1 334 ? 8.536 -11.541 -20.666 1.00 94.56 334 CYS A O 1
ATOM 2693 N N . ASN A 1 335 ? 10.047 -12.098 -19.126 1.00 95.88 335 ASN A N 1
ATOM 2694 C CA . ASN A 1 335 ? 9.180 -13.020 -18.383 1.00 95.88 335 ASN A CA 1
ATOM 2695 C C . ASN A 1 335 ? 8.860 -12.570 -16.952 1.00 95.88 335 ASN A C 1
ATOM 2697 O O . ASN A 1 335 ? 8.076 -13.223 -16.266 1.00 95.88 335 ASN A O 1
ATOM 2701 N N . GLU A 1 336 ? 9.445 -11.463 -16.495 1.00 97.19 336 GLU A N 1
ATOM 2702 C CA . GLU A 1 336 ? 9.237 -10.960 -15.144 1.00 97.19 336 GLU A CA 1
ATOM 2703 C C . GLU A 1 336 ? 9.125 -9.435 -15.111 1.00 97.19 336 GLU A C 1
ATOM 2705 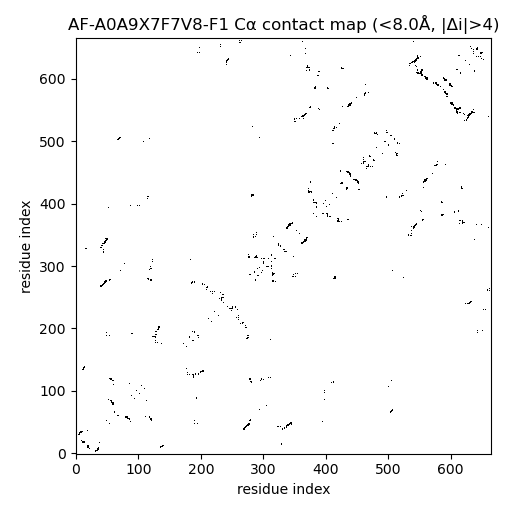O O . GLU A 1 336 ? 9.736 -8.734 -15.917 1.00 97.19 336 GLU A O 1
ATOM 2710 N N . VAL A 1 337 ? 8.395 -8.930 -14.119 1.00 98.31 337 VAL A N 1
ATOM 2711 C CA . VAL A 1 337 ? 8.233 -7.501 -13.831 1.00 98.31 337 VAL A CA 1
ATOM 2712 C C . VAL A 1 337 ? 8.929 -7.120 -12.524 1.00 98.31 337 VAL A C 1
ATOM 2714 O O . VAL A 1 337 ? 9.073 -7.949 -11.624 1.00 98.31 337 VAL A O 1
ATOM 2717 N N . ILE A 1 338 ? 9.345 -5.866 -12.383 1.00 98.75 338 ILE A N 1
ATOM 2718 C CA . ILE A 1 338 ? 9.680 -5.283 -11.077 1.00 98.75 338 ILE A CA 1
ATOM 2719 C C . ILE A 1 338 ? 8.423 -4.600 -10.548 1.00 98.75 338 ILE A C 1
ATOM 2721 O O . ILE A 1 338 ? 7.846 -3.773 -11.247 1.00 98.75 338 ILE A O 1
ATOM 2725 N N . VAL A 1 339 ? 7.995 -4.912 -9.327 1.00 98.88 339 VAL A N 1
ATOM 2726 C CA . VAL A 1 339 ? 6.830 -4.265 -8.706 1.00 98.88 339 VAL A CA 1
ATOM 2727 C C . VAL A 1 339 ? 7.290 -3.302 -7.618 1.00 98.88 339 VAL A C 1
ATOM 2729 O O . VAL A 1 339 ? 8.066 -3.665 -6.737 1.00 98.88 339 VAL A O 1
ATOM 2732 N N . LEU A 1 340 ? 6.789 -2.072 -7.663 1.00 98.81 340 LEU A N 1
ATOM 2733 C CA . LEU A 1 340 ? 6.969 -1.064 -6.623 1.00 98.81 340 LEU A CA 1
ATOM 2734 C C . LEU A 1 340 ? 5.610 -0.791 -5.992 1.00 98.81 340 LEU A C 1
ATOM 2736 O O . LEU A 1 340 ? 4.644 -0.551 -6.711 1.00 98.81 340 LEU A O 1
ATOM 2740 N N . THR A 1 341 ? 5.516 -0.794 -4.669 1.00 98.62 341 THR A N 1
ATOM 2741 C CA . THR A 1 341 ? 4.240 -0.551 -3.990 1.00 98.62 341 THR A CA 1
ATOM 2742 C C . THR A 1 341 ? 4.328 0.620 -3.031 1.00 98.62 341 THR A C 1
ATOM 2744 O O . THR A 1 341 ? 5.343 0.784 -2.360 1.00 98.62 341 THR A O 1
ATOM 2747 N N . HIS A 1 342 ? 3.223 1.334 -2.861 1.00 97.25 342 HIS A N 1
ATOM 2748 C CA . HIS A 1 342 ? 3.045 2.334 -1.817 1.00 97.25 342 HIS A CA 1
ATOM 2749 C C . HIS A 1 342 ? 1.993 1.882 -0.798 1.00 97.25 342 HIS A C 1
ATOM 2751 O O . HIS A 1 342 ? 0.912 1.447 -1.196 1.00 97.25 342 HIS A O 1
ATOM 2757 N N . SER A 1 343 ? 2.253 2.050 0.502 1.00 94.19 343 SER A N 1
ATOM 2758 C CA . SER A 1 343 ? 1.248 1.896 1.564 1.00 94.19 343 SER A CA 1
ATOM 2759 C C . SER A 1 343 ? 0.497 0.551 1.467 1.00 94.19 343 SER A C 1
ATOM 2761 O O . SER A 1 343 ? 1.125 -0.505 1.364 1.00 94.19 343 SER A O 1
ATOM 2763 N N . MET A 1 344 ? -0.840 0.562 1.476 1.00 94.31 344 MET A N 1
ATOM 2764 C CA . MET A 1 344 ? -1.701 -0.622 1.348 1.00 94.31 344 MET A CA 1
ATOM 2765 C C . MET A 1 344 ? -1.488 -1.417 0.050 1.00 94.31 344 MET A C 1
ATOM 2767 O O . MET A 1 344 ? -1.708 -2.625 0.041 1.00 94.31 344 MET A O 1
ATOM 2771 N N . GLY A 1 345 ? -0.954 -0.804 -1.012 1.00 97.88 345 GLY A N 1
ATOM 2772 C CA . GLY A 1 345 ? -0.538 -1.527 -2.217 1.00 97.88 345 GLY A CA 1
ATOM 2773 C C . GLY A 1 345 ? 0.525 -2.588 -1.933 1.00 97.88 345 GLY A C 1
ATOM 2774 O O . GLY A 1 345 ? 0.653 -3.554 -2.682 1.00 97.88 345 GLY A O 1
ATOM 2775 N N . GLY A 1 346 ? 1.264 -2.462 -0.826 1.00 98.25 346 GLY A N 1
ATOM 2776 C CA . GLY A 1 346 ? 2.157 -3.513 -0.352 1.00 98.25 346 GLY A CA 1
ATOM 2777 C C . GLY A 1 346 ? 1.419 -4.772 0.106 1.00 98.25 346 GLY A C 1
ATOM 2778 O O . GLY A 1 346 ? 1.905 -5.875 -0.131 1.00 98.25 346 GLY A O 1
ATOM 2779 N N . LEU A 1 347 ? 0.213 -4.640 0.670 1.00 98.38 347 LEU A N 1
ATOM 2780 C CA . LEU A 1 347 ? -0.642 -5.779 1.018 1.00 98.38 347 LEU A CA 1
ATOM 2781 C C . LEU A 1 347 ? -1.175 -6.476 -0.243 1.00 98.38 347 LEU A C 1
ATOM 2783 O O . LEU A 1 347 ? -1.138 -7.703 -0.309 1.00 98.38 347 LEU A O 1
ATOM 2787 N N . VAL A 1 348 ? -1.554 -5.709 -1.273 1.00 98.69 348 VAL A N 1
ATOM 2788 C CA . VAL A 1 348 ? -1.902 -6.231 -2.612 1.00 98.69 348 VAL A CA 1
ATOM 2789 C C . VAL A 1 348 ? -0.722 -6.992 -3.228 1.00 98.69 348 VAL A C 1
ATOM 2791 O O . VAL A 1 348 ? -0.871 -8.122 -3.693 1.00 98.69 348 VAL A O 1
ATOM 2794 N N . GLY A 1 349 ? 0.480 -6.407 -3.181 1.00 98.19 349 GLY A N 1
ATOM 2795 C CA . GLY A 1 349 ? 1.707 -7.042 -3.666 1.00 98.19 349 GLY A CA 1
ATOM 2796 C C . GLY A 1 349 ? 2.058 -8.326 -2.906 1.00 98.19 349 GLY A C 1
ATOM 2797 O O . GLY A 1 349 ? 2.420 -9.323 -3.531 1.00 98.19 349 GLY A O 1
ATOM 2798 N N . ARG A 1 350 ? 1.892 -8.344 -1.575 1.00 97.31 350 ARG A N 1
ATOM 2799 C CA . ARG A 1 350 ? 2.052 -9.550 -0.741 1.00 97.31 350 ARG A CA 1
ATOM 2800 C C . ARG A 1 350 ? 1.037 -10.626 -1.106 1.00 97.31 350 ARG A C 1
ATOM 2802 O O . ARG A 1 350 ? 1.423 -11.789 -1.216 1.00 97.31 350 ARG A O 1
ATOM 2809 N N . ALA A 1 351 ? -0.220 -10.248 -1.328 1.00 98.38 351 ALA A N 1
ATOM 2810 C CA . ALA A 1 351 ? -1.272 -11.174 -1.723 1.00 98.38 351 ALA A CA 1
ATOM 2811 C C . ALA A 1 351 ? -0.985 -11.827 -3.074 1.00 98.38 351 ALA A C 1
ATOM 2813 O O . ALA A 1 351 ? -1.077 -13.049 -3.206 1.00 98.38 351 ALA A O 1
ATOM 2814 N N . TYR A 1 352 ? -0.580 -11.030 -4.063 1.00 98.44 352 TYR A N 1
ATOM 2815 C CA . TYR A 1 352 ? -0.138 -11.529 -5.362 1.00 98.44 352 TYR A CA 1
ATOM 2816 C C . TYR A 1 352 ? 1.065 -12.469 -5.224 1.00 98.44 352 TYR A C 1
ATOM 2818 O O . TYR A 1 352 ? 1.046 -13.597 -5.713 1.00 98.44 352 TYR A O 1
ATOM 2826 N N . ALA A 1 353 ? 2.112 -12.033 -4.519 1.00 97.56 353 ALA A N 1
ATOM 2827 C CA . ALA A 1 353 ? 3.340 -12.806 -4.387 1.00 97.56 353 ALA A CA 1
ATOM 2828 C C . ALA A 1 353 ? 3.117 -14.146 -3.672 1.00 97.56 353 ALA A C 1
ATOM 2830 O O . ALA A 1 353 ? 3.738 -15.142 -4.046 1.00 97.56 353 ALA A O 1
ATOM 2831 N N . LYS A 1 354 ? 2.221 -14.183 -2.675 1.00 97.25 354 LYS A N 1
ATOM 2832 C CA . LYS A 1 354 ? 1.885 -15.412 -1.949 1.00 97.25 354 LYS A CA 1
ATOM 2833 C C . LYS A 1 354 ? 1.134 -16.412 -2.814 1.00 97.25 354 LYS A C 1
ATOM 2835 O O . LYS A 1 354 ? 1.413 -17.602 -2.731 1.00 97.25 354 LYS A O 1
ATOM 2840 N N . GLU A 1 355 ? 0.191 -15.934 -3.616 1.00 97.31 355 GLU A N 1
ATOM 2841 C CA . GLU A 1 355 ? -0.651 -16.790 -4.450 1.00 97.31 355 GLU A CA 1
ATOM 2842 C C . GLU A 1 355 ? 0.083 -17.276 -5.707 1.00 97.31 355 GLU A C 1
ATOM 2844 O O . GLU A 1 355 ? -0.012 -18.443 -6.068 1.00 97.31 355 GLU A O 1
ATOM 2849 N N . GLN A 1 356 ? 0.837 -16.393 -6.370 1.00 95.88 356 GLN A N 1
ATOM 2850 C CA . GLN A 1 356 ? 1.461 -16.683 -7.667 1.00 95.88 356 GLN A CA 1
ATOM 2851 C C . GLN A 1 356 ? 2.907 -17.206 -7.557 1.00 95.88 356 GLN A C 1
ATOM 2853 O O . GLN A 1 356 ? 3.521 -17.540 -8.569 1.00 95.88 356 GLN A O 1
ATOM 2858 N N . GLY A 1 357 ? 3.501 -17.244 -6.358 1.00 87.88 357 GLY A N 1
ATOM 2859 C CA . GLY A 1 357 ? 4.832 -17.827 -6.121 1.00 87.88 357 GLY A CA 1
ATOM 2860 C C . GLY A 1 357 ? 6.020 -17.055 -6.721 1.00 87.88 357 GLY A C 1
ATOM 2861 O O . GLY A 1 357 ? 7.149 -17.537 -6.684 1.00 87.88 357 GLY A O 1
ATOM 2862 N N . GLY A 1 358 ? 5.795 -15.856 -7.271 1.00 85.12 358 GLY A N 1
ATOM 2863 C CA . GLY A 1 358 ? 6.852 -14.925 -7.685 1.00 85.12 358 GLY A CA 1
ATOM 2864 C C . GLY A 1 358 ? 7.620 -15.271 -8.968 1.00 85.12 358 GLY A C 1
ATOM 2865 O O . GLY A 1 358 ? 8.651 -14.649 -9.234 1.00 85.12 358 GLY A O 1
ATOM 2866 N N . SER A 1 359 ? 7.140 -16.223 -9.773 1.00 91.56 359 SER A N 1
ATOM 2867 C CA . SER A 1 359 ? 7.757 -16.622 -11.054 1.00 91.56 359 SER A CA 1
ATOM 2868 C C . SER A 1 359 ? 7.756 -15.514 -12.110 1.00 91.56 359 SER A C 1
ATOM 2870 O O . SER A 1 359 ? 8.624 -15.489 -12.972 1.00 91.56 359 SER A O 1
ATOM 2872 N N . SER A 1 360 ? 6.803 -14.586 -12.022 1.00 96.50 360 SER A N 1
ATOM 2873 C CA . SER A 1 360 ? 6.688 -13.414 -12.896 1.00 96.50 360 SER A CA 1
ATOM 2874 C C . SER A 1 360 ? 7.272 -12.137 -12.277 1.00 96.50 360 SER A C 1
ATOM 2876 O O . SER A 1 360 ? 6.993 -11.045 -12.766 1.00 96.50 360 SER A O 1
ATOM 2878 N N . LEU A 1 361 ? 8.051 -12.231 -11.193 1.00 97.12 361 LEU A N 1
ATOM 2879 C CA . LEU A 1 361 ? 8.619 -11.074 -10.491 1.00 97.12 361 LEU A CA 1
ATOM 2880 C C . LEU A 1 361 ? 10.143 -11.103 -10.515 1.00 97.12 361 LEU A C 1
ATOM 2882 O O . LEU A 1 361 ? 10.728 -12.044 -10.004 1.00 97.12 361 LEU A O 1
ATOM 2886 N N . SER A 1 362 ? 10.796 -10.046 -10.990 1.00 96.62 362 SER A N 1
ATOM 2887 C CA . SER A 1 362 ? 12.244 -9.871 -10.789 1.00 96.62 362 SER A CA 1
ATOM 2888 C C . SER A 1 362 ? 12.527 -9.468 -9.338 1.00 96.62 362 SER A C 1
ATOM 2890 O O . SER A 1 362 ? 13.533 -9.860 -8.752 1.00 96.62 362 SER A O 1
ATOM 2892 N N . GLY A 1 363 ? 11.602 -8.703 -8.754 1.00 97.62 363 GLY A N 1
ATOM 2893 C CA . GLY A 1 363 ? 11.623 -8.247 -7.374 1.00 97.62 363 GLY A CA 1
ATOM 2894 C C . GLY A 1 363 ? 10.397 -7.394 -7.046 1.00 97.62 363 GLY A C 1
ATOM 2895 O O . GLY A 1 363 ? 9.727 -6.873 -7.941 1.00 97.62 363 GLY A O 1
ATOM 2896 N N . ILE A 1 364 ? 10.109 -7.265 -5.756 1.00 98.31 364 ILE A N 1
ATOM 2897 C CA . ILE A 1 364 ? 9.115 -6.378 -5.162 1.00 98.31 364 ILE A CA 1
ATOM 2898 C C . ILE A 1 364 ? 9.838 -5.420 -4.215 1.00 98.31 364 ILE A C 1
ATOM 2900 O O . ILE A 1 364 ? 10.631 -5.843 -3.375 1.00 98.31 364 ILE A O 1
ATOM 2904 N N . TYR A 1 365 ? 9.531 -4.134 -4.323 1.00 98.56 365 TYR A N 1
ATOM 2905 C CA . TYR A 1 365 ? 9.921 -3.114 -3.358 1.00 98.56 365 TYR A CA 1
ATOM 2906 C C . TYR A 1 365 ? 8.665 -2.541 -2.695 1.00 98.56 365 TYR A C 1
ATOM 2908 O O . TYR A 1 365 ? 7.805 -1.971 -3.372 1.00 98.56 365 TYR A O 1
ATOM 2916 N N . HIS A 1 366 ? 8.561 -2.696 -1.377 1.00 98.44 366 HIS A N 1
ATOM 2917 C CA . HIS A 1 366 ? 7.462 -2.149 -0.589 1.00 98.44 366 HIS A CA 1
ATOM 2918 C C . HIS A 1 366 ? 7.878 -0.857 0.103 1.00 98.44 366 HIS A C 1
ATOM 2920 O O . HIS A 1 366 ? 8.788 -0.877 0.925 1.00 98.44 366 HIS A O 1
ATOM 2926 N N . ASN A 1 367 ? 7.183 0.243 -0.173 1.00 97.56 367 ASN A N 1
ATOM 2927 C CA . ASN A 1 367 ? 7.379 1.517 0.507 1.00 97.56 367 ASN A CA 1
ATOM 2928 C C . ASN A 1 367 ? 6.220 1.828 1.456 1.00 97.56 367 ASN A C 1
ATOM 2930 O O . ASN A 1 367 ? 5.054 1.712 1.069 1.00 97.56 367 ASN A O 1
ATOM 2934 N N . VAL A 1 368 ? 6.561 2.225 2.686 1.00 95.00 368 VAL A N 1
ATOM 2935 C CA . VAL A 1 368 ? 5.647 2.663 3.759 1.00 95.00 368 VAL A CA 1
ATOM 2936 C C . VAL A 1 368 ? 4.453 1.729 3.976 1.00 95.00 368 VAL A C 1
ATOM 2938 O O . VAL A 1 368 ? 3.347 2.151 4.300 1.00 95.00 368 VAL A O 1
ATOM 2941 N N . MET A 1 369 ? 4.649 0.429 3.763 1.00 97.00 369 MET A N 1
ATOM 2942 C CA . MET A 1 369 ? 3.575 -0.549 3.887 1.00 97.00 369 MET A CA 1
ATOM 2943 C C . MET A 1 369 ? 3.171 -0.709 5.366 1.00 97.00 369 MET A C 1
ATOM 2945 O O . MET A 1 369 ? 4.039 -1.003 6.191 1.00 97.00 369 MET A O 1
ATOM 2949 N N . PRO A 1 370 ? 1.870 -0.612 5.711 1.00 96.00 370 PRO A N 1
ATOM 2950 C CA . PRO A 1 370 ? 1.351 -0.982 7.027 1.00 96.00 370 PRO A CA 1
ATOM 2951 C C . PRO A 1 370 ? 1.344 -2.511 7.165 1.00 96.00 370 PRO A C 1
ATOM 2953 O O . PRO A 1 370 ? 0.305 -3.164 7.076 1.00 96.00 370 PRO A O 1
ATOM 2956 N N . ALA A 1 371 ? 2.532 -3.098 7.301 1.00 97.62 371 ALA A N 1
ATOM 2957 C CA . ALA A 1 371 ? 2.766 -4.534 7.204 1.00 97.62 371 ALA A CA 1
ATOM 2958 C C . ALA A 1 371 ? 1.924 -5.388 8.172 1.00 97.62 371 ALA A C 1
ATOM 2960 O O . ALA A 1 371 ? 1.605 -6.532 7.839 1.00 97.62 371 ALA A O 1
ATOM 2961 N N . THR A 1 372 ? 1.563 -4.838 9.331 1.00 97.31 372 THR A N 1
ATOM 2962 C CA . THR A 1 372 ? 0.729 -5.466 10.368 1.00 97.31 372 THR A CA 1
ATOM 2963 C C . THR A 1 372 ? -0.418 -4.541 10.798 1.00 97.31 372 THR A C 1
ATOM 2965 O O . THR A 1 372 ? -0.908 -4.628 11.922 1.00 97.31 372 THR A O 1
ATOM 2968 N N . GLY A 1 373 ? -0.862 -3.650 9.904 1.00 95.12 373 GLY A N 1
ATOM 2969 C CA . GLY A 1 373 ? -1.889 -2.644 10.190 1.00 95.12 373 GLY A CA 1
ATOM 2970 C C . GLY A 1 373 ? -1.376 -1.458 11.018 1.00 95.12 373 GLY A C 1
ATOM 2971 O O . GLY A 1 373 ? -0.187 -1.337 11.290 1.00 95.12 373 GLY A O 1
ATOM 2972 N N . ALA A 1 374 ? -2.266 -0.542 11.403 1.00 92.44 374 ALA A N 1
ATOM 2973 C CA . ALA A 1 374 ? -1.895 0.649 12.170 1.00 92.44 374 ALA A CA 1
ATOM 2974 C C . ALA A 1 374 ? -2.998 1.077 13.159 1.00 92.44 374 ALA A C 1
ATOM 2976 O O . ALA A 1 374 ? -4.155 1.226 12.750 1.00 92.44 374 ALA A O 1
ATOM 2977 N N . PRO A 1 375 ? -2.670 1.385 14.433 1.00 94.06 375 PRO A N 1
ATOM 2978 C CA . PRO A 1 375 ? -3.627 1.917 15.414 1.00 94.06 375 PRO A CA 1
ATOM 2979 C C . PRO A 1 375 ? -4.341 3.204 14.975 1.00 94.06 375 PRO A C 1
ATOM 2981 O O . PRO A 1 375 ? -5.448 3.496 15.434 1.00 94.06 375 PRO A O 1
ATOM 2984 N N . ALA A 1 376 ? -3.766 3.942 14.018 1.00 87.00 376 ALA A N 1
ATOM 2985 C CA . ALA A 1 376 ? -4.422 5.063 13.348 1.00 87.00 376 ALA A CA 1
ATOM 2986 C C . ALA A 1 376 ? -5.808 4.695 12.771 1.00 87.00 376 ALA A C 1
ATOM 2988 O O . ALA A 1 376 ? -6.697 5.545 12.731 1.00 87.00 376 AL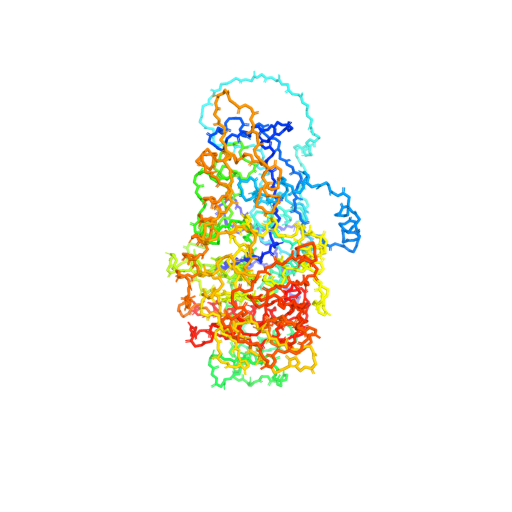A A O 1
ATOM 2989 N N . PHE A 1 377 ? -6.033 3.437 12.369 1.00 88.12 377 PHE A N 1
ATOM 2990 C CA . PHE A 1 377 ? -7.343 2.955 11.924 1.00 88.12 377 PHE A CA 1
ATOM 2991 C C . PHE A 1 377 ? -8.402 3.061 13.033 1.00 88.12 377 PHE A C 1
ATOM 2993 O O . PHE A 1 377 ? -9.453 3.669 12.828 1.00 88.12 377 PHE A O 1
ATOM 3000 N N . TYR A 1 378 ? -8.096 2.564 14.239 1.00 90.25 378 TYR A N 1
ATOM 3001 C CA . TYR A 1 378 ? -8.985 2.670 15.403 1.00 90.25 378 TYR A CA 1
ATOM 3002 C C . TYR A 1 378 ? -9.299 4.130 15.726 1.00 90.25 378 TYR A C 1
ATOM 3004 O O . TYR A 1 378 ? -10.456 4.514 15.898 1.00 90.25 378 TYR A O 1
ATOM 3012 N N . LYS A 1 379 ? -8.265 4.976 15.730 1.00 87.25 379 LYS A N 1
ATOM 3013 C CA . LYS A 1 379 ? -8.413 6.415 15.935 1.00 87.25 379 LYS A CA 1
ATOM 3014 C C . LYS A 1 379 ? -9.372 7.037 14.923 1.00 87.25 379 LYS A C 1
ATOM 3016 O O . LYS A 1 379 ? -10.184 7.869 15.306 1.00 87.25 379 LYS A O 1
ATOM 3021 N N . ARG A 1 380 ? -9.295 6.661 13.644 1.00 83.38 380 ARG A N 1
ATOM 3022 C CA . ARG A 1 380 ? -10.149 7.217 12.578 1.00 83.38 380 ARG A CA 1
ATOM 3023 C C . ARG A 1 380 ? -11.611 6.809 12.737 1.00 83.38 380 ARG A C 1
ATOM 3025 O O . ARG A 1 380 ? -12.478 7.653 12.533 1.00 83.38 380 ARG A O 1
ATOM 3032 N N . LEU A 1 381 ? -11.879 5.585 13.198 1.00 80.38 381 LEU A N 1
ATOM 3033 C CA . LEU A 1 381 ? -13.234 5.136 13.550 1.00 80.38 381 LEU A CA 1
ATOM 3034 C C . LEU A 1 381 ? -13.825 5.893 14.747 1.00 80.38 381 LEU A C 1
ATOM 3036 O O . LEU A 1 381 ? -15.035 6.077 14.833 1.00 80.38 381 LEU A O 1
ATOM 3040 N N . LYS A 1 382 ? -12.988 6.315 15.699 1.00 84.25 382 LYS A N 1
ATOM 3041 C CA . LYS A 1 382 ? -13.449 6.984 16.923 1.00 84.25 382 LYS A CA 1
ATOM 3042 C C . LYS A 1 382 ? -13.370 8.508 16.857 1.00 84.25 382 LYS A C 1
ATOM 3044 O O . LYS A 1 382 ? -14.128 9.165 17.527 1.00 84.25 382 LYS A O 1
ATOM 3049 N N . ALA A 1 383 ? -12.483 9.119 16.090 1.00 77.25 383 ALA A N 1
ATOM 3050 C CA . ALA A 1 383 ? -12.258 10.570 16.151 1.00 77.25 383 ALA A CA 1
ATOM 3051 C C . ALA A 1 383 ? -12.137 11.244 14.780 1.00 77.25 383 ALA A C 1
ATOM 3053 O O . ALA A 1 383 ? -11.867 12.439 14.708 1.00 77.25 383 ALA A O 1
ATOM 3054 N N . GLY A 1 384 ? -12.295 10.494 13.689 1.00 70.56 384 GLY A N 1
ATOM 3055 C CA . GLY A 1 384 ? -12.155 10.996 12.331 1.00 70.56 384 GLY A CA 1
ATOM 3056 C C . GLY A 1 384 ? -10.704 11.340 12.010 1.00 70.56 384 GLY A C 1
ATOM 3057 O O . GLY A 1 384 ? -9.769 10.800 12.613 1.00 70.56 384 GLY A O 1
ATOM 3058 N N . PHE A 1 385 ? -10.493 12.243 11.057 1.00 66.75 385 PHE A N 1
ATOM 3059 C CA . PHE A 1 385 ? -9.167 12.758 10.704 1.00 66.75 385 PHE A CA 1
ATOM 3060 C C . PHE A 1 385 ? -8.871 14.041 11.510 1.00 66.75 385 PHE A C 1
ATOM 3062 O O . PHE A 1 385 ? -9.702 14.941 11.559 1.00 66.75 385 PHE A O 1
ATOM 3069 N N . GLY A 1 386 ? -7.710 14.123 12.188 1.00 52.31 386 GLY A N 1
ATOM 3070 C CA . GLY A 1 386 ? -7.361 15.251 13.084 1.00 52.31 386 GLY A CA 1
ATOM 3071 C C . GLY A 1 386 ? -6.472 14.892 14.293 1.00 52.31 386 GLY A C 1
ATOM 3072 O O . GLY A 1 386 ? -6.598 13.810 14.853 1.00 52.31 386 GLY A O 1
ATOM 3073 N N . GLY A 1 387 ? -5.550 15.770 14.708 1.00 49.03 387 GLY A N 1
ATOM 3074 C CA . GLY A 1 387 ? -4.595 15.501 15.806 1.00 49.03 387 GLY A CA 1
ATOM 3075 C C . GLY A 1 387 ? -3.316 14.744 15.402 1.00 49.03 387 GLY A C 1
ATOM 3076 O O . GLY A 1 387 ? -2.443 14.547 16.243 1.00 49.03 387 GLY A O 1
ATOM 3077 N N . GLU A 1 388 ? -3.196 14.365 14.126 1.00 53.28 388 GLU A N 1
ATOM 3078 C CA . GLU A 1 388 ? -1.929 14.054 13.445 1.00 53.28 388 GLU A CA 1
ATOM 3079 C C . GLU A 1 388 ? -1.190 15.396 13.261 1.00 53.28 388 GLU A C 1
ATOM 3081 O O . GLU A 1 388 ? -1.794 16.355 12.782 1.00 53.28 388 GLU A O 1
ATOM 3086 N N . ASN A 1 389 ? 0.081 15.526 13.662 1.00 39.47 389 ASN A N 1
ATOM 3087 C CA . ASN A 1 389 ? 0.803 16.817 13.621 1.00 39.47 389 ASN A CA 1
ATOM 3088 C C . ASN A 1 389 ? 1.126 17.321 12.199 1.00 39.47 389 ASN A C 1
ATOM 3090 O O . ASN A 1 389 ? 1.853 18.301 12.043 1.00 39.47 389 ASN A O 1
ATOM 3094 N N . ILE A 1 390 ? 0.638 16.655 11.152 1.00 39.47 390 ILE A N 1
ATOM 3095 C CA . ILE A 1 390 ? 1.009 16.911 9.762 1.00 39.47 390 ILE A CA 1
ATOM 3096 C C . ILE A 1 390 ? -0.224 16.791 8.881 1.00 39.47 390 ILE A C 1
ATOM 3098 O O . ILE A 1 390 ? -1.128 16.005 9.152 1.00 39.47 390 ILE A O 1
ATOM 3102 N N . VAL A 1 391 ? -0.249 17.635 7.850 1.00 41.03 391 VAL A N 1
ATOM 3103 C CA . VAL A 1 391 ? -1.326 17.778 6.878 1.00 41.03 391 VAL A CA 1
ATOM 3104 C C . VAL A 1 391 ? -1.619 16.416 6.235 1.00 41.03 391 VAL A C 1
ATOM 3106 O O . VAL A 1 391 ? -1.021 16.042 5.229 1.00 41.03 391 VAL A O 1
ATOM 3109 N N . THR A 1 392 ? -2.581 15.668 6.782 1.00 43.97 392 THR A N 1
ATOM 3110 C CA . THR A 1 392 ? -3.257 14.563 6.092 1.00 43.97 392 THR A CA 1
ATOM 3111 C C . THR A 1 392 ? -4.181 15.166 5.031 1.00 43.97 392 THR A C 1
ATOM 3113 O O . THR A 1 392 ? -5.411 15.112 5.108 1.00 43.97 392 THR A O 1
ATOM 3116 N N . THR A 1 393 ? -3.538 15.811 4.048 1.00 47.78 393 THR A N 1
ATOM 3117 C CA . THR A 1 393 ? -4.110 16.724 3.045 1.00 47.78 393 THR A CA 1
ATOM 3118 C C . THR A 1 393 ? -5.150 16.048 2.166 1.00 47.78 393 THR A C 1
ATOM 3120 O O . THR A 1 393 ? -6.032 16.714 1.644 1.00 47.78 393 THR A O 1
ATOM 3123 N N . ILE A 1 394 ? -5.062 14.727 2.006 1.00 45.78 394 ILE A N 1
ATOM 3124 C CA . ILE A 1 394 ? -5.879 13.997 1.039 1.00 45.78 394 ILE A CA 1
ATOM 3125 C C . ILE A 1 394 ? -7.100 13.351 1.706 1.00 45.78 394 ILE A C 1
ATOM 3127 O O . ILE A 1 394 ? -8.186 13.401 1.155 1.00 45.78 394 ILE A O 1
ATOM 3131 N N . ALA A 1 395 ? -6.966 12.791 2.913 1.00 44.94 395 ALA A N 1
ATOM 3132 C CA . ALA A 1 395 ? -8.057 12.053 3.560 1.00 44.94 395 ALA A CA 1
ATOM 3133 C C . ALA A 1 395 ? -9.065 12.960 4.294 1.00 44.94 395 ALA A C 1
ATOM 3135 O O . ALA A 1 395 ? -10.266 12.683 4.296 1.00 44.94 395 ALA A O 1
ATOM 3136 N N . SER A 1 396 ? -8.582 14.062 4.884 1.00 49.12 396 SER A N 1
ATOM 3137 C CA . SER A 1 396 ? -9.403 14.995 5.672 1.00 49.12 396 SER A CA 1
ATOM 3138 C C . SER A 1 396 ? -10.482 15.724 4.851 1.00 49.12 396 SER A C 1
ATOM 3140 O O . SER A 1 396 ? -11.610 15.832 5.335 1.00 49.12 396 SER A O 1
ATOM 3142 N N . PRO A 1 397 ? -10.209 16.175 3.605 1.00 43.44 397 PRO A N 1
ATOM 3143 C CA . PRO A 1 397 ? -11.243 16.752 2.743 1.00 43.44 397 PRO A CA 1
ATOM 3144 C C . PRO A 1 397 ? -12.277 15.732 2.236 1.00 43.44 397 PRO A C 1
ATOM 3146 O O . PRO A 1 397 ? -13.368 16.131 1.848 1.00 43.44 397 PRO A O 1
ATOM 3149 N N . ILE A 1 398 ? -11.947 14.432 2.226 1.00 48.16 398 ILE A N 1
ATOM 3150 C CA . ILE A 1 398 ? -12.725 13.383 1.540 1.00 48.16 398 ILE A CA 1
ATOM 3151 C C . ILE A 1 398 ? -13.740 12.726 2.469 1.00 48.16 398 ILE A C 1
ATOM 3153 O O . ILE A 1 398 ? -14.933 12.698 2.180 1.00 48.16 398 ILE A O 1
ATOM 3157 N N . PHE A 1 399 ? -13.287 12.214 3.609 1.00 47.62 399 PHE A N 1
ATOM 3158 C CA . PHE A 1 399 ? -14.189 11.564 4.556 1.00 47.62 399 PHE A CA 1
ATOM 3159 C C . PHE A 1 399 ? -14.814 12.550 5.541 1.00 47.62 399 PHE A C 1
ATOM 3161 O O . PHE A 1 399 ? -15.670 12.171 6.330 1.00 47.62 399 PHE A O 1
ATOM 3168 N N . GLY A 1 400 ? -14.406 13.820 5.502 1.00 47.62 400 GLY A N 1
ATOM 3169 C CA . GLY A 1 400 ? -14.714 14.804 6.528 1.00 47.62 400 GLY A CA 1
ATOM 3170 C C . GLY A 1 400 ? -13.872 14.619 7.793 1.00 47.62 400 GLY A C 1
ATOM 3171 O O . GLY A 1 400 ? -13.290 13.569 8.058 1.00 47.62 400 GLY A O 1
ATOM 3172 N N . TYR A 1 401 ? -13.821 15.673 8.603 1.00 56.09 401 TYR A N 1
ATOM 3173 C CA . TYR A 1 401 ? -13.044 15.688 9.843 1.00 56.09 401 TYR A CA 1
ATOM 3174 C C . TYR A 1 401 ? -13.663 14.842 10.971 1.00 56.09 401 TYR A C 1
ATOM 3176 O O . TYR A 1 401 ? -12.985 14.564 11.954 1.00 56.09 401 TYR A O 1
ATOM 3184 N N . SER A 1 402 ? -14.927 14.411 10.851 1.00 64.31 402 SER A N 1
ATOM 3185 C CA . SER A 1 402 ? -15.632 13.672 11.907 1.00 64.31 402 SER A CA 1
ATOM 3186 C C . SER A 1 402 ? -15.717 12.173 11.624 1.00 64.31 402 SER A C 1
ATOM 3188 O O . SER A 1 402 ? -15.971 11.742 10.497 1.00 64.31 402 SER A O 1
ATOM 3190 N N . ALA A 1 403 ? -15.573 11.352 12.667 1.00 69.69 403 ALA A N 1
ATOM 3191 C CA . ALA A 1 403 ? -15.721 9.906 12.522 1.00 69.69 403 ALA A CA 1
ATOM 3192 C C . ALA A 1 403 ? -17.132 9.472 12.088 1.00 69.69 403 ALA A C 1
ATOM 3194 O O . ALA A 1 403 ? -17.261 8.412 11.485 1.00 69.69 403 ALA A O 1
ATOM 3195 N N . GLU A 1 404 ? -18.168 10.288 12.305 1.00 68.62 404 GLU A N 1
ATOM 3196 C CA . GLU A 1 404 ? -19.529 10.033 11.798 1.00 68.62 404 GLU A CA 1
ATOM 3197 C C . GLU A 1 404 ? -19.577 9.843 10.281 1.00 68.62 404 GLU A C 1
ATOM 3199 O O . GLU A 1 404 ? -20.406 9.098 9.766 1.00 68.62 404 GLU A O 1
ATOM 3204 N N . ARG A 1 405 ? -18.687 10.529 9.561 1.00 68.38 405 ARG A N 1
ATOM 3205 C CA . ARG A 1 405 ? -18.626 10.502 8.100 1.00 68.38 405 ARG A CA 1
ATOM 3206 C C . ARG A 1 405 ? -17.648 9.441 7.585 1.00 68.38 405 ARG A C 1
ATOM 3208 O O . ARG A 1 405 ? -17.896 8.833 6.551 1.00 68.38 405 ARG A O 1
ATOM 3215 N N . VAL A 1 406 ? -16.566 9.200 8.325 1.00 69.12 406 VAL A N 1
ATOM 3216 C CA . VAL A 1 406 ? -15.495 8.250 7.977 1.00 69.12 406 VAL A CA 1
ATOM 3217 C C . VAL A 1 406 ? -15.919 6.802 8.227 1.00 69.12 406 VAL A C 1
ATOM 3219 O O . VAL A 1 406 ? -15.681 5.922 7.402 1.00 69.12 406 VAL A O 1
ATOM 3222 N N . THR A 1 407 ? -16.542 6.554 9.379 1.00 75.12 407 THR A N 1
ATOM 3223 C CA . THR A 1 407 ? -16.840 5.208 9.884 1.00 75.12 407 THR A CA 1
ATOM 3224 C C . THR A 1 407 ? -17.680 4.381 8.911 1.00 75.12 407 THR A C 1
ATOM 3226 O O . THR A 1 407 ? -17.244 3.275 8.602 1.00 75.12 407 THR A O 1
ATOM 3229 N N . PRO A 1 408 ? -18.799 4.883 8.346 1.00 73.56 408 PRO A N 1
ATOM 3230 C CA . PRO A 1 408 ? -19.612 4.081 7.434 1.00 73.56 408 PRO A CA 1
ATOM 3231 C C . PRO A 1 408 ? -18.842 3.551 6.229 1.00 73.56 408 PRO A C 1
ATOM 3233 O O . PRO A 1 408 ? -19.048 2.423 5.799 1.00 73.56 408 PRO A O 1
ATOM 3236 N N . VAL A 1 409 ? -17.904 4.337 5.713 1.00 74.12 409 VAL A N 1
ATOM 3237 C CA . VAL A 1 409 ? -17.120 3.940 4.547 1.00 74.12 409 VAL A CA 1
ATOM 3238 C C . VAL A 1 409 ? -16.067 2.900 4.914 1.00 74.12 409 VAL A C 1
ATOM 3240 O O . VAL A 1 409 ? -15.943 1.877 4.244 1.00 74.12 409 VAL A O 1
ATOM 3243 N N . LEU A 1 410 ? -15.325 3.130 6.003 1.00 78.38 410 LEU A N 1
ATOM 3244 C CA . LEU A 1 410 ? -14.281 2.198 6.432 1.00 78.38 410 LEU A CA 1
ATOM 3245 C C . LEU A 1 410 ? -14.855 0.827 6.796 1.00 78.38 410 LEU A C 1
ATOM 3247 O O . LEU A 1 410 ? -14.215 -0.174 6.514 1.00 78.38 410 LEU A O 1
ATOM 3251 N N . LEU A 1 411 ? -16.049 0.768 7.387 1.00 79.19 411 LEU A N 1
ATOM 3252 C CA . LEU A 1 411 ? -16.654 -0.492 7.827 1.00 79.19 411 LEU A CA 1
ATOM 3253 C C . LEU A 1 411 ? -17.239 -1.346 6.704 1.00 79.19 411 LEU A C 1
ATOM 3255 O O . LEU A 1 411 ? -17.395 -2.550 6.889 1.00 79.19 411 LEU A O 1
ATOM 3259 N N . ASN A 1 412 ? -17.548 -0.742 5.559 1.00 78.25 412 ASN A N 1
ATOM 3260 C CA . ASN A 1 412 ? -17.990 -1.477 4.376 1.00 78.25 412 ASN A CA 1
ATOM 3261 C C . ASN A 1 412 ? -16.837 -1.822 3.435 1.00 78.25 412 ASN A C 1
ATOM 3263 O O . ASN A 1 412 ? -17.014 -2.604 2.510 1.00 78.25 412 ASN A O 1
ATOM 3267 N N . SER A 1 413 ? -15.647 -1.273 3.672 1.00 85.44 413 SER A N 1
ATOM 3268 C CA . SER A 1 413 ? -14.460 -1.535 2.869 1.00 85.44 413 SER A CA 1
ATOM 3269 C C . SER A 1 413 ? -13.609 -2.632 3.508 1.00 85.44 413 SER A C 1
ATOM 3271 O O . SER A 1 413 ? -12.933 -2.403 4.514 1.00 85.44 413 SER A O 1
ATOM 3273 N N . ILE A 1 414 ? -13.607 -3.827 2.903 1.00 91.94 414 ILE A N 1
ATOM 3274 C CA . ILE A 1 414 ? -12.737 -4.938 3.333 1.00 91.94 414 ILE A CA 1
ATOM 3275 C C . ILE A 1 414 ? -11.272 -4.487 3.277 1.00 91.94 414 ILE A C 1
ATOM 3277 O O . ILE A 1 414 ? -10.542 -4.652 4.253 1.00 91.94 414 ILE A O 1
ATOM 3281 N N . GLY A 1 415 ? -10.868 -3.835 2.180 1.00 90.44 415 GLY A N 1
ATOM 3282 C CA . GLY A 1 415 ? -9.502 -3.340 2.007 1.00 90.44 415 GLY A CA 1
ATOM 3283 C C . GLY A 1 415 ? -9.092 -2.350 3.099 1.00 90.44 415 GLY A C 1
ATOM 3284 O O . GLY A 1 415 ? -7.991 -2.441 3.635 1.00 90.44 415 GLY A O 1
ATOM 3285 N N . ALA A 1 416 ? -9.986 -1.441 3.505 1.00 87.25 416 ALA A N 1
ATOM 3286 C CA . ALA A 1 416 ? -9.702 -0.521 4.603 1.00 87.25 416 ALA A CA 1
ATOM 3287 C C . ALA A 1 416 ? -9.630 -1.232 5.962 1.00 87.25 416 ALA A C 1
ATOM 3289 O O . ALA A 1 416 ? -8.747 -0.915 6.757 1.00 87.25 416 ALA A O 1
ATOM 3290 N N . LEU A 1 417 ? -10.524 -2.186 6.241 1.00 90.75 417 LEU A N 1
ATOM 3291 C CA . LEU A 1 417 ? -10.526 -2.953 7.493 1.00 90.75 417 LEU A CA 1
ATOM 3292 C C . LEU A 1 417 ? -9.278 -3.825 7.665 1.00 90.75 417 LEU A C 1
ATOM 3294 O O . LEU A 1 417 ? -8.830 -4.033 8.793 1.00 90.75 417 LEU A O 1
ATOM 3298 N N . GLU A 1 418 ? -8.662 -4.276 6.573 1.00 94.69 418 GLU A N 1
ATOM 3299 C CA . GLU A 1 418 ? -7.385 -5.000 6.603 1.00 94.69 418 GLU A CA 1
ATOM 3300 C C . GLU A 1 418 ? -6.221 -4.164 7.170 1.00 94.69 418 GLU A C 1
ATOM 3302 O O . GLU A 1 418 ? -5.211 -4.740 7.586 1.00 94.69 418 GLU A O 1
ATOM 3307 N N . LEU A 1 419 ? -6.378 -2.835 7.271 1.00 93.31 419 LEU A N 1
ATOM 3308 C CA . LEU A 1 419 ? -5.430 -1.913 7.912 1.00 93.31 419 LEU A CA 1
ATOM 3309 C C . LEU A 1 419 ? -5.566 -1.816 9.437 1.00 93.31 419 LEU A C 1
ATOM 3311 O O . LEU A 1 419 ? -4.736 -1.159 10.073 1.00 93.31 419 LEU A O 1
ATOM 3315 N N . MET A 1 420 ? -6.587 -2.425 10.047 1.00 92.19 420 MET A N 1
ATOM 3316 C CA . MET A 1 420 ? -6.639 -2.582 11.505 1.00 92.19 420 MET A CA 1
ATOM 3317 C C . MET A 1 420 ? -5.363 -3.288 11.990 1.00 92.19 420 MET A C 1
ATOM 3319 O O . MET A 1 420 ? -4.905 -4.169 11.274 1.00 92.19 420 MET A O 1
ATOM 3323 N N . PRO A 1 421 ? -4.797 -2.975 13.174 1.00 95.50 421 PRO A N 1
ATOM 3324 C CA . PRO A 1 421 ? -3.685 -3.744 13.736 1.00 95.50 421 PRO A CA 1
ATOM 3325 C C . PRO A 1 421 ? -3.954 -5.251 13.721 1.00 95.50 421 PRO A C 1
ATOM 3327 O O . PRO A 1 421 ? -4.996 -5.703 14.196 1.00 95.50 421 PRO A O 1
ATOM 3330 N N . TRP A 1 422 ? -3.026 -6.030 13.175 1.00 96.06 422 TRP A N 1
ATOM 3331 C CA . TRP A 1 422 ? -3.152 -7.483 13.069 1.00 96.06 422 TRP A CA 1
ATOM 3332 C C . TRP A 1 422 ? -2.935 -8.125 14.441 1.00 96.06 422 TRP A C 1
ATOM 3334 O O . TRP A 1 422 ? -2.427 -7.507 15.374 1.00 96.06 422 TRP A O 1
ATOM 3344 N N . ILE A 1 423 ? -3.302 -9.395 14.567 1.00 93.69 423 ILE A N 1
ATOM 3345 C CA . ILE A 1 423 ? -3.047 -10.197 15.773 1.00 93.69 423 ILE A CA 1
ATOM 3346 C C . ILE A 1 423 ? -1.546 -10.311 16.119 1.00 93.69 423 ILE A C 1
ATOM 3348 O O . ILE A 1 423 ? -1.203 -10.434 17.291 1.00 93.69 423 ILE A O 1
ATOM 3352 N N . ASP A 1 424 ? -0.653 -10.214 15.123 1.00 93.94 424 ASP A N 1
ATOM 3353 C CA . ASP A 1 424 ? 0.807 -10.185 15.293 1.00 93.94 424 ASP A CA 1
ATOM 3354 C C . ASP A 1 424 ? 1.402 -8.765 15.302 1.00 93.94 424 ASP A C 1
ATOM 3356 O O . ASP A 1 424 ? 2.625 -8.611 15.226 1.00 93.94 424 ASP A O 1
ATOM 3360 N N . TYR A 1 425 ? 0.569 -7.721 15.397 1.00 96.94 425 TYR A N 1
ATOM 3361 C CA . TYR A 1 425 ? 1.052 -6.359 15.612 1.00 96.94 425 TYR A CA 1
ATOM 3362 C C . TYR A 1 425 ? 1.805 -6.278 16.940 1.00 96.94 425 TYR A C 1
ATOM 3364 O O . TYR A 1 425 ? 1.346 -6.795 17.959 1.00 96.94 425 TYR A O 1
ATOM 3372 N N . LYS A 1 426 ? 2.956 -5.606 16.936 1.00 96.62 426 LYS A N 1
ATOM 3373 C CA . LYS A 1 426 ? 3.854 -5.541 18.084 1.00 96.62 426 LYS A CA 1
ATOM 3374 C C . LYS A 1 426 ? 4.262 -4.103 18.356 1.00 96.62 426 LYS A C 1
ATOM 3376 O O . LYS A 1 426 ? 4.834 -3.458 17.488 1.00 96.62 426 LYS A O 1
ATOM 3381 N N . VAL A 1 427 ? 4.007 -3.649 19.575 1.00 96.69 427 VAL A N 1
ATOM 3382 C CA . VAL A 1 427 ? 4.443 -2.350 20.080 1.00 96.69 427 VAL A CA 1
ATOM 3383 C C . VAL A 1 427 ? 5.921 -2.447 20.458 1.00 96.69 427 VAL A C 1
ATOM 3385 O O . VAL A 1 427 ? 6.314 -3.288 21.268 1.00 96.69 427 VAL A O 1
ATOM 3388 N N . LEU A 1 428 ? 6.767 -1.600 19.877 1.00 94.19 428 LEU A N 1
ATOM 3389 C CA . LEU A 1 428 ? 8.218 -1.638 20.079 1.00 94.19 428 LEU A CA 1
ATOM 3390 C C . LEU A 1 428 ? 8.633 -1.146 21.465 1.00 94.19 428 LEU A C 1
ATOM 3392 O O . LEU A 1 428 ? 9.586 -1.670 22.037 1.00 94.19 428 LEU A O 1
ATOM 3396 N N . SER A 1 429 ? 7.927 -0.151 22.005 1.00 90.56 429 SER A N 1
ATOM 3397 C CA . SER A 1 429 ? 8.295 0.509 23.263 1.00 90.56 429 SER A CA 1
ATOM 3398 C C . SER A 1 429 ? 8.153 -0.387 24.495 1.00 90.56 429 SER A C 1
ATOM 3400 O O . SER A 1 429 ? 8.891 -0.202 25.462 1.00 90.56 429 SER A O 1
ATOM 3402 N N . ASP A 1 430 ? 7.246 -1.367 24.460 1.00 92.12 430 ASP A N 1
ATOM 3403 C CA . ASP A 1 430 ? 7.006 -2.307 25.562 1.00 92.12 430 ASP A CA 1
ATOM 3404 C C . ASP A 1 430 ? 7.075 -3.789 25.156 1.00 92.12 430 ASP A C 1
ATOM 3406 O O . ASP A 1 430 ? 6.933 -4.668 26.006 1.00 92.12 430 ASP A O 1
ATOM 3410 N N . ASN A 1 431 ? 7.352 -4.078 23.880 1.00 93.19 431 ASN A N 1
ATOM 3411 C CA . ASN A 1 431 ? 7.507 -5.428 23.339 1.00 93.19 431 ASN A CA 1
ATOM 3412 C C . ASN A 1 431 ? 6.244 -6.310 23.491 1.00 93.19 431 ASN A C 1
ATOM 3414 O O . ASN A 1 431 ? 6.352 -7.538 23.515 1.00 93.19 431 ASN A O 1
ATOM 3418 N N . THR A 1 432 ? 5.051 -5.707 23.563 1.00 94.75 432 THR A N 1
ATOM 3419 C CA . THR A 1 432 ? 3.755 -6.406 23.659 1.00 94.75 432 THR A CA 1
ATOM 3420 C C . THR A 1 432 ? 2.968 -6.365 22.344 1.00 94.75 432 THR A C 1
ATOM 3422 O O . THR A 1 432 ? 3.308 -5.623 21.428 1.00 94.75 432 THR A O 1
ATOM 3425 N N . ASN A 1 433 ? 1.881 -7.136 22.240 1.00 94.44 433 ASN A N 1
ATOM 3426 C CA . ASN A 1 433 ? 0.881 -6.993 21.168 1.00 94.44 433 ASN A CA 1
ATOM 3427 C C . ASN A 1 433 ? -0.319 -6.112 21.575 1.00 94.44 433 ASN A C 1
ATOM 3429 O O . ASN A 1 433 ? -1.331 -6.047 20.874 1.00 94.44 433 ASN A O 1
ATOM 3433 N N . GLN A 1 434 ? -0.233 -5.455 22.733 1.00 95.81 434 GLN A N 1
ATOM 3434 C CA . GLN A 1 434 ? -1.338 -4.712 23.320 1.00 95.81 434 GLN A CA 1
ATOM 3435 C C . GLN A 1 434 ? -1.212 -3.233 22.963 1.00 95.81 434 GLN A C 1
ATOM 3437 O O . GLN A 1 434 ? -0.605 -2.465 23.698 1.00 95.81 434 GLN A O 1
ATOM 3442 N N . TRP A 1 435 ? -1.752 -2.820 21.825 1.00 96.25 435 TRP A N 1
ATOM 3443 C CA . TRP A 1 435 ? -1.570 -1.468 21.280 1.00 96.25 435 TRP A CA 1
ATOM 3444 C C . TRP A 1 435 ? -2.625 -0.456 21.748 1.00 96.25 435 TRP A C 1
ATOM 3446 O O . TRP A 1 435 ? -2.397 0.752 21.656 1.00 96.25 435 TRP A O 1
ATOM 3456 N N . LEU A 1 436 ? -3.776 -0.916 22.251 1.00 97.19 436 LEU A N 1
ATOM 3457 C CA . LEU A 1 436 ? -4.787 -0.049 22.853 1.00 97.19 436 LEU A CA 1
ATOM 3458 C C . LEU A 1 436 ? -4.538 0.022 24.357 1.00 97.19 436 LEU A C 1
ATOM 3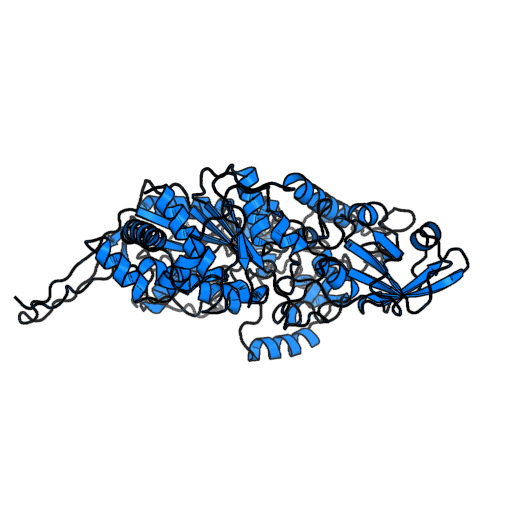460 O O . LEU A 1 436 ? -4.531 -0.997 25.040 1.00 97.19 436 LEU A O 1
ATOM 3464 N N . LYS A 1 437 ? -4.334 1.223 24.883 1.00 97.00 437 LYS A N 1
ATOM 3465 C CA . LYS A 1 437 ? -3.935 1.462 26.269 1.00 97.00 437 LYS A CA 1
ATOM 3466 C C . LYS A 1 437 ? -4.984 2.286 27.011 1.00 97.00 437 LYS A C 1
ATOM 3468 O O . LYS A 1 437 ? -5.780 3.012 26.414 1.00 97.00 437 LYS A O 1
ATOM 3473 N N . VAL A 1 438 ? -4.951 2.220 28.334 1.00 97.75 438 VAL A N 1
ATOM 3474 C CA . VAL A 1 438 ? -5.727 3.081 29.228 1.00 97.75 438 VAL A CA 1
ATOM 3475 C C . VAL A 1 438 ? -4.782 3.672 30.261 1.00 97.75 438 VAL A C 1
ATOM 3477 O O . VAL A 1 438 ? -4.026 2.942 30.903 1.00 97.75 438 VAL A O 1
ATOM 3480 N N . ALA A 1 439 ? -4.824 4.989 30.426 1.00 97.25 439 ALA A N 1
ATOM 3481 C CA . ALA A 1 439 ? -3.998 5.711 31.388 1.00 97.25 439 ALA A CA 1
ATOM 3482 C C . ALA A 1 439 ? -4.782 6.874 32.005 1.00 97.25 439 ALA A C 1
ATOM 3484 O O . ALA A 1 439 ? -5.834 7.270 31.507 1.00 97.25 439 ALA A O 1
ATOM 3485 N N . GLU A 1 440 ? -4.273 7.439 33.094 1.00 97.88 440 GLU A N 1
ATOM 3486 C CA . GLU A 1 440 ? -4.814 8.679 33.651 1.00 97.88 440 GLU A CA 1
ATOM 3487 C C . GLU A 1 440 ? -4.219 9.878 32.909 1.00 97.88 440 GLU A C 1
ATOM 3489 O O . GLU A 1 440 ? -3.025 9.911 32.618 1.00 97.88 440 GLU A O 1
ATOM 3494 N N . LYS A 1 441 ? -5.014 10.919 32.667 1.00 95.88 441 LYS A N 1
ATOM 3495 C CA . LYS A 1 441 ? -4.540 12.150 32.018 1.00 95.88 441 LYS A CA 1
ATOM 3496 C C . LYS A 1 441 ? -3.459 12.878 32.821 1.00 95.88 441 LYS A C 1
ATOM 3498 O O . LYS A 1 441 ? -2.618 13.550 32.234 1.00 95.88 441 LYS A O 1
ATOM 3503 N N . ALA A 1 442 ? -3.464 12.723 34.147 1.00 95.81 442 ALA A N 1
ATOM 3504 C CA . ALA A 1 442 ? -2.425 13.249 35.031 1.00 95.81 442 ALA A CA 1
ATOM 3505 C C . ALA A 1 442 ? -1.087 12.496 34.896 1.00 95.81 442 ALA A C 1
ATOM 3507 O O . ALA A 1 442 ? -0.032 13.071 35.152 1.00 95.81 442 ALA A O 1
ATOM 3508 N N . THR A 1 443 ? -1.119 11.222 34.489 1.00 95.69 443 THR A N 1
ATOM 3509 C CA . THR A 1 443 ? 0.063 10.360 34.337 1.00 95.69 443 THR A CA 1
ATOM 3510 C C . THR A 1 443 ? -0.018 9.537 33.040 1.00 95.69 443 THR A C 1
ATOM 3512 O O . THR A 1 443 ? -0.040 8.308 33.076 1.00 95.69 443 THR A O 1
ATOM 3515 N N . PRO A 1 444 ? -0.030 10.184 31.856 1.00 92.25 444 PRO A N 1
ATOM 3516 C CA . PRO A 1 444 ? -0.371 9.528 30.586 1.00 92.25 444 PRO A CA 1
ATOM 3517 C C . PRO A 1 444 ? 0.625 8.441 30.156 1.00 92.25 444 PRO A C 1
ATOM 3519 O O . PRO A 1 444 ? 0.284 7.589 29.341 1.00 92.25 444 PRO A O 1
ATOM 3522 N N . LYS A 1 445 ? 1.843 8.449 30.716 1.00 91.38 445 LYS A N 1
ATOM 3523 C CA . LYS A 1 445 ? 2.868 7.419 30.481 1.00 91.38 445 LYS A CA 1
ATOM 3524 C C . LYS A 1 445 ? 2.752 6.205 31.408 1.00 91.38 445 LYS A C 1
ATOM 3526 O O . LYS A 1 445 ? 3.387 5.188 31.152 1.00 91.38 445 LYS A O 1
ATOM 3531 N N . THR A 1 446 ? 1.951 6.292 32.468 1.00 94.50 446 THR A N 1
ATOM 3532 C CA . THR A 1 446 ? 1.713 5.186 33.399 1.00 94.50 446 THR A CA 1
ATOM 3533 C C . THR A 1 446 ? 0.491 4.405 32.932 1.00 94.50 446 THR A C 1
ATOM 3535 O O . THR A 1 446 ? -0.644 4.719 33.298 1.00 94.50 446 THR A O 1
ATOM 3538 N N . ILE A 1 447 ? 0.728 3.389 32.103 1.00 95.12 447 ILE A N 1
ATOM 3539 C CA . ILE A 1 447 ? -0.334 2.526 31.580 1.00 95.12 447 ILE A CA 1
ATOM 3540 C C . ILE A 1 447 ? -0.972 1.738 32.729 1.00 95.12 447 ILE A C 1
ATOM 3542 O O . ILE A 1 447 ? -0.276 1.109 33.525 1.00 95.12 447 ILE A O 1
ATOM 3546 N N . LYS A 1 448 ? -2.303 1.796 32.821 1.00 96.19 448 LYS A N 1
ATOM 3547 C CA . LYS A 1 448 ? -3.106 1.077 33.819 1.00 96.19 448 LYS A CA 1
ATOM 3548 C C . LYS A 1 448 ? -3.658 -0.231 33.271 1.00 96.19 448 LYS A C 1
ATOM 3550 O O . LYS A 1 448 ? -3.611 -1.235 33.966 1.00 96.19 448 LYS A O 1
ATOM 3555 N N . PHE A 1 449 ? -4.147 -0.206 32.032 1.00 96.00 449 PHE A N 1
ATOM 3556 C CA . PHE A 1 449 ? -4.713 -1.368 31.344 1.00 96.00 449 PHE A CA 1
ATOM 3557 C C . PHE A 1 449 ? -4.337 -1.336 29.868 1.00 96.00 449 PHE A C 1
ATOM 3559 O O . PHE A 1 449 ? -4.057 -0.263 29.317 1.00 96.00 449 PHE A O 1
ATOM 3566 N N . SER A 1 450 ? -4.363 -2.492 29.214 1.00 96.06 450 SER A N 1
ATOM 3567 C CA . SER A 1 450 ? -4.044 -2.593 27.795 1.00 96.06 450 SER A CA 1
ATOM 3568 C C . SER A 1 450 ? -4.706 -3.788 27.119 1.00 96.06 450 SER A C 1
ATOM 3570 O O . SER A 1 450 ? -4.976 -4.806 27.748 1.00 96.06 450 SER A O 1
ATOM 3572 N N . PHE A 1 451 ? -4.983 -3.635 25.826 1.00 95.94 451 PHE A N 1
ATOM 3573 C CA . PHE A 1 451 ? -5.756 -4.571 25.019 1.00 95.94 451 PHE A CA 1
ATOM 3574 C C . PHE A 1 451 ? -5.054 -4.835 23.687 1.00 95.94 451 PHE A C 1
ATOM 3576 O O . PHE A 1 451 ? -4.493 -3.929 23.060 1.00 95.94 451 PHE A O 1
ATOM 3583 N N . SER A 1 452 ? -5.097 -6.091 23.264 1.00 95.12 452 SER A N 1
ATOM 3584 C CA . SER A 1 452 ? -4.623 -6.577 21.970 1.00 95.12 452 SER A CA 1
ATOM 3585 C C . SER A 1 452 ? -5.731 -6.554 20.915 1.00 95.12 452 SER A C 1
ATOM 3587 O O . SER A 1 452 ? -6.911 -6.383 21.224 1.00 95.12 452 SER A O 1
ATOM 3589 N N . THR A 1 453 ? -5.379 -6.795 19.651 1.00 93.69 453 THR A N 1
ATOM 3590 C CA . THR A 1 453 ? -6.386 -7.014 18.600 1.00 93.69 453 THR A CA 1
ATOM 3591 C C . THR A 1 453 ? -7.312 -8.186 18.937 1.00 93.69 453 THR A C 1
ATOM 3593 O O . THR A 1 453 ? -8.512 -8.094 18.690 1.00 93.69 453 THR A O 1
ATOM 3596 N N . GLU A 1 454 ? -6.797 -9.264 19.539 1.00 91.62 454 GLU A N 1
ATOM 3597 C CA . GLU A 1 454 ? -7.627 -10.399 19.965 1.00 91.62 454 GLU A CA 1
ATOM 3598 C C . GLU A 1 454 ? -8.673 -9.996 20.996 1.00 91.62 454 GLU A C 1
ATOM 3600 O O . GLU A 1 454 ? -9.836 -10.362 20.834 1.00 91.62 454 GLU A O 1
ATOM 3605 N N . ASP A 1 455 ? -8.292 -9.195 21.998 1.00 92.12 455 ASP A N 1
ATOM 3606 C CA . ASP A 1 455 ? -9.233 -8.683 22.998 1.00 92.12 455 ASP A CA 1
ATOM 3607 C C . ASP A 1 455 ? -10.402 -7.954 22.323 1.00 92.12 455 ASP A C 1
ATOM 3609 O O . ASP A 1 455 ? -11.562 -8.199 22.654 1.00 92.12 455 ASP A O 1
ATOM 3613 N N . LEU A 1 456 ? -10.108 -7.087 21.348 1.00 90.12 456 LEU A N 1
ATOM 3614 C CA . LEU A 1 456 ? -11.121 -6.319 20.620 1.00 90.12 456 LEU A CA 1
ATOM 3615 C C . LEU A 1 456 ? -12.027 -7.209 19.759 1.00 90.12 456 LEU A C 1
ATOM 3617 O O . LEU A 1 456 ? -13.209 -6.900 19.612 1.00 90.12 456 LEU A O 1
ATOM 3621 N N . MET A 1 457 ? -11.484 -8.276 19.165 1.00 84.12 457 MET A N 1
ATOM 3622 C CA . MET A 1 457 ? -12.247 -9.197 18.314 1.00 84.12 457 MET A CA 1
ATOM 3623 C C . MET A 1 457 ? -13.124 -10.156 19.126 1.00 84.12 457 MET A C 1
ATOM 3625 O O . MET A 1 457 ? -14.211 -10.508 18.675 1.00 84.12 457 MET A O 1
ATOM 3629 N N . GLN A 1 458 ? -12.668 -10.578 20.308 1.00 86.38 458 GLN A N 1
ATOM 3630 C CA . GLN A 1 458 ? -13.414 -11.477 21.194 1.00 86.38 458 GLN A CA 1
ATOM 3631 C C . GLN A 1 458 ? -14.513 -10.750 21.980 1.00 86.38 458 GLN A C 1
ATOM 3633 O O . GLN A 1 458 ? -15.535 -11.355 22.292 1.00 86.38 458 GLN A O 1
ATOM 3638 N N . ASN A 1 459 ? -14.323 -9.461 22.277 1.00 85.50 459 ASN A N 1
ATOM 3639 C CA . ASN A 1 459 ? -15.238 -8.653 23.088 1.00 85.50 459 ASN A CA 1
ATOM 3640 C C . ASN A 1 459 ? -15.887 -7.557 22.237 1.00 85.50 459 ASN A C 1
ATOM 3642 O O . ASN A 1 459 ? -15.682 -6.362 22.451 1.00 85.50 459 ASN A O 1
ATOM 3646 N N . SER A 1 460 ? -16.638 -7.966 21.219 1.00 78.19 460 SER A N 1
ATOM 3647 C CA . SER A 1 460 ? -17.161 -7.059 20.197 1.00 78.19 460 SER A CA 1
ATOM 3648 C C . SER A 1 460 ? -18.246 -6.088 20.696 1.00 78.19 460 SER A C 1
ATOM 3650 O O . SER A 1 460 ? -18.494 -5.072 20.048 1.00 78.19 460 SER A O 1
ATOM 3652 N N . ASP A 1 461 ? -18.855 -6.350 21.857 1.00 78.00 461 ASP A N 1
ATOM 3653 C CA . ASP A 1 461 ? -19.788 -5.464 22.573 1.00 78.00 461 ASP A CA 1
ATOM 3654 C C . ASP A 1 461 ? -19.112 -4.541 23.598 1.00 78.00 461 ASP A C 1
ATOM 3656 O O . ASP A 1 461 ? -19.727 -3.584 24.075 1.00 78.00 461 ASP A O 1
ATOM 3660 N N . ALA A 1 462 ? -17.834 -4.761 23.914 1.00 88.44 462 ALA A N 1
ATOM 3661 C CA . ALA A 1 462 ? -17.136 -3.945 24.896 1.00 88.44 462 ALA A CA 1
ATOM 3662 C C . ALA A 1 462 ? -16.911 -2.515 24.392 1.00 88.44 462 ALA A C 1
ATOM 3664 O O . ALA A 1 462 ? -16.643 -2.291 23.208 1.00 88.44 462 ALA A O 1
ATOM 3665 N N . TRP A 1 463 ? -16.940 -1.535 25.302 1.00 89.00 463 TRP A N 1
ATOM 3666 C CA . TRP A 1 463 ? -16.797 -0.103 24.991 1.00 89.00 463 TRP A CA 1
ATOM 3667 C C . TRP A 1 463 ? -15.519 0.238 24.204 1.00 89.00 463 TRP A C 1
ATOM 3669 O O . TRP A 1 463 ? -15.510 1.185 23.413 1.00 89.00 463 TRP A O 1
ATOM 3679 N N . TYR A 1 464 ? -14.453 -0.540 24.405 1.00 90.56 464 TYR A N 1
ATOM 3680 C CA . TYR A 1 464 ? -13.152 -0.373 23.759 1.00 90.56 464 TYR A CA 1
ATOM 3681 C C . TYR A 1 464 ? -13.043 -1.087 22.405 1.00 90.56 464 TYR A C 1
ATOM 3683 O O . TYR A 1 464 ? -12.067 -0.860 21.691 1.00 90.56 464 TYR A O 1
ATOM 3691 N N . SER A 1 465 ? -14.027 -1.906 22.020 1.00 88.00 465 SER A N 1
ATOM 3692 C CA . SER A 1 465 ? -14.069 -2.573 20.717 1.00 88.00 465 SER A CA 1
ATOM 3693 C C . SER A 1 465 ? -14.139 -1.566 19.564 1.00 88.00 465 SER A C 1
ATOM 3695 O O . SER A 1 465 ? -14.349 -0.356 19.754 1.00 88.00 465 SER A O 1
ATOM 3697 N N . LEU A 1 466 ? -14.000 -2.057 18.328 1.00 79.56 466 LEU A N 1
ATOM 3698 C CA . LEU A 1 466 ? -14.181 -1.217 17.145 1.00 79.56 466 LEU A CA 1
ATOM 3699 C C . LEU A 1 466 ? -15.549 -0.523 17.172 1.00 79.56 466 LEU A C 1
ATOM 3701 O O . LEU A 1 466 ? -15.622 0.676 16.895 1.00 79.56 466 LEU A O 1
ATOM 3705 N N . LEU A 1 467 ? -16.622 -1.232 17.553 1.00 72.31 467 LEU A N 1
ATOM 3706 C CA . LEU A 1 467 ? -17.997 -0.736 17.450 1.00 72.31 467 LEU A CA 1
ATOM 3707 C C . LEU A 1 467 ? -18.930 -1.301 18.549 1.00 72.31 467 LEU A C 1
ATOM 3709 O O . LEU A 1 467 ? -19.804 -2.121 18.266 1.00 72.31 467 LEU A O 1
ATOM 3713 N N . PRO A 1 468 ? -18.833 -0.785 19.786 1.00 64.38 468 PRO A N 1
ATOM 3714 C CA . PRO A 1 468 ? -19.565 -1.296 20.954 1.00 64.38 468 PRO A CA 1
ATOM 3715 C C . PRO A 1 468 ? -21.092 -1.330 20.827 1.00 64.38 468 PRO A C 1
ATOM 3717 O O . PRO A 1 468 ? -21.749 -2.084 21.527 1.00 64.38 468 PRO A O 1
ATOM 3720 N N . LYS A 1 469 ? -21.684 -0.499 19.959 1.00 60.72 469 LYS A N 1
ATOM 3721 C CA . LYS A 1 469 ? -23.143 -0.436 19.774 1.00 60.72 469 LYS A CA 1
ATOM 3722 C C . LYS A 1 469 ? -23.688 -1.385 18.708 1.00 60.72 469 LYS A C 1
ATOM 3724 O O . LYS A 1 469 ? -24.904 -1.448 18.580 1.00 60.72 469 LYS A O 1
ATOM 3729 N N . LEU A 1 470 ? -22.841 -2.066 17.930 1.00 57.47 470 LEU A N 1
ATOM 3730 C CA . LEU A 1 470 ? -23.370 -3.062 16.994 1.00 57.47 470 LEU A CA 1
ATOM 3731 C C . LEU A 1 470 ? -23.712 -4.373 17.700 1.00 57.47 470 LEU A C 1
ATOM 3733 O O . LEU A 1 470 ? -24.436 -5.173 17.132 1.00 57.47 470 LEU A O 1
ATOM 3737 N N . TYR A 1 471 ? -23.174 -4.630 18.893 1.00 54.41 471 TYR A N 1
ATOM 3738 C CA . TYR A 1 471 ? -23.316 -5.904 19.589 1.00 54.41 471 TYR A CA 1
ATOM 3739 C C . TYR A 1 471 ? -24.032 -5.723 20.935 1.00 54.41 471 TYR A C 1
ATOM 3741 O O . TYR A 1 471 ? -23.845 -4.723 21.623 1.00 54.41 471 TYR A O 1
ATOM 3749 N N . HIS A 1 472 ? -24.832 -6.710 21.332 1.00 57.00 472 HIS A N 1
ATOM 3750 C CA . HIS A 1 472 ? -25.391 -6.846 22.678 1.00 57.00 472 HIS A CA 1
ATOM 3751 C C . HIS A 1 472 ? -25.360 -8.324 23.067 1.00 57.00 472 HIS A C 1
ATOM 3753 O O . HIS A 1 472 ? -25.863 -9.169 22.323 1.00 57.00 472 HIS A O 1
ATOM 3759 N N . ASN A 1 473 ? -24.764 -8.636 24.221 1.00 55.31 473 ASN A N 1
ATOM 3760 C CA . ASN A 1 473 ? -24.508 -10.005 24.683 1.00 55.31 473 ASN A CA 1
ATOM 3761 C C . ASN A 1 473 ? -23.751 -10.846 23.634 1.00 55.31 473 ASN A C 1
ATOM 3763 O O . ASN A 1 473 ? -24.143 -11.974 23.330 1.00 55.31 473 ASN A O 1
ATOM 3767 N N . GLY A 1 474 ? -22.710 -10.275 23.016 1.00 52.81 474 GLY A N 1
ATOM 3768 C CA . GLY A 1 474 ? -21.905 -10.941 21.981 1.00 52.81 474 GLY A CA 1
ATOM 3769 C C . GLY A 1 474 ? -22.621 -11.243 20.652 1.00 52.81 474 GLY A C 1
ATOM 3770 O O . GLY A 1 474 ? -22.017 -11.824 19.750 1.00 52.81 474 GLY A O 1
ATOM 3771 N N . GLN A 1 475 ? -23.886 -10.847 20.487 1.00 51.50 475 GLN A N 1
ATOM 3772 C CA . GLN A 1 475 ? -24.618 -10.959 19.224 1.00 51.50 475 GLN A CA 1
ATOM 3773 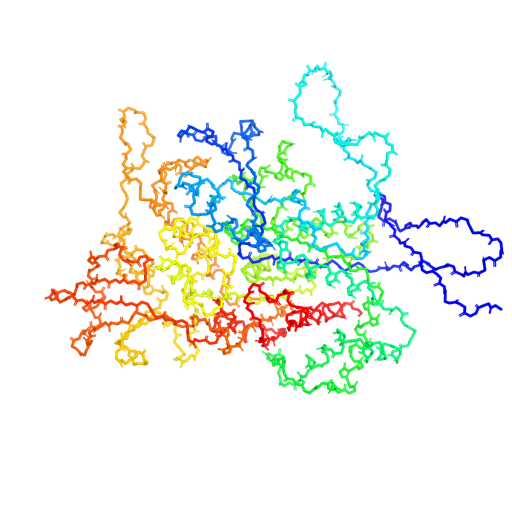C C . GLN A 1 475 ? -24.750 -9.594 18.566 1.00 51.50 475 GLN A C 1
ATOM 3775 O O . GLN A 1 475 ? -25.058 -8.612 19.239 1.00 51.50 475 GLN A O 1
ATOM 3780 N N . LEU A 1 476 ? -24.537 -9.527 17.249 1.00 55.34 476 LEU A N 1
ATOM 3781 C CA . LEU A 1 476 ? -24.779 -8.291 16.514 1.00 55.34 476 LEU A CA 1
ATOM 3782 C C . LEU A 1 476 ? -26.283 -7.977 16.543 1.00 55.34 476 LEU A C 1
ATOM 3784 O O . LEU A 1 476 ? -27.097 -8.805 16.137 1.00 55.34 476 LEU A O 1
ATOM 3788 N N . GLN A 1 477 ? -26.654 -6.802 17.035 1.00 53.69 477 GLN A N 1
ATOM 3789 C CA . GLN A 1 477 ? -28.032 -6.333 17.097 1.00 53.69 477 GLN A CA 1
ATOM 3790 C C . GLN A 1 477 ? -28.368 -5.583 15.813 1.00 53.69 477 GLN A C 1
ATOM 3792 O O . GLN A 1 477 ? -28.195 -4.372 15.753 1.00 53.69 477 GLN A O 1
ATOM 3797 N N . TYR A 1 478 ? -28.884 -6.292 14.809 1.00 57.28 478 TYR A N 1
ATOM 3798 C CA . TYR A 1 478 ? -29.656 -5.669 13.734 1.00 57.28 478 TYR A CA 1
ATOM 3799 C C . TYR A 1 478 ? -30.912 -6.478 13.460 1.00 57.28 478 TYR A C 1
ATOM 3801 O O . TYR A 1 478 ? -30.863 -7.697 13.294 1.00 57.28 478 TYR A O 1
ATOM 3809 N N . GLN A 1 479 ? -32.043 -5.779 13.479 1.00 50.19 479 GLN A N 1
ATOM 3810 C CA . GLN A 1 479 ? -33.330 -6.327 13.091 1.00 50.19 479 GLN A CA 1
ATOM 3811 C C . GLN A 1 479 ? -33.454 -6.269 11.546 1.00 50.19 479 GLN A C 1
ATOM 3813 O O . GLN A 1 479 ? -32.639 -5.658 10.856 1.00 50.19 479 GLN A O 1
ATOM 3818 N N . LYS A 1 480 ? -34.364 -7.072 11.001 1.00 46.62 480 LYS A N 1
ATOM 3819 C CA . LYS A 1 480 ? -34.370 -7.641 9.647 1.00 46.62 480 LYS A CA 1
ATOM 3820 C C . LYS A 1 480 ? -34.640 -6.590 8.560 1.00 46.62 480 LYS A C 1
ATOM 3822 O O . LYS A 1 480 ? -35.757 -6.101 8.446 1.00 46.62 480 LYS A O 1
ATOM 3827 N N . ALA A 1 481 ? -33.716 -6.414 7.618 1.00 42.19 481 ALA A N 1
ATOM 3828 C CA . ALA A 1 481 ? -34.090 -5.990 6.269 1.00 42.19 481 ALA A CA 1
ATOM 3829 C C . ALA A 1 481 ? -34.578 -7.233 5.508 1.00 42.19 481 ALA A C 1
ATOM 3831 O O . ALA A 1 481 ? -33.773 -8.012 5.008 1.00 42.19 481 ALA A O 1
ATOM 3832 N N . LYS A 1 482 ? -35.891 -7.486 5.482 1.00 43.12 482 LYS A N 1
ATOM 3833 C CA . LYS A 1 482 ? -36.471 -8.443 4.530 1.00 43.12 482 LYS A CA 1
ATOM 3834 C C . LYS A 1 482 ? -37.167 -7.672 3.425 1.00 43.12 482 LYS A C 1
ATOM 3836 O O . LYS A 1 482 ? -38.220 -7.086 3.659 1.00 43.12 482 LYS A O 1
ATOM 3841 N N . LEU A 1 483 ? -36.629 -7.769 2.214 1.00 46.38 483 LEU A N 1
ATOM 3842 C CA . LEU A 1 483 ? -37.442 -7.628 1.019 1.00 46.38 483 LEU A CA 1
ATOM 3843 C C . LEU A 1 483 ? -38.249 -8.929 0.905 1.00 46.38 483 LEU A C 1
ATOM 3845 O O . LEU A 1 483 ? -37.723 -9.967 0.516 1.00 46.38 483 LEU A O 1
ATOM 3849 N N . ASN A 1 484 ? -39.501 -8.945 1.356 1.00 40.72 484 ASN A N 1
ATOM 3850 C CA . ASN A 1 484 ? -40.402 -9.994 0.896 1.00 40.72 484 ASN A CA 1
ATOM 3851 C C . ASN A 1 484 ? -41.855 -9.544 0.936 1.00 40.72 484 ASN A C 1
ATOM 3853 O O . ASN A 1 484 ? -42.317 -8.916 1.894 1.00 40.72 484 ASN A O 1
ATOM 3857 N N . ASP A 1 485 ? -42.543 -9.884 -0.144 1.00 47.88 485 ASP A N 1
ATOM 3858 C CA . ASP A 1 485 ? -43.886 -9.457 -0.477 1.00 47.88 485 ASP A CA 1
ATOM 3859 C C . ASP A 1 485 ? -44.843 -9.529 0.724 1.00 47.88 485 ASP A C 1
ATOM 3861 O O . ASP A 1 485 ? -45.007 -10.566 1.371 1.00 47.88 485 ASP A O 1
ATOM 3865 N N . LYS A 1 486 ? -45.552 -8.412 0.943 1.00 42.66 486 LYS A N 1
ATOM 3866 C CA . LYS A 1 486 ? -46.746 -8.225 1.797 1.00 42.66 486 LYS A CA 1
ATOM 3867 C C . LYS A 1 486 ? -46.598 -7.652 3.211 1.00 42.66 486 LYS A C 1
ATOM 3869 O O . LYS A 1 486 ? -47.629 -7.550 3.878 1.00 42.66 486 LYS A O 1
ATOM 3874 N N . LYS A 1 487 ? -45.442 -7.151 3.663 1.00 42.62 487 LYS A N 1
ATOM 3875 C CA . LYS A 1 487 ? -45.405 -6.232 4.829 1.00 42.62 487 LYS A CA 1
ATOM 3876 C C . LYS A 1 487 ? -44.373 -5.112 4.660 1.00 42.62 487 LYS A C 1
ATOM 3878 O O . LYS A 1 487 ? -43.205 -5.293 4.965 1.00 42.62 487 LYS A O 1
ATOM 3883 N N . ASN A 1 488 ? -44.857 -3.947 4.223 1.00 40.91 488 ASN A N 1
ATOM 3884 C CA . ASN A 1 488 ? -44.137 -2.670 4.145 1.00 40.91 488 ASN A CA 1
ATOM 3885 C C . ASN A 1 488 ? -43.695 -2.159 5.529 1.00 40.91 488 ASN A C 1
ATOM 3887 O O . ASN A 1 488 ? -44.327 -1.247 6.063 1.00 40.91 488 ASN A O 1
ATOM 3891 N N . GLN A 1 489 ? -42.635 -2.707 6.122 1.00 40.59 489 GLN A N 1
ATOM 3892 C CA . GLN A 1 489 ? -41.919 -2.024 7.204 1.00 40.59 489 GLN A CA 1
ATOM 3893 C C . GLN A 1 489 ? -40.411 -2.204 7.025 1.00 40.59 489 GLN A C 1
ATOM 3895 O O . GLN A 1 489 ? -39.876 -3.286 7.246 1.00 40.59 489 GLN A O 1
ATOM 3900 N N . TRP A 1 490 ? -39.752 -1.121 6.610 1.00 46.12 490 TRP A N 1
ATOM 3901 C CA . TRP A 1 490 ? -38.313 -0.944 6.755 1.00 46.12 490 TRP A CA 1
ATOM 3902 C C . TRP A 1 490 ? -38.019 -0.745 8.247 1.00 46.12 490 TRP A C 1
ATOM 3904 O O . TRP A 1 490 ? -38.594 0.151 8.867 1.00 46.12 490 TRP A O 1
ATOM 3914 N N . GLU A 1 491 ? -37.162 -1.571 8.839 1.00 50.81 491 GLU A N 1
ATOM 3915 C CA . GLU A 1 491 ? -36.581 -1.268 10.150 1.00 50.81 491 GLU A CA 1
ATOM 3916 C C . GLU A 1 491 ? -35.387 -0.318 9.954 1.00 50.81 491 GLU A C 1
ATOM 3918 O O . GLU A 1 491 ? -34.718 -0.358 8.920 1.00 50.81 491 GLU A O 1
ATOM 3923 N N . GLU A 1 492 ? -35.148 0.587 10.909 1.00 49.97 492 GLU A N 1
ATOM 3924 C CA . GLU A 1 492 ? -34.101 1.608 10.789 1.00 49.97 492 GLU A CA 1
ATOM 3925 C C . GLU A 1 492 ? -32.711 0.961 10.657 1.00 49.97 492 GLU A C 1
ATOM 3927 O O . GLU A 1 492 ? -32.150 0.441 11.623 1.00 49.97 492 GLU A O 1
ATOM 3932 N N . ALA A 1 493 ? -32.143 1.013 9.449 1.00 54.97 493 ALA A N 1
ATOM 3933 C CA . ALA A 1 493 ? -30.766 0.616 9.199 1.00 54.97 493 ALA A CA 1
ATOM 3934 C C . ALA A 1 493 ? -29.816 1.549 9.951 1.00 54.97 493 ALA A C 1
ATOM 3936 O O . ALA A 1 493 ? -29.935 2.779 9.880 1.00 54.97 493 ALA A O 1
ATOM 3937 N N . ASP A 1 494 ? -28.840 0.976 10.654 1.00 59.69 494 ASP A N 1
ATOM 3938 C CA . ASP A 1 494 ? -27.848 1.790 11.329 1.00 59.69 494 ASP A CA 1
ATOM 3939 C C . ASP A 1 494 ? -26.989 2.494 10.289 1.00 59.69 494 ASP A C 1
ATOM 3941 O O . ASP A 1 494 ? -26.280 1.839 9.514 1.00 59.69 494 ASP A O 1
ATOM 3945 N N . PRO A 1 495 ? -26.996 3.836 10.276 1.00 61.16 495 PRO A N 1
ATOM 3946 C CA . PRO A 1 495 ? -26.351 4.578 9.217 1.00 61.16 495 PRO A CA 1
ATOM 3947 C C . PRO A 1 495 ? -24.823 4.440 9.204 1.00 61.16 495 PRO A C 1
ATOM 3949 O O . PRO A 1 495 ? -24.168 5.003 8.331 1.00 61.16 495 PRO A O 1
ATOM 3952 N N . ARG A 1 496 ? -24.249 3.728 10.177 1.00 61.28 496 ARG A N 1
ATOM 3953 C CA . ARG A 1 496 ? -22.827 3.404 10.286 1.00 61.28 496 ARG A CA 1
ATOM 3954 C C . ARG A 1 496 ? -22.438 2.120 9.576 1.00 61.28 496 ARG A C 1
ATOM 3956 O O . ARG A 1 496 ? -21.264 1.965 9.285 1.00 61.28 496 ARG A O 1
ATOM 3963 N N . ILE A 1 497 ? -23.370 1.205 9.332 1.00 63.97 497 ILE A N 1
ATOM 3964 C CA . ILE A 1 497 ? -23.118 0.013 8.510 1.00 63.97 497 ILE A CA 1
ATOM 3965 C C . ILE A 1 497 ? -23.817 0.183 7.176 1.00 63.97 497 ILE A C 1
ATOM 3967 O O . ILE A 1 497 ? -23.201 0.021 6.137 1.00 63.97 497 ILE A O 1
ATOM 3971 N N . ASN A 1 498 ? -25.083 0.568 7.187 1.00 64.94 498 ASN A N 1
ATOM 3972 C CA . ASN A 1 498 ? -25.851 0.733 5.972 1.00 64.94 498 ASN A CA 1
ATOM 3973 C C . ASN A 1 498 ? -26.501 2.119 5.987 1.00 64.94 498 ASN A C 1
ATOM 3975 O O . ASN A 1 498 ? -27.690 2.253 6.297 1.00 64.94 498 ASN A O 1
ATOM 3979 N N . PRO A 1 499 ? -25.719 3.191 5.732 1.00 56.97 499 PRO A N 1
ATOM 3980 C CA . PRO A 1 499 ? -26.271 4.532 5.603 1.00 56.97 499 PRO A CA 1
ATOM 3981 C C . PRO A 1 499 ? -27.421 4.506 4.600 1.00 56.97 499 PRO A C 1
ATOM 3983 O O . PRO A 1 499 ? -27.204 4.309 3.416 1.00 56.97 499 PRO A O 1
ATOM 3986 N N . GLY A 1 500 ? -28.647 4.717 5.081 1.00 55.28 500 GLY A N 1
ATOM 3987 C CA . GLY A 1 500 ? -29.833 4.799 4.228 1.00 55.28 500 GLY A CA 1
ATOM 3988 C C . GLY A 1 500 ? -30.527 3.488 3.876 1.00 55.28 500 GLY A C 1
ATOM 3989 O O . GLY A 1 500 ? -31.441 3.553 3.065 1.00 55.28 500 GLY A O 1
ATOM 3990 N N . GLY A 1 501 ? -30.135 2.344 4.450 1.00 59.50 501 GLY A N 1
ATOM 3991 C CA . GLY A 1 501 ? -30.838 1.071 4.228 1.00 59.50 501 GLY A CA 1
ATOM 3992 C C . GLY A 1 501 ? -30.755 0.564 2.787 1.00 59.50 501 GLY A C 1
ATOM 3993 O O . GLY A 1 501 ? -31.707 -0.011 2.269 1.00 59.50 501 GLY A O 1
ATOM 3994 N N . ILE A 1 502 ? -29.625 0.803 2.125 1.00 65.25 502 ILE A N 1
ATOM 3995 C CA . ILE A 1 502 ? -29.430 0.509 0.710 1.00 65.25 502 ILE A CA 1
ATOM 3996 C C . ILE A 1 502 ? -29.417 -1.005 0.498 1.00 65.25 502 ILE A C 1
ATOM 3998 O O . ILE A 1 502 ? -28.660 -1.755 1.128 1.00 65.25 502 ILE A O 1
ATOM 4002 N N . VAL A 1 503 ? -30.258 -1.452 -0.428 1.00 71.62 503 VAL A N 1
ATOM 4003 C CA . VAL A 1 503 ? -30.266 -2.830 -0.912 1.00 71.62 503 VAL A CA 1
ATOM 4004 C C . VAL A 1 503 ? -29.022 -3.035 -1.779 1.00 71.62 503 VAL A C 1
ATOM 4006 O O . VAL A 1 503 ? -28.754 -2.229 -2.666 1.00 71.62 503 VAL A O 1
ATOM 4009 N N . SER A 1 504 ? -28.235 -4.083 -1.514 1.00 79.19 504 SER A N 1
ATOM 4010 C CA . SER A 1 504 ? -27.022 -4.362 -2.297 1.00 79.19 504 SER A CA 1
ATOM 4011 C C . SER A 1 504 ? -27.396 -4.764 -3.732 1.00 79.19 504 SER A C 1
ATOM 4013 O O . SER A 1 504 ? -28.377 -5.489 -3.915 1.00 79.19 504 SER A O 1
ATOM 4015 N N . PRO A 1 505 ? -26.620 -4.359 -4.752 1.00 81.38 505 PRO A N 1
ATOM 4016 C CA . PRO A 1 505 ? -26.808 -4.830 -6.125 1.00 81.38 505 PRO A CA 1
ATOM 4017 C C . PRO A 1 505 ? -26.348 -6.285 -6.322 1.00 81.38 505 PRO A C 1
ATOM 4019 O O . PRO A 1 505 ? -26.505 -6.852 -7.403 1.00 81.38 505 PRO A O 1
ATOM 4022 N N . ILE A 1 506 ? -25.794 -6.914 -5.281 1.00 84.88 506 ILE A N 1
ATOM 4023 C CA . ILE A 1 506 ? -25.458 -8.335 -5.252 1.00 84.88 506 ILE A CA 1
ATOM 4024 C C . ILE A 1 506 ? -26.630 -9.097 -4.631 1.00 84.88 506 ILE A C 1
ATOM 4026 O O . ILE A 1 506 ? -26.903 -8.971 -3.437 1.00 84.88 506 ILE A O 1
ATOM 4030 N N . MET A 1 507 ? -27.292 -9.931 -5.436 1.00 83.19 507 MET A N 1
ATOM 4031 C CA . MET A 1 507 ? -28.496 -10.672 -5.037 1.00 83.19 507 MET A CA 1
ATOM 4032 C C . MET A 1 507 ? -28.294 -11.516 -3.769 1.00 83.19 507 MET A C 1
ATOM 4034 O O . MET A 1 507 ? -29.142 -11.505 -2.884 1.00 83.19 507 MET A O 1
ATOM 4038 N N . GLU A 1 508 ? -27.144 -12.185 -3.627 1.00 82.38 508 GLU A N 1
ATOM 4039 C CA . GLU A 1 508 ? -26.823 -12.988 -2.434 1.00 82.38 508 GLU A CA 1
ATOM 4040 C C . GLU A 1 508 ? -26.826 -12.150 -1.144 1.00 82.38 508 GLU A C 1
ATOM 4042 O O . GLU A 1 508 ? -27.215 -12.628 -0.080 1.00 82.38 508 GLU A O 1
ATOM 4047 N N . LEU A 1 509 ? -26.404 -10.884 -1.228 1.00 80.12 509 LEU A N 1
ATOM 4048 C CA . LEU A 1 509 ? -26.337 -10.001 -0.070 1.00 80.12 509 LEU A CA 1
ATOM 4049 C C . LEU A 1 509 ? -27.720 -9.474 0.324 1.00 80.12 509 LEU A C 1
ATOM 4051 O O . LEU A 1 509 ? -27.910 -9.146 1.493 1.00 80.12 509 LEU A O 1
ATOM 4055 N N . GLN A 1 510 ? -28.691 -9.412 -0.595 1.00 77.19 510 GLN A N 1
ATOM 4056 C CA . GLN A 1 510 ? -30.043 -8.902 -0.312 1.00 77.19 510 GLN A CA 1
ATOM 4057 C C . GLN A 1 510 ? -30.792 -9.739 0.733 1.00 77.19 510 GLN A C 1
ATOM 4059 O O . GLN A 1 510 ? -31.551 -9.183 1.520 1.00 77.19 510 GLN A O 1
ATOM 4064 N N . GLU A 1 511 ? -30.509 -11.040 0.801 1.00 74.81 511 GLU A N 1
ATOM 4065 C CA . GLU A 1 511 ? -31.089 -11.954 1.795 1.00 74.81 511 GLU A CA 1
ATOM 4066 C C . GLU A 1 511 ? -30.353 -11.933 3.149 1.00 74.81 511 GLU A C 1
ATOM 4068 O O . GLU A 1 511 ? -30.803 -12.561 4.109 1.00 74.81 511 GLU A O 1
ATOM 4073 N N . MET A 1 512 ? -29.221 -11.224 3.243 1.00 75.38 512 MET A N 1
ATOM 4074 C CA . MET A 1 512 ? -28.425 -11.099 4.465 1.00 75.38 512 MET A CA 1
ATOM 4075 C C . MET A 1 512 ? -28.785 -9.827 5.229 1.00 75.38 512 MET A C 1
ATOM 4077 O O . MET A 1 512 ? -28.822 -8.732 4.660 1.00 75.38 512 MET A O 1
ATOM 4081 N N . SER A 1 513 ? -28.926 -9.953 6.547 1.00 72.31 513 SER A N 1
ATOM 4082 C CA . SER A 1 513 ? -28.929 -8.801 7.450 1.00 72.31 513 SER A CA 1
ATOM 4083 C C . SER A 1 513 ? -27.600 -8.042 7.378 1.00 72.31 513 SER A C 1
ATOM 4085 O O . SER A 1 513 ? -26.544 -8.631 7.126 1.00 72.31 513 SER A O 1
ATOM 4087 N N . ASP A 1 514 ? -27.617 -6.745 7.698 1.00 71.50 514 ASP A N 1
ATOM 4088 C CA . ASP A 1 514 ? -26.395 -5.937 7.850 1.00 71.50 514 ASP A CA 1
ATOM 4089 C C . ASP A 1 514 ? -25.393 -6.598 8.811 1.00 71.50 514 ASP A C 1
ATOM 4091 O O . ASP A 1 514 ? -24.175 -6.477 8.655 1.00 71.50 514 ASP A O 1
ATOM 4095 N N . ALA A 1 515 ? -25.907 -7.377 9.767 1.00 71.88 515 ALA A N 1
ATOM 4096 C CA . ALA A 1 515 ? -25.093 -8.139 10.684 1.00 71.88 515 ALA A CA 1
ATOM 4097 C C . ALA A 1 515 ? -24.336 -9.308 10.087 1.00 71.88 515 ALA A C 1
ATOM 4099 O O . ALA A 1 515 ? -23.140 -9.484 10.343 1.00 71.88 515 ALA A O 1
ATOM 4100 N N . GLU A 1 516 ? -25.026 -10.111 9.296 1.00 76.75 516 GLU A N 1
ATOM 4101 C CA . GLU A 1 516 ? -24.410 -11.209 8.568 1.00 76.75 516 GLU A CA 1
ATOM 4102 C C . GLU A 1 516 ? -23.399 -10.671 7.556 1.00 76.75 516 GLU A C 1
ATOM 4104 O O . GLU A 1 516 ? -22.297 -11.215 7.456 1.00 76.75 516 GLU A O 1
ATOM 4109 N N . ARG A 1 517 ? -23.712 -9.546 6.896 1.00 79.06 517 ARG A N 1
ATOM 4110 C CA . ARG A 1 517 ? -22.788 -8.855 5.986 1.00 79.06 517 ARG A CA 1
ATOM 4111 C C . ARG A 1 517 ? -21.523 -8.395 6.704 1.00 79.06 517 ARG A C 1
ATOM 4113 O O . ARG A 1 517 ? -20.423 -8.747 6.278 1.00 79.06 517 ARG A O 1
ATOM 4120 N N . PHE A 1 518 ? -21.648 -7.683 7.824 1.00 80.50 518 PHE A N 1
ATOM 4121 C CA . PHE A 1 518 ? -20.484 -7.225 8.586 1.00 80.50 518 PHE A CA 1
ATOM 4122 C C . PHE A 1 518 ? -19.657 -8.397 9.136 1.00 80.50 518 PHE A C 1
ATOM 4124 O O . PHE A 1 518 ? -18.427 -8.383 9.075 1.00 80.50 518 PHE A O 1
ATOM 4131 N N . LYS A 1 519 ? -20.312 -9.466 9.606 1.00 82.88 519 LYS A N 1
ATOM 4132 C CA . LYS A 1 519 ? -19.630 -10.694 10.038 1.00 82.88 519 LYS A CA 1
ATOM 4133 C C . LYS A 1 519 ? -18.865 -11.361 8.888 1.00 82.88 519 LYS A C 1
ATOM 4135 O O . LYS A 1 519 ? -17.741 -11.811 9.104 1.00 82.88 519 LYS A O 1
ATOM 4140 N N . ARG A 1 520 ? -19.434 -11.405 7.676 1.00 86.94 520 ARG A N 1
ATOM 4141 C CA . ARG A 1 520 ? -18.765 -11.909 6.461 1.00 86.94 520 ARG A CA 1
ATOM 4142 C C . ARG A 1 520 ? -17.539 -11.063 6.118 1.00 86.94 520 ARG A C 1
ATOM 4144 O O . ARG A 1 520 ? -16.471 -11.630 5.915 1.00 86.94 520 ARG A O 1
ATOM 4151 N N . ILE A 1 521 ? -17.671 -9.735 6.143 1.00 88.44 521 ILE A N 1
ATOM 4152 C CA . ILE A 1 521 ? -16.568 -8.781 5.942 1.00 88.44 521 ILE A CA 1
ATOM 4153 C C . ILE A 1 521 ? -15.429 -9.052 6.935 1.00 88.44 521 ILE A C 1
ATOM 4155 O O . ILE A 1 521 ? -14.300 -9.301 6.519 1.00 88.44 521 ILE A O 1
ATOM 4159 N N . MET A 1 522 ? -15.720 -9.086 8.239 1.00 88.81 522 MET A N 1
ATOM 4160 C CA . MET A 1 522 ? -14.705 -9.343 9.270 1.00 88.81 522 MET A CA 1
ATOM 4161 C C . MET A 1 522 ? -14.083 -10.741 9.149 1.00 88.81 522 MET A C 1
ATOM 4163 O O . MET A 1 522 ? -12.898 -10.915 9.435 1.00 88.81 522 MET A O 1
ATOM 4167 N N . GLY A 1 523 ? -14.852 -11.731 8.684 1.00 92.00 523 GLY A N 1
ATOM 4168 C CA . GLY A 1 523 ? -14.345 -13.057 8.338 1.00 92.00 523 GLY A CA 1
ATOM 4169 C C . GLY A 1 523 ? -13.309 -13.013 7.211 1.00 92.00 523 GLY A C 1
ATOM 4170 O O . GLY A 1 523 ? -12.236 -13.602 7.352 1.00 92.00 523 GLY A O 1
ATOM 4171 N N . SER A 1 524 ? -13.587 -12.280 6.128 1.00 94.56 524 SER A N 1
ATOM 4172 C CA . SER A 1 524 ? -12.635 -12.067 5.028 1.00 94.56 524 SER A CA 1
ATOM 4173 C C . SER A 1 524 ? -11.369 -11.355 5.503 1.00 94.56 524 SER A C 1
ATOM 4175 O O . SER A 1 524 ? -10.274 -11.850 5.248 1.00 94.56 524 SER A O 1
ATOM 4177 N N . VAL A 1 525 ? -11.508 -10.279 6.286 1.00 94.94 525 VAL A N 1
ATOM 4178 C CA . VAL A 1 525 ? -10.376 -9.536 6.870 1.00 94.94 525 VAL A CA 1
ATOM 4179 C C . VAL A 1 525 ? -9.497 -10.460 7.716 1.00 94.94 525 VAL A C 1
ATOM 4181 O O . VAL A 1 525 ? -8.284 -10.526 7.524 1.00 94.94 525 VAL A O 1
ATOM 4184 N N . ALA A 1 526 ? -10.095 -11.232 8.628 1.00 94.12 526 ALA A N 1
ATOM 4185 C CA . ALA A 1 526 ? -9.352 -12.159 9.478 1.00 94.12 526 ALA A CA 1
ATOM 4186 C C . ALA A 1 526 ? -8.641 -13.248 8.659 1.00 94.12 526 ALA A C 1
ATOM 4188 O O . ALA A 1 526 ? -7.504 -13.612 8.972 1.00 94.12 526 ALA A O 1
ATOM 4189 N N . ASN A 1 527 ? -9.285 -13.762 7.608 1.00 96.31 527 ASN A N 1
ATOM 4190 C CA . ASN A 1 527 ? -8.685 -14.740 6.705 1.00 96.31 527 ASN A CA 1
ATOM 4191 C C . ASN A 1 527 ? -7.503 -14.144 5.938 1.00 96.31 527 ASN A C 1
ATOM 4193 O O . ASN A 1 527 ? -6.455 -14.785 5.884 1.00 96.31 527 ASN A O 1
ATOM 4197 N N . PHE A 1 528 ? -7.633 -12.927 5.408 1.00 97.75 528 PHE A N 1
ATOM 4198 C CA . PHE A 1 528 ? -6.552 -12.210 4.733 1.00 97.75 528 PHE A CA 1
ATOM 4199 C C . PHE A 1 528 ? -5.344 -12.023 5.657 1.00 97.75 528 PHE A C 1
ATOM 4201 O O . PHE A 1 528 ? -4.237 -12.474 5.346 1.00 97.75 528 PHE A O 1
ATOM 4208 N N . GLN A 1 529 ? -5.568 -11.436 6.837 1.00 96.62 529 GLN A N 1
ATOM 4209 C CA . GLN A 1 529 ? -4.517 -11.160 7.817 1.00 96.62 529 GLN A CA 1
ATOM 4210 C C . GLN A 1 529 ? -3.797 -12.448 8.233 1.00 96.62 529 GLN A C 1
ATOM 4212 O O . GLN A 1 529 ? -2.574 -12.528 8.138 1.00 96.62 529 GLN A O 1
ATOM 4217 N N . LYS A 1 530 ? -4.540 -13.505 8.597 1.00 96.19 530 LYS A N 1
ATOM 4218 C CA . LYS A 1 530 ? -3.962 -14.820 8.935 1.00 96.19 530 LYS A CA 1
ATOM 4219 C C . LYS A 1 530 ? -3.201 -15.430 7.763 1.00 96.19 530 LYS A C 1
ATOM 4221 O O . LYS A 1 530 ? -2.091 -15.928 7.942 1.00 96.19 530 LYS A O 1
ATOM 4226 N N . LYS A 1 531 ? -3.775 -15.383 6.557 1.00 97.31 531 LYS A N 1
ATOM 4227 C CA . LYS A 1 531 ? -3.157 -15.947 5.355 1.00 97.31 531 LYS A CA 1
ATOM 4228 C C . LYS A 1 531 ? -1.863 -15.227 5.021 1.00 97.31 531 LYS A C 1
ATOM 4230 O O . LYS A 1 531 ? -0.975 -15.869 4.478 1.00 97.31 531 LYS A O 1
ATOM 4235 N N . HIS A 1 532 ? -1.720 -13.931 5.267 1.00 97.56 532 HIS A N 1
ATOM 4236 C CA . HIS A 1 532 ? -0.546 -13.167 4.823 1.00 97.56 532 HIS A CA 1
ATOM 4237 C C . HIS A 1 532 ? 0.433 -12.827 5.942 1.00 97.56 532 HIS A C 1
ATOM 4239 O O . HIS A 1 532 ? 1.534 -12.356 5.650 1.00 97.56 532 HIS A O 1
ATOM 4245 N N . MET A 1 533 ? 0.082 -13.113 7.194 1.00 95.62 533 MET A N 1
ATOM 4246 C CA . MET A 1 533 ? 0.925 -12.923 8.371 1.00 95.62 533 MET A CA 1
ATOM 4247 C C . MET A 1 533 ? 2.345 -13.438 8.148 1.00 95.62 533 MET A C 1
ATOM 4249 O O . MET A 1 533 ? 2.559 -14.578 7.738 1.00 95.62 533 MET A O 1
ATOM 4253 N N . GLY A 1 534 ? 3.310 -12.547 8.370 1.00 94.38 534 GLY A N 1
ATOM 4254 C CA . GLY A 1 534 ? 4.738 -12.820 8.245 1.00 94.38 534 GLY A CA 1
ATOM 4255 C C . GLY A 1 534 ? 5.247 -13.260 6.867 1.00 94.38 534 GLY A C 1
ATOM 4256 O O . GLY A 1 534 ? 6.425 -13.581 6.752 1.00 94.38 534 GLY A O 1
ATOM 4257 N N . PHE A 1 535 ? 4.409 -13.271 5.828 1.00 97.19 535 PHE A N 1
ATOM 4258 C CA . PHE A 1 535 ? 4.829 -13.658 4.487 1.00 97.19 535 PHE A CA 1
ATOM 4259 C C . PHE A 1 535 ? 5.413 -12.483 3.700 1.00 97.19 535 PHE A C 1
ATOM 4261 O O . PHE A 1 535 ? 4.768 -11.439 3.555 1.00 97.19 535 PHE A O 1
ATOM 4268 N N . TYR A 1 536 ? 6.573 -12.750 3.102 1.00 97.19 536 TYR A N 1
ATOM 4269 C CA . TYR A 1 536 ? 7.242 -11.955 2.079 1.00 97.19 536 TYR A CA 1
ATOM 4270 C C . TYR A 1 536 ? 7.909 -12.899 1.083 1.00 97.19 536 TYR A C 1
ATOM 4272 O O . TYR A 1 536 ? 8.278 -14.015 1.447 1.00 97.19 536 TYR A O 1
ATOM 4280 N N . LEU A 1 537 ? 8.067 -12.469 -0.169 1.00 95.56 537 LEU A N 1
ATOM 4281 C CA . LEU A 1 537 ? 8.649 -13.313 -1.209 1.00 95.56 537 LEU A CA 1
ATOM 4282 C C . LEU A 1 537 ? 10.168 -13.463 -0.988 1.00 95.56 537 LEU A C 1
ATOM 4284 O O . LEU A 1 537 ? 10.877 -12.453 -1.103 1.00 95.56 537 LEU A O 1
ATOM 4288 N N . PRO A 1 538 ? 10.682 -14.679 -0.713 1.00 93.38 538 PRO A N 1
ATOM 4289 C CA . PRO A 1 538 ? 12.104 -14.887 -0.447 1.00 93.38 538 PRO A CA 1
ATOM 4290 C C . PRO A 1 538 ? 12.976 -14.523 -1.651 1.00 93.38 538 PRO A C 1
ATOM 4292 O O . PRO A 1 538 ? 12.601 -14.750 -2.803 1.00 93.38 538 PRO A O 1
ATOM 4295 N N . GLY A 1 539 ? 14.135 -13.929 -1.394 1.00 90.12 539 GLY A N 1
ATOM 4296 C CA . GLY A 1 539 ? 15.134 -13.520 -2.375 1.00 90.12 539 GLY A CA 1
ATOM 4297 C C . GLY A 1 539 ? 14.724 -12.337 -3.249 1.00 90.12 539 GLY A C 1
ATOM 4298 O O . GLY A 1 539 ? 15.553 -11.822 -3.996 1.00 90.12 539 GLY A O 1
ATOM 4299 N N . LYS A 1 540 ? 13.467 -11.887 -3.185 1.00 95.00 540 LYS A N 1
ATOM 4300 C CA . LYS A 1 540 ? 12.881 -10.935 -4.141 1.00 95.00 540 LYS A CA 1
ATOM 4301 C C . LYS A 1 540 ? 12.210 -9.731 -3.476 1.00 95.00 540 LYS A C 1
ATOM 4303 O O . LYS A 1 540 ? 11.647 -8.921 -4.197 1.00 95.00 540 LYS A O 1
ATOM 4308 N N . THR A 1 541 ? 12.265 -9.577 -2.152 1.00 97.12 541 THR A N 1
ATOM 4309 C CA . THR A 1 541 ? 11.566 -8.486 -1.444 1.00 97.12 541 THR A CA 1
ATOM 4310 C C . THR A 1 541 ? 12.537 -7.490 -0.819 1.00 97.12 541 THR A C 1
ATOM 4312 O O . THR A 1 541 ? 13.303 -7.862 0.063 1.00 97.12 541 THR A O 1
ATOM 4315 N N . ASN A 1 542 ? 12.439 -6.219 -1.211 1.00 97.31 542 ASN A N 1
ATOM 4316 C CA . ASN A 1 542 ? 13.046 -5.086 -0.511 1.00 97.31 542 ASN A CA 1
ATOM 4317 C C . ASN A 1 542 ? 11.947 -4.257 0.181 1.00 97.31 542 ASN A C 1
ATOM 4319 O O . ASN A 1 542 ? 10.831 -4.138 -0.328 1.00 97.31 542 ASN A O 1
ATOM 4323 N N . ILE A 1 543 ? 12.255 -3.668 1.332 1.00 97.31 543 ILE A N 1
ATOM 4324 C CA . ILE A 1 543 ? 11.327 -2.911 2.182 1.00 97.31 543 ILE A CA 1
ATOM 4325 C C . ILE A 1 543 ? 11.907 -1.524 2.445 1.00 97.31 543 ILE A C 1
ATOM 4327 O O . ILE A 1 543 ? 13.090 -1.401 2.729 1.00 97.31 543 ILE A O 1
ATOM 4331 N N . ALA A 1 544 ? 11.079 -0.489 2.420 1.00 96.94 544 ALA A N 1
ATOM 4332 C CA . ALA A 1 544 ? 11.393 0.834 2.936 1.00 96.94 544 ALA A CA 1
ATOM 4333 C C . ALA A 1 544 ? 10.264 1.320 3.844 1.00 96.94 544 ALA A C 1
ATOM 4335 O O . ALA A 1 544 ? 9.089 1.220 3.478 1.00 96.94 544 ALA A O 1
ATOM 4336 N N . TYR A 1 545 ? 10.600 1.867 5.009 1.00 95.81 545 TYR A N 1
ATOM 4337 C CA . TYR A 1 545 ? 9.614 2.405 5.942 1.00 95.81 545 TYR A CA 1
ATOM 4338 C C . TYR A 1 545 ? 10.133 3.655 6.662 1.00 95.81 545 TYR A C 1
ATOM 4340 O O . TYR A 1 545 ? 11.339 3.858 6.808 1.00 95.81 545 TYR A O 1
ATOM 4348 N N . GLY A 1 546 ? 9.199 4.504 7.099 1.00 92.56 546 GLY A N 1
ATOM 4349 C CA . GLY A 1 546 ? 9.510 5.733 7.821 1.00 92.56 546 GLY A CA 1
ATOM 4350 C C . GLY A 1 546 ? 9.757 5.483 9.308 1.00 92.56 546 GLY A C 1
ATOM 4351 O O . GLY A 1 546 ? 8.970 4.807 9.966 1.00 92.56 546 GLY A O 1
ATOM 4352 N N . ASN A 1 547 ? 10.827 6.063 9.839 1.00 93.88 547 ASN A N 1
ATOM 4353 C CA . ASN A 1 547 ? 11.108 6.172 11.265 1.00 93.88 547 ASN A CA 1
ATOM 4354 C C . ASN A 1 547 ? 11.574 7.601 11.558 1.00 93.88 547 ASN A C 1
ATOM 4356 O O . ASN A 1 547 ? 12.772 7.898 11.553 1.00 93.88 547 ASN A O 1
ATOM 4360 N N . ASP A 1 548 ? 10.611 8.494 11.768 1.00 89.12 548 ASP A N 1
ATOM 4361 C CA . ASP A 1 548 ? 10.868 9.914 11.972 1.00 89.12 548 ASP A CA 1
ATOM 4362 C C . ASP A 1 548 ? 10.182 10.434 13.243 1.00 89.12 548 ASP A C 1
ATOM 4364 O O . ASP A 1 548 ? 9.015 10.150 13.518 1.00 89.12 548 ASP A O 1
ATOM 4368 N N . GLU A 1 549 ? 10.915 11.229 14.021 1.00 90.12 549 GLU A N 1
ATOM 4369 C CA . GLU A 1 549 ? 10.402 11.911 15.210 1.00 90.12 549 GLU A CA 1
ATOM 4370 C C . GLU A 1 549 ? 9.482 13.086 14.860 1.00 90.12 549 GLU A C 1
ATOM 4372 O O . GLU A 1 549 ? 8.613 13.450 15.650 1.00 90.12 549 GLU A O 1
ATOM 4377 N N . LYS A 1 550 ? 9.646 13.691 13.680 1.00 89.06 550 LYS A N 1
ATOM 4378 C CA . LYS A 1 550 ? 8.792 14.779 13.197 1.00 89.06 550 LYS A CA 1
ATOM 4379 C C . LYS A 1 550 ? 7.425 14.256 12.758 1.00 89.06 550 LYS A C 1
ATOM 4381 O O . LYS A 1 550 ? 6.409 14.890 13.043 1.00 89.06 550 LYS A O 1
ATOM 4386 N N . TYR A 1 551 ? 7.392 13.110 12.083 1.00 86.31 551 TYR A N 1
ATOM 4387 C CA . TYR A 1 551 ? 6.168 12.521 11.539 1.00 86.31 551 TYR A CA 1
ATOM 4388 C C . TYR A 1 551 ? 5.579 11.497 12.517 1.00 86.31 551 TYR A C 1
ATOM 4390 O O . TYR A 1 551 ? 5.609 10.288 12.297 1.00 86.31 551 TYR A O 1
ATOM 4398 N N . LYS A 1 552 ? 5.034 12.009 13.627 1.00 87.88 552 LYS A N 1
ATOM 4399 C CA . LYS A 1 552 ? 4.465 11.181 14.698 1.00 87.88 552 LYS A CA 1
ATOM 4400 C C . LYS A 1 552 ? 3.242 10.380 14.247 1.00 87.88 552 LYS A C 1
ATOM 4402 O O . LYS A 1 552 ? 2.330 10.931 13.633 1.00 87.88 552 LYS A O 1
ATOM 4407 N N . ALA A 1 553 ? 3.197 9.111 14.638 1.00 88.38 553 ALA A N 1
ATOM 4408 C CA . ALA A 1 553 ? 2.095 8.177 14.435 1.00 88.38 553 ALA A CA 1
ATOM 4409 C C . ALA A 1 553 ? 1.649 7.552 15.776 1.00 88.38 553 ALA A C 1
ATOM 4411 O O . ALA A 1 553 ? 2.206 7.835 16.838 1.00 88.38 553 ALA A O 1
ATOM 4412 N N . TRP A 1 554 ? 0.604 6.724 15.732 1.00 91.12 554 TRP A N 1
ATOM 4413 C CA . TRP A 1 554 ? 0.169 5.924 16.879 1.00 91.12 554 TRP A CA 1
ATOM 4414 C C . TRP A 1 554 ? 0.779 4.528 16.778 1.00 91.12 554 TRP A C 1
ATOM 4416 O O . TRP A 1 554 ? 0.209 3.672 16.104 1.00 91.12 554 TRP A O 1
ATOM 4426 N N . GLY A 1 555 ? 1.921 4.304 17.428 1.00 93.31 555 GLY A N 1
ATOM 4427 C CA . GLY A 1 555 ? 2.449 2.961 17.690 1.00 93.31 555 GLY A CA 1
ATOM 4428 C C . GLY A 1 555 ? 1.608 2.264 18.760 1.00 93.31 555 GLY A C 1
ATOM 4429 O O . GLY A 1 555 ? 1.265 1.089 18.633 1.00 93.31 555 GLY A O 1
ATOM 4430 N N . SER A 1 556 ? 1.159 3.037 19.749 1.00 95.38 556 SER A N 1
ATOM 4431 C CA . SER A 1 556 ? 0.023 2.731 20.622 1.00 95.38 556 SER A CA 1
ATOM 4432 C C . SER A 1 556 ? -0.984 3.882 20.646 1.00 95.38 556 SER A C 1
ATOM 4434 O O . SER A 1 556 ? -0.670 5.025 20.310 1.00 95.38 556 SER A O 1
ATOM 4436 N N . ILE A 1 557 ? -2.215 3.596 21.066 1.00 93.88 557 ILE A N 1
ATOM 4437 C CA . ILE A 1 557 ? -3.233 4.620 21.313 1.00 93.88 557 ILE A CA 1
ATOM 4438 C C . ILE A 1 557 ? -3.838 4.452 22.699 1.00 93.88 557 ILE A C 1
ATOM 4440 O O . ILE A 1 557 ? -4.190 3.344 23.090 1.00 93.88 557 ILE A O 1
ATOM 4444 N N . SER A 1 558 ? -3.981 5.557 23.431 1.00 95.69 558 SER A N 1
ATOM 4445 C CA . SER A 1 558 ? -4.448 5.538 24.815 1.00 95.69 558 SER A CA 1
ATOM 4446 C C . SER A 1 558 ? -5.798 6.227 24.970 1.00 95.69 558 SER A C 1
ATOM 4448 O O . SER A 1 558 ? -5.986 7.350 24.504 1.00 95.69 558 SER A O 1
ATOM 4450 N N . TRP A 1 559 ? -6.713 5.602 25.706 1.00 96.56 559 TRP A N 1
ATOM 4451 C CA . TRP A 1 559 ? -7.837 6.288 26.340 1.00 96.56 559 TRP A CA 1
ATOM 4452 C C . TRP A 1 559 ? -7.356 6.916 27.655 1.00 96.56 559 TRP A C 1
ATOM 4454 O O . TRP A 1 559 ? -7.015 6.212 28.606 1.00 96.56 559 TRP A O 1
ATOM 4464 N N . LEU A 1 560 ? -7.301 8.247 27.701 1.00 97.12 560 LEU A N 1
ATOM 4465 C CA . LEU A 1 560 ? -6.849 9.028 28.852 1.00 97.12 560 LEU A CA 1
ATOM 4466 C C . LEU A 1 560 ? -8.038 9.396 29.740 1.00 97.12 560 LEU A C 1
ATOM 4468 O O . LEU A 1 560 ? -8.899 10.167 29.320 1.00 97.12 560 LEU A O 1
ATOM 4472 N N . CYS A 1 561 ? -8.081 8.853 30.955 1.00 96.94 561 CYS A N 1
ATOM 4473 C CA . CYS A 1 561 ? -9.130 9.112 31.936 1.00 96.94 561 CYS A CA 1
ATOM 4474 C C . CYS A 1 561 ? -8.933 10.473 32.612 1.00 96.94 561 CYS A C 1
ATOM 4476 O O . CYS A 1 561 ? -7.835 10.771 33.091 1.00 96.94 561 CYS A O 1
ATOM 4478 N N . ASP A 1 562 ? -9.998 11.267 32.729 1.00 95.12 562 ASP A N 1
ATOM 4479 C CA . ASP A 1 562 ? -9.975 12.534 33.477 1.00 95.12 562 ASP A CA 1
ATOM 4480 C C . ASP A 1 562 ? -9.976 12.325 35.011 1.00 95.12 562 ASP A C 1
ATOM 4482 O O . ASP A 1 562 ? -9.786 13.271 35.770 1.00 95.12 562 ASP A O 1
ATOM 4486 N N . SER A 1 563 ? -10.190 11.093 35.487 1.00 94.88 563 SER A N 1
ATOM 4487 C CA . SER A 1 563 ? -10.236 10.717 36.910 1.00 94.88 563 SER A CA 1
ATOM 4488 C C . SER A 1 563 ? -9.197 9.651 37.262 1.00 94.88 563 SER A C 1
ATOM 4490 O O . SER A 1 563 ? -8.730 8.919 36.391 1.00 94.88 563 SER A O 1
ATOM 4492 N N . SER A 1 564 ? -8.870 9.520 38.554 1.00 94.69 564 SER A N 1
ATOM 4493 C CA . SER A 1 564 ? -7.967 8.460 39.022 1.00 94.69 564 SER A CA 1
ATOM 4494 C C . SER A 1 564 ? -8.556 7.065 38.791 1.00 94.69 564 SER A C 1
ATOM 4496 O O . SER A 1 564 ? -9.754 6.855 38.964 1.00 94.69 564 SER A O 1
ATOM 4498 N N . LEU A 1 565 ? -7.700 6.114 38.436 1.00 95.81 565 LEU A N 1
ATOM 4499 C CA . LEU A 1 565 ? -8.004 4.708 38.192 1.00 95.81 565 LEU A CA 1
ATOM 4500 C C . LEU A 1 565 ? -7.387 3.784 39.259 1.00 95.81 565 LEU A C 1
ATOM 4502 O O . LEU A 1 565 ? -7.363 2.575 39.065 1.00 95.81 565 LEU A O 1
ATOM 4506 N N . HIS A 1 566 ? -6.846 4.321 40.361 1.00 92.75 566 HIS A N 1
ATOM 4507 C CA . HIS A 1 566 ? -6.115 3.531 41.368 1.00 92.75 566 HIS A CA 1
ATOM 4508 C C . HIS A 1 566 ? -6.956 2.429 42.036 1.00 92.75 566 HIS A C 1
ATOM 4510 O O . HIS A 1 566 ? -6.416 1.401 42.430 1.00 92.75 566 HIS A O 1
ATOM 4516 N N . ASP A 1 567 ? -8.259 2.657 42.164 1.00 91.94 567 ASP A N 1
ATOM 4517 C CA . ASP A 1 567 ? -9.255 1.779 42.776 1.00 91.94 567 ASP A CA 1
ATOM 4518 C C . ASP A 1 567 ? -10.051 0.966 41.742 1.00 91.94 567 ASP A C 1
ATOM 4520 O O . ASP A 1 567 ? -10.924 0.179 42.106 1.00 91.94 567 ASP A O 1
ATOM 4524 N N . VAL A 1 568 ? -9.771 1.148 40.449 1.00 95.75 568 VAL A N 1
ATOM 4525 C CA . VAL A 1 568 ? -10.479 0.465 39.364 1.00 95.75 568 VAL A CA 1
ATOM 4526 C C . VAL A 1 568 ? -9.782 -0.858 39.069 1.00 95.75 568 VAL A C 1
ATOM 4528 O O . VAL A 1 568 ? -8.586 -0.888 38.788 1.00 95.75 568 VAL A O 1
ATOM 4531 N N . ARG A 1 569 ? -10.530 -1.965 39.102 1.00 95.19 569 ARG A N 1
ATOM 4532 C CA . ARG A 1 569 ? -10.034 -3.277 38.665 1.00 95.19 569 ARG A CA 1
ATOM 4533 C C . ARG A 1 569 ? -10.225 -3.431 37.159 1.00 95.19 569 ARG A C 1
ATOM 4535 O O . ARG A 1 569 ? -11.190 -2.915 36.597 1.00 95.19 569 ARG A O 1
ATOM 4542 N N . GLU A 1 570 ? -9.345 -4.190 36.512 1.00 93.38 570 GLU A N 1
ATOM 4543 C CA . GLU A 1 570 ? -9.440 -4.434 35.066 1.00 93.38 570 GLU A CA 1
ATOM 4544 C C . GLU A 1 570 ? -10.761 -5.117 34.682 1.00 93.38 570 GLU A C 1
ATOM 4546 O O . GLU A 1 570 ? -11.382 -4.737 33.695 1.00 93.38 570 GLU A O 1
ATOM 4551 N N . GLU A 1 571 ? -11.229 -6.073 35.490 1.00 93.88 571 GLU A N 1
ATOM 4552 C CA . GLU A 1 571 ? -12.510 -6.765 35.287 1.00 93.88 571 GLU A CA 1
ATOM 4553 C C . GLU A 1 571 ? -13.696 -5.792 35.266 1.00 93.88 571 GLU A C 1
ATOM 4555 O O . GLU A 1 571 ? -14.546 -5.871 34.378 1.00 93.88 571 GLU A O 1
ATOM 4560 N N . ASP A 1 572 ? -13.717 -4.833 36.198 1.00 95.12 572 ASP A N 1
ATOM 4561 C CA . ASP A 1 572 ? -14.773 -3.821 36.275 1.00 95.12 572 ASP A CA 1
ATOM 4562 C C . ASP A 1 572 ? -14.733 -2.905 35.045 1.00 95.12 572 ASP A C 1
ATOM 4564 O O . ASP A 1 572 ? -15.776 -2.553 34.493 1.00 95.12 572 ASP A O 1
ATOM 4568 N N . LEU A 1 573 ? -13.532 -2.546 34.576 1.00 94.06 573 LEU A N 1
ATOM 4569 C CA . LEU A 1 573 ? -13.365 -1.734 33.373 1.00 94.06 573 LEU A CA 1
ATOM 4570 C C . LEU A 1 573 ? -13.759 -2.500 32.103 1.00 94.06 573 LEU A C 1
ATOM 4572 O O . LEU A 1 573 ? -14.362 -1.915 31.202 1.00 94.06 573 LEU A O 1
ATOM 4576 N N . ARG A 1 574 ? -13.447 -3.798 32.018 1.00 93.31 574 ARG A N 1
ATOM 4577 C CA . ARG A 1 574 ? -13.836 -4.657 30.889 1.00 93.31 574 ARG A CA 1
ATOM 4578 C C . ARG A 1 574 ? -15.352 -4.828 30.796 1.00 93.31 574 ARG A C 1
ATOM 4580 O O . ARG A 1 574 ? -15.871 -4.888 29.688 1.00 93.31 574 ARG A O 1
ATOM 4587 N N . GLN A 1 575 ? -16.048 -4.843 31.933 1.00 91.94 575 GLN A N 1
ATOM 4588 C CA . GLN A 1 575 ? -17.512 -4.942 32.022 1.00 91.94 575 GLN A CA 1
ATOM 4589 C C . GLN A 1 575 ? -18.231 -3.582 31.971 1.00 91.94 575 GLN A C 1
ATOM 4591 O O . GLN A 1 575 ? -19.460 -3.528 32.069 1.00 91.94 575 GLN A O 1
ATOM 4596 N N . ALA A 1 576 ? -17.491 -2.478 31.840 1.00 92.88 576 ALA A N 1
ATOM 4597 C CA . ALA A 1 576 ? -18.069 -1.144 31.862 1.00 92.88 576 ALA A CA 1
ATOM 4598 C C . ALA A 1 576 ? -19.016 -0.909 30.675 1.00 92.88 576 ALA A C 1
ATOM 4600 O O . ALA A 1 576 ? -18.729 -1.274 29.531 1.00 92.88 576 ALA A O 1
ATOM 4601 N N . LYS A 1 577 ? -20.138 -0.239 30.941 1.00 89.88 577 LYS A N 1
ATOM 4602 C CA . LYS A 1 577 ? -21.156 0.083 29.938 1.00 89.88 577 LYS A CA 1
ATOM 4603 C C . LYS A 1 577 ? -20.891 1.449 29.331 1.00 89.88 577 LYS A C 1
ATOM 4605 O O . LYS A 1 577 ? -20.734 2.427 30.052 1.00 89.88 577 LYS A O 1
ATOM 4610 N N . LEU A 1 578 ? -20.891 1.543 28.007 1.00 88.06 578 LEU A N 1
ATOM 4611 C CA . LEU A 1 578 ? -20.790 2.825 27.311 1.00 88.06 578 LEU A CA 1
ATOM 4612 C C . LEU A 1 578 ? -22.093 3.629 27.486 1.00 88.06 578 LEU A C 1
ATOM 4614 O O . LEU A 1 578 ? -23.150 3.176 27.055 1.00 88.06 578 LEU A O 1
ATOM 4618 N N . LEU A 1 579 ? -22.017 4.817 28.097 1.00 82.75 579 LEU A N 1
ATOM 4619 C CA . LEU A 1 579 ? -23.183 5.655 28.410 1.00 82.75 579 LEU A CA 1
ATOM 4620 C C . LEU A 1 579 ? -23.510 6.669 27.308 1.00 82.75 579 LEU A C 1
ATOM 4622 O O . LEU A 1 579 ? -24.644 6.736 26.840 1.00 82.75 579 LEU A O 1
ATOM 4626 N N . LYS A 1 580 ? -22.519 7.471 26.896 1.00 67.69 580 LYS A N 1
ATOM 4627 C CA . LYS A 1 580 ? -22.681 8.535 25.892 1.00 67.69 580 LYS A CA 1
ATOM 4628 C C . LYS A 1 580 ? -21.948 8.172 24.612 1.00 67.69 580 LYS A C 1
ATOM 4630 O O . LYS A 1 580 ? -20.752 7.895 24.641 1.00 67.69 580 LYS A O 1
ATOM 4635 N N . THR A 1 581 ? -22.662 8.196 23.488 1.00 64.62 581 THR A N 1
ATOM 4636 C CA . THR A 1 581 ? -22.077 7.901 22.168 1.00 64.62 581 THR A CA 1
ATOM 4637 C C . THR A 1 581 ? -22.052 9.076 21.214 1.00 64.62 581 THR A C 1
ATOM 4639 O O . THR A 1 581 ? -21.375 8.984 20.199 1.00 64.62 581 THR A O 1
ATOM 4642 N N . GLU A 1 582 ? -22.769 10.152 21.530 1.00 65.00 582 GLU A N 1
ATOM 4643 C CA . GLU A 1 582 ? -22.776 11.392 20.744 1.00 65.00 582 GLU A CA 1
ATOM 4644 C C . GLU A 1 582 ? -21.349 11.938 20.602 1.00 65.00 582 GLU A C 1
ATOM 4646 O O . GLU A 1 582 ? -20.887 12.216 19.501 1.00 65.00 582 GLU A O 1
ATOM 4651 N N . ASP A 1 583 ? -20.592 11.941 21.702 1.00 65.81 583 ASP A N 1
ATOM 4652 C CA . ASP A 1 583 ? -19.202 12.397 21.711 1.00 65.81 583 ASP A CA 1
ATOM 4653 C C . ASP A 1 583 ? -18.200 11.334 21.240 1.00 65.81 583 ASP A C 1
ATOM 4655 O O . ASP A 1 583 ? -17.028 11.671 21.030 1.00 65.81 583 ASP A O 1
ATOM 4659 N N . MET A 1 584 ? -18.629 10.074 21.035 1.00 70.88 584 MET A N 1
ATOM 4660 C CA . MET A 1 584 ? -17.722 8.971 20.686 1.00 70.88 584 MET A CA 1
ATOM 4661 C C . MET A 1 584 ? -16.885 9.346 19.479 1.00 70.88 584 MET A C 1
ATOM 4663 O O . MET A 1 584 ? -15.681 9.152 19.551 1.00 70.88 584 MET A O 1
ATOM 4667 N N . TYR A 1 585 ? -17.510 9.945 18.457 1.00 72.62 585 TYR A N 1
ATOM 4668 C CA . TYR A 1 585 ? -16.903 10.363 17.189 1.00 72.62 585 TYR A CA 1
ATOM 4669 C C . TYR A 1 585 ? -15.996 11.593 17.260 1.00 72.62 585 TYR A C 1
ATOM 4671 O O . TYR A 1 585 ? -15.397 11.981 16.253 1.00 72.62 585 TYR A O 1
ATOM 4679 N N . THR A 1 586 ? -15.875 12.188 18.445 1.00 76.69 586 THR A N 1
ATOM 4680 C CA . THR A 1 586 ? -14.902 13.237 18.764 1.00 76.69 586 THR A CA 1
ATOM 4681 C C . THR A 1 586 ? -13.673 12.678 19.492 1.00 76.69 586 THR A C 1
ATOM 4683 O O . THR A 1 586 ? -12.798 13.437 19.909 1.00 76.69 586 THR A O 1
ATOM 4686 N N . GLY A 1 587 ? -13.591 11.350 19.658 1.00 84.81 587 GLY A N 1
ATOM 4687 C CA . GLY A 1 587 ? -12.552 10.695 20.447 1.00 84.81 587 GLY A CA 1
ATOM 4688 C C . GLY A 1 587 ? -12.743 10.862 21.952 1.00 84.81 587 GLY A C 1
ATOM 4689 O O . GLY A 1 587 ? -11.753 10.869 22.684 1.00 84.81 587 GLY A O 1
ATOM 4690 N N . LYS A 1 588 ? -13.988 11.024 22.416 1.00 88.62 588 LYS A N 1
ATOM 4691 C CA . LYS A 1 588 ? -14.351 11.100 23.835 1.00 88.62 588 LYS A CA 1
ATOM 4692 C C . LYS A 1 588 ? -15.447 10.102 24.157 1.00 88.62 588 LYS A C 1
ATOM 4694 O O . LYS A 1 588 ? -16.393 9.958 23.396 1.00 88.62 588 LYS A O 1
ATOM 4699 N N . ILE A 1 589 ? -15.350 9.438 25.297 1.00 89.69 589 ILE A N 1
ATOM 4700 C CA . ILE A 1 589 ? -16.372 8.486 25.740 1.00 89.69 589 ILE A CA 1
ATOM 4701 C C . ILE A 1 589 ? -16.618 8.629 27.234 1.00 89.69 589 ILE A C 1
ATOM 4703 O O . ILE A 1 589 ? -15.729 9.026 27.986 1.00 89.69 589 ILE A O 1
ATOM 4707 N N . THR A 1 590 ? -17.811 8.233 27.662 1.00 91.56 590 THR A N 1
ATOM 4708 C CA . THR A 1 590 ? -18.136 8.050 29.076 1.00 91.56 590 THR A CA 1
ATOM 4709 C C . THR A 1 590 ? -18.647 6.635 29.274 1.00 91.56 590 THR A C 1
ATOM 4711 O O . THR A 1 590 ? -19.565 6.208 28.569 1.00 91.56 590 THR A O 1
ATOM 4714 N N . VAL A 1 591 ? -18.065 5.920 30.230 1.00 93.25 591 VAL A N 1
ATOM 4715 C CA . VAL A 1 591 ? -18.475 4.565 30.606 1.00 93.25 591 VAL A CA 1
ATOM 4716 C C . VAL A 1 591 ? -18.906 4.528 32.066 1.00 93.25 591 VAL A C 1
ATOM 4718 O O . VAL A 1 591 ? -18.444 5.331 32.875 1.00 93.25 591 VAL A O 1
ATOM 4721 N N . GLU A 1 592 ? -19.768 3.583 32.403 1.00 95.00 592 GLU A N 1
ATOM 4722 C CA . GLU A 1 592 ? -20.203 3.287 33.763 1.00 95.00 592 GLU A CA 1
ATOM 4723 C C . GLU A 1 592 ? -19.670 1.924 34.182 1.00 95.00 592 GLU A C 1
ATOM 4725 O O . GLU A 1 592 ? -19.932 0.915 33.524 1.00 95.00 592 GLU A O 1
ATOM 4730 N N . LEU A 1 593 ? -18.902 1.896 35.267 1.00 95.56 593 LEU A N 1
ATOM 4731 C CA . LEU A 1 593 ? -18.454 0.655 35.890 1.00 95.56 593 LEU A CA 1
ATOM 4732 C C . LEU A 1 593 ? -19.649 -0.091 36.514 1.00 95.56 593 LEU A C 1
ATOM 4734 O O . LEU A 1 593 ? -20.646 0.544 36.860 1.00 95.56 593 LEU A O 1
ATOM 4738 N N . PRO A 1 594 ? -19.539 -1.406 36.782 1.00 95.31 594 PRO A N 1
ATOM 4739 C CA . PRO A 1 594 ? -20.570 -2.160 37.504 1.00 95.31 594 PRO A CA 1
ATOM 4740 C C . PRO A 1 594 ? -20.976 -1.557 38.861 1.00 95.31 594 PRO A C 1
ATOM 4742 O O . PRO A 1 594 ? -22.101 -1.750 39.311 1.00 95.31 594 PRO A O 1
ATOM 4745 N N . SER A 1 595 ? -20.084 -0.792 39.499 1.00 93.94 595 SER A N 1
ATOM 4746 C CA . SER A 1 595 ? -20.351 -0.061 40.745 1.00 93.94 595 SER A CA 1
ATOM 4747 C C . SER A 1 595 ? -21.244 1.179 40.583 1.00 93.94 595 SER A C 1
ATOM 4749 O O . SER A 1 595 ? -21.579 1.816 41.579 1.00 93.94 595 SER A O 1
ATOM 4751 N N . GLY A 1 596 ? -21.591 1.567 39.351 1.00 94.25 596 GLY A N 1
ATOM 4752 C CA . GLY A 1 596 ? -22.286 2.818 39.025 1.00 94.25 596 GLY A CA 1
ATOM 4753 C C . GLY A 1 596 ? -21.357 4.031 38.898 1.00 94.25 596 GLY A C 1
ATOM 4754 O O . GLY A 1 596 ? -21.803 5.127 38.563 1.00 94.25 596 GLY A O 1
ATOM 4755 N N . ARG A 1 597 ? -20.049 3.871 39.147 1.00 95.38 597 ARG A N 1
ATOM 4756 C CA . ARG A 1 597 ? -19.071 4.949 38.964 1.00 95.38 597 ARG A CA 1
ATOM 4757 C C . ARG A 1 597 ? -18.879 5.243 37.477 1.00 95.38 597 ARG A C 1
ATOM 4759 O O . ARG A 1 597 ? -18.535 4.350 36.706 1.00 95.38 597 ARG A O 1
ATOM 4766 N N . GLN A 1 598 ? -19.010 6.511 37.101 1.00 95.38 598 GLN A N 1
ATOM 4767 C CA . GLN A 1 598 ? -18.788 6.961 35.729 1.00 95.38 598 GLN A CA 1
ATOM 4768 C C . GLN A 1 598 ? -17.349 7.442 35.522 1.00 95.38 598 GLN A C 1
ATOM 4770 O O . GLN A 1 598 ? -16.791 8.158 36.355 1.00 95.38 598 GLN A O 1
ATOM 4775 N N . LEU A 1 599 ? -16.758 7.058 34.393 1.00 95.38 599 LEU A N 1
ATOM 4776 C CA . LEU A 1 599 ? -15.420 7.453 33.962 1.00 95.38 599 LEU A CA 1
ATOM 4777 C C . LEU A 1 599 ? -15.503 8.082 32.572 1.00 95.38 599 LEU A C 1
ATOM 4779 O O . LEU A 1 599 ? -16.164 7.544 31.684 1.00 95.38 599 LEU A O 1
ATOM 4783 N N . SER A 1 600 ? -14.822 9.211 32.384 1.00 94.75 600 SER A N 1
ATOM 4784 C CA . SER A 1 600 ? -14.724 9.888 31.087 1.00 94.75 600 SER A CA 1
ATOM 4785 C C . SER A 1 600 ? -13.308 9.787 30.541 1.00 94.75 600 SER A C 1
ATOM 4787 O O . SER A 1 600 ? -12.343 10.011 31.274 1.00 94.75 600 SER A O 1
ATOM 4789 N N . PHE A 1 601 ? -13.202 9.450 29.258 1.00 94.50 601 PHE A N 1
ATOM 4790 C CA . PHE A 1 601 ? -11.937 9.246 28.566 1.00 94.50 601 PHE A CA 1
ATOM 4791 C C . PHE A 1 601 ? -11.832 10.106 27.310 1.00 94.50 601 PHE A C 1
ATOM 4793 O O . PHE A 1 601 ? -12.826 10.360 26.629 1.00 94.50 601 PHE A O 1
ATOM 4800 N N . GLN A 1 602 ? -10.600 10.469 26.962 1.00 92.88 602 GLN A N 1
ATOM 4801 C CA . GLN A 1 602 ? -10.243 11.126 25.709 1.00 92.88 602 GLN A CA 1
ATOM 4802 C C . GLN A 1 602 ? -9.084 10.389 25.028 1.00 92.88 602 GLN A C 1
ATOM 4804 O O . GLN A 1 602 ? -8.130 9.996 25.694 1.00 92.88 602 GLN A O 1
ATOM 4809 N N . LEU A 1 603 ? -9.135 10.222 23.706 1.00 92.19 603 LEU A N 1
ATOM 4810 C CA . LEU A 1 603 ? -8.032 9.619 22.954 1.00 92.19 603 LEU A CA 1
ATOM 4811 C C . LEU A 1 603 ? -6.757 10.470 23.005 1.00 92.19 603 LEU A C 1
ATOM 4813 O O . LEU A 1 603 ? -6.797 11.698 22.889 1.00 92.19 603 LEU A O 1
ATOM 4817 N N . SER A 1 604 ? -5.615 9.798 23.134 1.00 92.25 604 SER A N 1
ATOM 4818 C CA . SER A 1 604 ? -4.293 10.416 23.082 1.00 92.25 604 SER A CA 1
ATOM 4819 C C . SER A 1 604 ? -3.924 10.889 21.673 1.00 92.25 604 SER A C 1
ATOM 4821 O O . SER A 1 604 ? -4.402 10.380 20.654 1.00 92.25 604 SER A O 1
ATOM 4823 N N . LYS A 1 605 ? -3.013 11.864 21.615 1.00 90.06 605 LYS A N 1
ATOM 4824 C CA . LYS A 1 605 ? -2.355 12.272 20.367 1.00 90.06 605 LYS A CA 1
ATOM 4825 C C . LYS A 1 605 ? -1.299 11.240 19.954 1.00 90.06 605 LYS A C 1
ATOM 4827 O O . LYS A 1 605 ? -0.930 10.381 20.751 1.00 90.06 605 LYS A O 1
ATOM 4832 N N . ALA A 1 606 ? -0.837 11.340 18.712 1.00 88.75 606 ALA A N 1
ATOM 4833 C CA . ALA A 1 606 ? 0.285 10.558 18.209 1.00 88.75 606 ALA A CA 1
ATOM 4834 C C . ALA A 1 606 ? 1.599 10.994 18.886 1.00 88.75 606 ALA A C 1
ATOM 4836 O O . ALA A 1 606 ? 1.894 12.191 18.934 1.00 88.75 606 ALA A O 1
ATOM 4837 N N . GLU A 1 607 ? 2.388 10.037 19.377 1.00 90.56 607 GLU A N 1
ATOM 4838 C CA . GLU A 1 607 ? 3.676 10.288 20.053 1.00 90.56 607 GLU A CA 1
ATOM 4839 C C . GLU A 1 607 ? 4.825 9.413 19.529 1.00 90.56 607 GLU A C 1
ATOM 4841 O O . GLU A 1 607 ? 5.997 9.770 19.701 1.00 90.56 607 GLU A O 1
ATOM 4846 N N . ASP A 1 608 ? 4.513 8.309 18.850 1.00 92.75 608 ASP A N 1
ATOM 4847 C CA . ASP A 1 608 ? 5.498 7.342 18.371 1.00 92.75 608 ASP A CA 1
ATOM 4848 C C . ASP A 1 608 ? 6.059 7.760 17.012 1.00 92.75 608 ASP A C 1
ATOM 4850 O O . ASP A 1 608 ? 5.426 8.498 16.255 1.00 92.75 608 ASP A O 1
ATOM 4854 N N . ASN A 1 609 ? 7.274 7.319 16.701 1.00 94.94 609 ASN A N 1
ATOM 4855 C CA . ASN A 1 609 ? 7.886 7.613 15.410 1.00 94.94 609 ASN A CA 1
ATOM 4856 C C . ASN A 1 609 ? 7.157 6.880 14.277 1.00 94.94 609 ASN A C 1
ATOM 4858 O O . ASN A 1 609 ? 6.552 5.824 14.475 1.00 94.94 609 ASN A O 1
ATOM 4862 N N . GLY A 1 610 ? 7.239 7.438 13.077 1.00 92.19 610 GLY A N 1
ATOM 4863 C CA . GLY A 1 610 ? 6.679 6.821 11.884 1.00 92.19 610 GLY A CA 1
ATOM 4864 C C . GLY A 1 610 ? 6.760 7.761 10.694 1.00 92.19 610 GLY A C 1
ATOM 4865 O O . GLY A 1 610 ? 7.696 8.552 10.581 1.00 92.19 610 GLY A O 1
ATOM 4866 N N . ASP A 1 611 ? 5.757 7.680 9.827 1.00 86.62 611 ASP A N 1
ATOM 4867 C CA . ASP A 1 611 ? 5.568 8.571 8.675 1.00 86.62 611 ASP A CA 1
ATOM 4868 C C . ASP A 1 611 ? 4.300 9.445 8.798 1.00 86.62 611 ASP A C 1
ATOM 4870 O O . ASP A 1 611 ? 3.821 10.034 7.831 1.00 86.62 611 ASP A O 1
ATOM 4874 N N . GLY A 1 612 ? 3.724 9.541 9.999 1.00 82.31 612 GLY A N 1
ATOM 4875 C CA . GLY A 1 612 ? 2.477 10.269 10.250 1.00 82.31 612 GLY A CA 1
ATOM 4876 C C . GLY A 1 612 ? 1.197 9.458 10.018 1.00 82.31 612 GLY A C 1
ATOM 4877 O O . GLY A 1 612 ? 0.117 9.922 10.376 1.00 82.31 612 GLY A O 1
ATOM 4878 N N . THR A 1 613 ? 1.273 8.249 9.452 1.00 83.06 613 THR A N 1
ATOM 4879 C CA . THR A 1 613 ? 0.142 7.301 9.385 1.00 83.06 613 THR A CA 1
ATOM 4880 C C . THR A 1 613 ? 0.533 5.918 9.884 1.00 83.06 613 THR A C 1
ATOM 4882 O O . THR A 1 613 ? -0.162 5.360 10.734 1.00 83.06 613 THR A O 1
ATOM 4885 N N . VAL A 1 614 ? 1.623 5.368 9.360 1.00 91.25 614 VAL A N 1
ATOM 4886 C CA . VAL A 1 614 ? 2.161 4.067 9.739 1.00 91.25 614 VAL A CA 1
ATOM 4887 C C . VAL A 1 614 ? 3.227 4.295 10.809 1.00 91.25 614 VAL A C 1
ATOM 4889 O O . VAL A 1 614 ? 4.200 5.013 10.562 1.00 91.25 614 VAL A O 1
ATOM 4892 N N . PRO A 1 615 ? 3.048 3.733 12.015 1.00 95.06 615 PRO A N 1
ATOM 4893 C CA . PRO A 1 615 ? 4.085 3.781 13.033 1.00 95.06 615 PRO A CA 1
ATOM 4894 C C . PRO A 1 615 ? 5.264 2.889 12.643 1.00 95.06 615 PRO A C 1
ATOM 4896 O O . PRO A 1 615 ? 5.088 1.875 11.953 1.00 95.06 615 PRO A O 1
ATOM 4899 N N . THR A 1 616 ? 6.455 3.232 13.137 1.00 96.81 616 THR A N 1
ATOM 4900 C CA . THR A 1 616 ? 7.674 2.420 12.993 1.00 96.81 616 THR A CA 1
ATOM 4901 C C . THR A 1 616 ? 7.409 0.956 13.359 1.00 96.81 616 THR A C 1
ATOM 4903 O O . THR A 1 616 ? 7.874 0.067 12.656 1.00 96.81 616 THR A O 1
ATOM 4906 N N . ASP A 1 617 ? 6.586 0.712 14.383 1.00 97.19 617 ASP A N 1
ATOM 4907 C CA . ASP A 1 617 ? 6.118 -0.591 14.868 1.00 97.19 617 ASP A CA 1
ATOM 4908 C C . ASP A 1 617 ? 5.585 -1.511 13.760 1.00 97.19 617 ASP A C 1
ATOM 4910 O O . ASP A 1 617 ? 5.955 -2.683 13.673 1.00 97.19 617 ASP A O 1
ATOM 4914 N N . SER A 1 618 ? 4.738 -0.978 12.873 1.00 97.38 618 SER A N 1
ATOM 4915 C CA . SER A 1 618 ? 4.262 -1.740 11.719 1.00 97.38 618 SER A CA 1
ATOM 4916 C C . SER A 1 618 ? 5.249 -1.694 10.562 1.00 97.38 618 SER A C 1
ATOM 4918 O O . SER A 1 618 ? 5.346 -2.680 9.833 1.00 97.38 618 SER A O 1
ATOM 4920 N N . GLY A 1 619 ? 5.934 -0.570 10.345 1.00 96.62 619 GLY A N 1
ATOM 4921 C CA . GLY A 1 619 ? 6.869 -0.412 9.232 1.00 96.62 619 GLY A CA 1
ATOM 4922 C C . GLY A 1 619 ? 8.028 -1.410 9.289 1.00 96.62 619 GLY A C 1
ATOM 4923 O O . GLY A 1 619 ? 8.390 -1.983 8.263 1.00 96.62 619 GLY A O 1
ATOM 4924 N N . CYS A 1 620 ? 8.549 -1.675 10.491 1.00 96.31 620 CYS A N 1
ATOM 4925 C CA . CYS A 1 620 ? 9.656 -2.598 10.729 1.00 96.31 620 CYS A CA 1
ATOM 4926 C C . CYS A 1 620 ? 9.219 -4.058 10.933 1.00 96.31 620 CYS A C 1
ATOM 4928 O O . CYS A 1 620 ? 10.063 -4.943 11.013 1.00 96.31 620 CYS A O 1
ATOM 4930 N N . ALA A 1 621 ? 7.919 -4.369 10.960 1.00 96.75 621 ALA A N 1
ATOM 4931 C CA . ALA A 1 621 ? 7.438 -5.747 11.110 1.00 96.75 621 ALA A CA 1
ATOM 4932 C C . ALA A 1 621 ? 7.941 -6.770 10.051 1.00 96.75 621 ALA A C 1
ATOM 4934 O O . ALA A 1 621 ? 7.874 -7.976 10.335 1.00 96.75 621 ALA A O 1
ATOM 4935 N N . PRO A 1 622 ? 8.403 -6.370 8.843 1.00 96.00 622 PRO A N 1
ATOM 4936 C CA . PRO A 1 622 ? 9.130 -7.248 7.923 1.00 96.00 622 PRO A CA 1
ATOM 4937 C C . PRO A 1 622 ? 10.554 -7.632 8.369 1.00 96.00 622 PRO A C 1
ATOM 4939 O O . PRO A 1 622 ? 11.107 -8.589 7.826 1.00 96.00 622 PRO A O 1
ATOM 4942 N N . GLU A 1 623 ? 11.169 -6.919 9.319 1.00 93.44 623 GLU A N 1
ATOM 4943 C CA . GLU A 1 623 ? 12.515 -7.226 9.818 1.00 93.44 623 GLU A CA 1
ATOM 4944 C C . GLU A 1 623 ? 12.597 -8.663 10.346 1.00 93.44 623 GLU A C 1
ATOM 4946 O O . GLU A 1 623 ? 11.711 -9.156 11.046 1.00 93.44 623 GLU A O 1
ATOM 4951 N N . GLY A 1 624 ? 13.652 -9.378 9.948 1.00 91.38 624 GLY A N 1
ATOM 4952 C CA . GLY A 1 624 ? 13.821 -10.803 10.251 1.00 91.38 624 GLY A CA 1
ATOM 4953 C C . GLY A 1 624 ? 12.909 -11.753 9.459 1.00 91.38 624 GLY A C 1
ATOM 4954 O O . GLY A 1 624 ? 13.067 -12.965 9.577 1.00 91.38 624 GLY A O 1
ATOM 4955 N N . LYS A 1 625 ? 11.987 -11.235 8.634 1.00 94.12 625 LYS A N 1
ATOM 4956 C CA . LYS A 1 625 ? 11.082 -12.014 7.765 1.00 94.12 625 LYS A CA 1
ATOM 4957 C C . LYS A 1 625 ? 11.394 -11.853 6.271 1.00 94.12 625 LYS A C 1
ATOM 4959 O O . LYS A 1 625 ? 10.820 -12.562 5.448 1.00 94.12 625 LYS A O 1
ATOM 4964 N N . VAL A 1 626 ? 12.296 -10.933 5.927 1.00 92.88 626 VAL A N 1
ATOM 4965 C CA . VAL A 1 626 ? 12.833 -10.725 4.575 1.00 92.88 626 VAL A CA 1
ATOM 4966 C C . VAL A 1 626 ? 14.345 -10.934 4.564 1.00 92.88 626 VAL A C 1
ATOM 4968 O O . VAL A 1 626 ? 15.034 -10.656 5.545 1.00 92.88 626 VAL A O 1
ATOM 4971 N N . ASP A 1 627 ? 14.861 -11.416 3.439 1.00 89.31 627 ASP A N 1
ATOM 4972 C CA . ASP A 1 627 ? 16.289 -11.603 3.162 1.00 89.31 627 ASP A CA 1
ATOM 4973 C C . ASP A 1 627 ? 16.870 -10.534 2.216 1.00 89.31 627 ASP A C 1
ATOM 4975 O O . ASP A 1 627 ? 18.092 -10.451 2.050 1.00 89.31 627 ASP A O 1
ATOM 4979 N N . GLY A 1 628 ? 16.005 -9.719 1.603 1.00 90.25 628 GLY A N 1
ATOM 4980 C CA . GLY A 1 628 ? 16.386 -8.530 0.848 1.00 90.25 628 GLY A CA 1
ATOM 4981 C C . GLY A 1 628 ? 16.623 -7.310 1.737 1.00 90.25 628 GLY A C 1
ATOM 4982 O O . GLY A 1 628 ? 16.731 -7.410 2.959 1.00 90.25 628 GLY A O 1
ATOM 4983 N N . ARG A 1 629 ? 16.746 -6.140 1.106 1.00 92.12 629 ARG A N 1
ATOM 4984 C CA . ARG A 1 629 ? 17.136 -4.902 1.792 1.00 92.12 629 ARG A CA 1
ATOM 4985 C C . ARG A 1 629 ? 15.994 -4.300 2.584 1.00 92.12 629 ARG A C 1
ATOM 4987 O O . ARG A 1 629 ? 14.854 -4.302 2.128 1.00 92.12 629 ARG A O 1
ATOM 4994 N N . ILE A 1 630 ? 16.344 -3.686 3.707 1.00 94.31 630 ILE A N 1
ATOM 4995 C CA . ILE A 1 630 ? 15.441 -2.853 4.498 1.00 94.31 630 ILE A CA 1
ATOM 4996 C C . ILE A 1 630 ? 16.040 -1.452 4.595 1.00 94.31 630 ILE A C 1
ATOM 4998 O O . ILE A 1 630 ? 17.163 -1.281 5.068 1.00 94.31 630 ILE A O 1
ATOM 5002 N N . PHE A 1 631 ? 15.291 -0.459 4.134 1.00 94.69 631 PHE A N 1
ATOM 5003 C CA . PHE A 1 631 ? 15.649 0.951 4.171 1.00 94.69 631 PHE A CA 1
ATOM 5004 C C . PHE A 1 631 ? 14.849 1.644 5.278 1.00 94.69 631 PHE A C 1
ATOM 5006 O O . PHE A 1 631 ? 13.619 1.696 5.225 1.00 94.69 631 PHE A O 1
ATOM 5013 N N . ILE A 1 632 ? 15.553 2.177 6.276 1.00 94.06 632 ILE A N 1
ATOM 5014 C CA . ILE A 1 632 ? 14.967 3.007 7.329 1.00 94.06 632 ILE A CA 1
ATOM 5015 C C . ILE A 1 632 ? 15.106 4.464 6.907 1.00 94.06 632 ILE A C 1
ATOM 5017 O O . ILE A 1 632 ? 16.215 4.999 6.788 1.00 94.06 632 ILE A O 1
ATOM 5021 N N . GLU A 1 633 ? 13.971 5.110 6.683 1.00 92.38 633 GLU A N 1
ATOM 5022 C CA . GLU A 1 633 ? 13.899 6.418 6.047 1.00 92.38 633 GLU A CA 1
ATOM 5023 C C . GLU A 1 633 ? 13.264 7.472 6.964 1.00 92.38 633 GLU A C 1
ATOM 5025 O O . GLU A 1 633 ? 12.597 7.163 7.948 1.00 92.38 633 GLU A O 1
ATOM 5030 N N . ASN A 1 634 ? 13.510 8.746 6.664 1.00 90.25 634 ASN A N 1
ATOM 5031 C CA . ASN A 1 634 ? 12.941 9.897 7.365 1.00 90.25 634 ASN A CA 1
ATOM 5032 C C . ASN A 1 634 ? 12.804 11.082 6.395 1.00 90.25 634 ASN A C 1
ATOM 5034 O O . ASN A 1 634 ? 13.279 11.030 5.257 1.00 90.25 634 ASN A O 1
ATOM 5038 N N . GLY A 1 635 ? 12.168 12.158 6.851 1.00 86.56 635 GLY A N 1
ATOM 5039 C CA . GLY A 1 635 ? 12.062 13.431 6.143 1.00 86.56 635 GLY A CA 1
ATOM 5040 C C . GLY A 1 635 ? 10.754 13.650 5.385 1.00 86.56 635 GLY A C 1
ATOM 5041 O O . GLY A 1 635 ? 10.525 14.771 4.936 1.00 86.56 635 GLY A O 1
ATOM 5042 N N . TYR A 1 636 ? 9.870 12.656 5.301 1.00 85.50 636 TYR A N 1
ATOM 5043 C CA . TYR A 1 636 ? 8.614 12.726 4.547 1.00 85.50 636 TYR A CA 1
ATOM 5044 C C . TYR A 1 636 ? 7.406 12.284 5.382 1.00 85.50 636 TYR A C 1
ATOM 5046 O O . TYR A 1 636 ? 7.539 11.491 6.314 1.00 85.50 636 TYR A O 1
ATOM 5054 N N . ASP A 1 637 ? 6.216 12.758 5.010 1.00 84.38 637 ASP A N 1
ATOM 5055 C CA . ASP A 1 637 ? 4.958 12.167 5.462 1.00 84.38 637 ASP A CA 1
ATOM 5056 C C . ASP A 1 637 ? 4.573 10.977 4.580 1.00 84.38 637 ASP A C 1
ATOM 5058 O O . ASP A 1 637 ? 5.034 10.838 3.446 1.00 84.38 637 ASP A O 1
ATOM 5062 N N . HIS A 1 638 ? 3.666 10.147 5.082 1.00 85.00 638 HIS A N 1
ATOM 5063 C CA . HIS A 1 638 ? 3.197 8.940 4.422 1.00 85.00 638 HIS A CA 1
ATOM 5064 C C . HIS A 1 638 ? 2.789 9.166 2.960 1.00 85.00 638 HIS A C 1
ATOM 5066 O O . HIS A 1 638 ? 3.184 8.396 2.095 1.00 85.00 638 HIS A O 1
ATOM 5072 N N . GLN A 1 639 ? 2.022 10.223 2.658 1.00 79.06 639 GLN A N 1
ATOM 5073 C CA . GLN A 1 639 ? 1.539 10.482 1.294 1.00 79.06 639 GLN A CA 1
ATOM 5074 C C . GLN A 1 639 ? 2.595 11.139 0.402 1.00 79.06 639 GLN A C 1
ATOM 5076 O O . GLN A 1 639 ? 2.568 10.967 -0.821 1.00 79.06 639 GLN A O 1
ATOM 5081 N N . GLY A 1 640 ? 3.505 11.902 1.008 1.00 80.62 640 GLY A N 1
ATOM 5082 C CA . GLY A 1 640 ? 4.631 12.565 0.359 1.00 80.62 640 GLY A CA 1
ATOM 5083 C C . GLY A 1 640 ? 5.870 11.688 0.166 1.00 80.62 640 GLY A C 1
ATOM 5084 O O . GLY A 1 640 ? 6.831 12.164 -0.444 1.00 80.62 640 GLY A O 1
ATOM 5085 N N . SER A 1 641 ? 5.854 10.425 0.608 1.00 88.00 641 SER A N 1
ATOM 5086 C CA . SER A 1 641 ? 6.985 9.483 0.533 1.00 88.00 641 SER A CA 1
ATOM 5087 C C . SER A 1 641 ? 7.616 9.420 -0.863 1.00 88.00 641 SER A C 1
ATOM 5089 O O . SER A 1 641 ? 8.827 9.519 -1.000 1.00 88.00 641 SER A O 1
ATOM 5091 N N . TYR A 1 642 ? 6.836 9.393 -1.944 1.00 90.00 642 TYR A N 1
ATOM 5092 C CA . TYR A 1 642 ? 7.359 9.490 -3.316 1.00 90.00 642 TYR A CA 1
ATOM 5093 C C . TYR A 1 642 ? 7.326 10.907 -3.913 1.00 90.00 642 TYR A C 1
ATOM 5095 O O . TYR A 1 642 ? 7.902 11.154 -4.980 1.00 90.00 642 TYR A O 1
ATOM 5103 N N . GLY A 1 643 ? 6.657 11.852 -3.255 1.00 75.75 643 GLY A N 1
ATOM 5104 C CA . GLY A 1 643 ? 6.339 13.176 -3.791 1.00 75.75 643 GLY A CA 1
ATOM 5105 C C . GLY A 1 643 ? 7.538 14.122 -3.864 1.00 75.75 643 GLY A C 1
ATOM 5106 O O . GLY A 1 643 ? 7.727 14.807 -4.873 1.00 75.75 643 GLY A O 1
ATOM 5107 N N . GLU A 1 644 ? 8.395 14.145 -2.844 1.00 68.94 644 GLU A N 1
ATOM 5108 C CA . GLU A 1 644 ? 9.488 15.117 -2.791 1.00 68.94 644 GLU A CA 1
ATOM 5109 C C . GLU A 1 644 ? 10.683 14.712 -3.667 1.00 68.94 644 GLU A C 1
ATOM 5111 O O . GLU A 1 644 ? 11.182 13.589 -3.606 1.00 68.94 644 GLU A O 1
ATOM 5116 N N . LYS A 1 645 ? 11.232 15.662 -4.442 1.00 66.94 645 LYS A N 1
ATOM 5117 C CA . LYS A 1 645 ? 12.456 15.449 -5.251 1.00 66.94 645 LYS A CA 1
ATOM 5118 C C . LYS A 1 645 ? 13.656 14.977 -4.418 1.00 66.94 645 LYS A C 1
ATOM 5120 O O . LYS A 1 645 ? 14.598 14.416 -4.971 1.00 66.94 645 LYS A O 1
ATOM 5125 N N . LYS A 1 646 ? 13.647 15.251 -3.111 1.00 65.62 646 LYS A N 1
ATOM 5126 C CA . LYS A 1 646 ? 14.686 14.848 -2.159 1.00 65.62 646 LYS A CA 1
ATOM 5127 C C . LYS A 1 646 ? 14.293 13.637 -1.307 1.00 65.62 646 LYS A C 1
ATOM 5129 O O . LYS A 1 646 ? 15.074 13.282 -0.434 1.00 65.62 646 LYS A O 1
ATOM 5134 N N . SER A 1 647 ? 13.142 13.012 -1.555 1.00 80.00 647 SER A N 1
ATOM 5135 C CA . SER A 1 647 ? 12.704 11.886 -0.741 1.00 80.00 647 SER A CA 1
ATOM 5136 C C . SER A 1 647 ? 13.675 10.704 -0.820 1.00 80.00 647 SER A C 1
ATOM 5138 O O . SER A 1 647 ? 14.116 10.309 -1.908 1.00 80.00 647 SER A O 1
ATOM 5140 N N . ALA A 1 648 ? 13.959 10.113 0.343 1.00 87.62 648 ALA A N 1
ATOM 5141 C CA . ALA A 1 648 ? 14.724 8.880 0.471 1.00 87.62 648 ALA A CA 1
ATOM 5142 C C . ALA A 1 648 ? 14.075 7.723 -0.311 1.00 87.62 648 ALA A C 1
ATOM 5144 O O . ALA A 1 648 ? 14.790 6.996 -1.003 1.00 87.62 648 ALA A O 1
ATOM 5145 N N . SER A 1 649 ? 12.738 7.642 -0.341 1.00 91.75 649 SER A N 1
ATOM 5146 C CA . SER A 1 649 ? 12.012 6.549 -1.001 1.00 91.75 649 SER A CA 1
ATOM 5147 C C . SER A 1 649 ? 12.224 6.506 -2.516 1.00 91.75 649 SER A C 1
ATOM 5149 O O . SER A 1 649 ? 12.223 5.435 -3.120 1.00 91.75 649 SER A O 1
ATOM 5151 N N . ARG A 1 650 ? 12.471 7.657 -3.164 1.00 93.19 650 ARG A N 1
ATOM 5152 C CA . ARG A 1 650 ? 12.864 7.678 -4.588 1.00 93.19 650 ARG A CA 1
ATOM 5153 C C . ARG A 1 650 ? 14.218 7.014 -4.804 1.00 93.19 650 ARG A C 1
ATOM 5155 O O . ARG A 1 650 ? 14.402 6.313 -5.795 1.00 93.19 650 ARG A O 1
ATOM 5162 N N . SER A 1 651 ? 15.147 7.244 -3.880 1.00 93.62 651 SER A N 1
ATOM 5163 C CA . SER A 1 651 ? 16.510 6.720 -3.954 1.00 93.62 651 SER A CA 1
ATOM 5164 C C . SER A 1 651 ? 16.518 5.215 -3.693 1.00 93.62 651 SER A C 1
ATOM 5166 O O . SER A 1 651 ? 17.081 4.468 -4.485 1.00 93.62 651 SER A O 1
ATOM 5168 N N . SER A 1 652 ? 15.831 4.739 -2.653 1.00 95.50 652 SER A N 1
ATOM 5169 C CA . SER A 1 652 ? 15.757 3.305 -2.343 1.00 95.50 652 SER A CA 1
ATOM 5170 C C . SER A 1 652 ? 14.933 2.501 -3.358 1.00 95.50 652 SER A C 1
ATOM 5172 O O . SER A 1 652 ? 15.297 1.362 -3.670 1.00 95.50 652 SER A O 1
ATOM 5174 N N . ALA A 1 653 ? 13.888 3.088 -3.955 1.00 97.38 653 ALA A N 1
ATOM 5175 C CA . ALA A 1 653 ? 13.177 2.478 -5.079 1.00 97.38 653 ALA A CA 1
ATOM 5176 C C . ALA A 1 653 ? 14.086 2.334 -6.309 1.00 97.38 653 ALA A C 1
ATOM 5178 O O . ALA A 1 653 ? 14.186 1.246 -6.873 1.00 97.38 653 ALA A O 1
ATOM 5179 N N . LEU A 1 654 ? 14.792 3.405 -6.696 1.00 96.81 654 LEU A N 1
ATOM 5180 C CA . LEU A 1 654 ? 15.722 3.392 -7.830 1.00 96.81 654 LEU A CA 1
ATOM 5181 C C . LEU A 1 654 ? 16.877 2.408 -7.604 1.00 96.81 654 LEU A C 1
ATOM 5183 O O . LEU A 1 654 ? 17.217 1.634 -8.496 1.00 96.81 654 LEU A O 1
ATOM 5187 N N . PHE A 1 655 ? 17.423 2.386 -6.388 1.00 96.81 655 PHE A N 1
ATOM 5188 C CA . PHE A 1 655 ? 18.413 1.406 -5.961 1.00 96.81 655 PHE A CA 1
ATOM 5189 C C . PHE A 1 655 ? 17.896 -0.024 -6.145 1.00 96.81 655 PHE A C 1
ATOM 5191 O O . PHE A 1 655 ? 18.574 -0.855 -6.744 1.00 96.81 655 PHE A O 1
ATOM 5198 N N . SER A 1 656 ? 16.685 -0.311 -5.657 1.00 97.50 656 SER A N 1
ATOM 5199 C CA . SER A 1 656 ? 16.085 -1.646 -5.750 1.00 97.50 656 SER A CA 1
ATOM 5200 C C . SER A 1 656 ? 15.838 -2.055 -7.201 1.00 97.50 656 SER A C 1
ATOM 5202 O O . SER A 1 656 ? 16.105 -3.196 -7.560 1.00 97.50 656 SER A O 1
ATOM 5204 N N . ILE A 1 657 ? 15.403 -1.128 -8.063 1.00 98.31 657 ILE A N 1
ATOM 5205 C CA . ILE A 1 657 ? 15.244 -1.378 -9.503 1.00 98.31 657 ILE A CA 1
ATOM 5206 C C . ILE A 1 657 ? 16.576 -1.788 -10.137 1.00 98.31 657 ILE A C 1
ATOM 5208 O O . ILE A 1 657 ? 16.625 -2.799 -10.841 1.00 98.31 657 ILE A O 1
ATOM 5212 N N . LEU A 1 658 ? 17.652 -1.034 -9.885 1.00 97.38 658 LEU A N 1
ATOM 5213 C CA . LEU A 1 658 ? 18.980 -1.348 -10.420 1.00 97.38 658 LEU A CA 1
ATOM 5214 C C . LEU A 1 658 ? 19.501 -2.682 -9.880 1.00 97.38 658 LEU A C 1
ATOM 5216 O O . LEU A 1 658 ? 20.003 -3.496 -10.652 1.00 97.38 658 LEU A O 1
ATOM 5220 N N . GLU A 1 659 ? 19.316 -2.944 -8.587 1.00 95.50 659 GLU A N 1
ATOM 5221 C CA . GLU A 1 659 ? 19.703 -4.208 -7.965 1.00 95.50 659 GLU A CA 1
ATOM 5222 C C . GLU A 1 659 ? 18.965 -5.397 -8.597 1.00 95.50 659 GLU A C 1
ATOM 5224 O O . GLU A 1 659 ? 19.600 -6.370 -9.004 1.00 95.50 659 GLU A O 1
ATOM 5229 N N . PHE A 1 660 ? 17.635 -5.332 -8.721 1.00 96.06 660 PHE A N 1
ATOM 5230 C CA . PHE A 1 660 ? 16.841 -6.395 -9.343 1.00 96.06 660 PHE A CA 1
ATOM 5231 C C . PHE A 1 660 ? 17.199 -6.587 -10.820 1.00 96.06 660 PHE A C 1
ATOM 5233 O O . PHE A 1 660 ? 17.259 -7.719 -11.297 1.00 96.06 660 PHE A O 1
ATOM 5240 N N . THR A 1 661 ? 17.491 -5.498 -11.532 1.00 95.12 661 THR A N 1
ATOM 5241 C CA . THR A 1 661 ? 17.909 -5.545 -12.939 1.00 95.12 661 THR A CA 1
ATOM 5242 C C . THR A 1 661 ? 19.273 -6.219 -13.090 1.00 95.12 661 THR A C 1
ATOM 5244 O O . THR A 1 661 ? 19.430 -7.083 -13.956 1.00 95.12 661 THR A O 1
ATOM 5247 N N . ALA A 1 662 ? 20.232 -5.899 -12.218 1.00 91.62 662 ALA A N 1
ATOM 5248 C CA . ALA A 1 662 ? 21.587 -6.441 -12.261 1.00 91.62 662 ALA A CA 1
ATOM 5249 C C . ALA A 1 662 ? 21.664 -7.939 -11.916 1.00 91.62 662 ALA A C 1
ATOM 5251 O O . ALA A 1 662 ? 22.551 -8.623 -12.411 1.00 91.62 662 ALA A O 1
ATOM 5252 N N . ARG A 1 663 ? 20.731 -8.485 -11.121 1.00 85.75 663 ARG A N 1
ATOM 5253 C CA . ARG A 1 663 ? 20.695 -9.928 -10.777 1.00 85.75 663 ARG A CA 1
ATOM 5254 C C . ARG A 1 663 ? 20.442 -10.851 -11.976 1.00 85.75 663 ARG A C 1
ATOM 5256 O O . ARG A 1 663 ? 20.723 -12.041 -11.892 1.00 85.75 663 ARG A O 1
ATOM 5263 N N . LYS A 1 664 ? 19.876 -10.315 -13.058 1.00 70.56 664 LYS A N 1
ATOM 5264 C CA . LYS A 1 664 ? 19.598 -11.026 -14.318 1.00 70.56 664 LYS A CA 1
ATOM 5265 C C . LYS A 1 664 ? 20.660 -10.812 -15.399 1.00 70.56 664 LYS A C 1
ATOM 5267 O O . LYS A 1 664 ? 20.522 -11.367 -16.488 1.00 70.56 664 LYS A O 1
ATOM 5272 N N . GLY A 1 665 ? 21.598 -9.913 -15.120 1.00 50.53 665 GLY A N 1
ATOM 5273 C CA . GLY A 1 665 ? 22.596 -9.398 -16.042 1.00 50.53 665 GLY A CA 1
ATOM 5274 C C . GLY A 1 665 ? 23.792 -10.301 -16.239 1.00 50.53 665 GLY A C 1
ATOM 5275 O O . GLY A 1 665 ? 24.108 -11.072 -15.307 1.00 50.53 665 GLY A O 1
#

Organism: Neisseria perflava (NCBI:txid33053)

Radius of gyration: 27.11 Å; Cα contacts (8 Å, |Δi|>4): 1330; chains: 1; bounding box: 82×43×91 Å

Foldseek 3Di:
DDPDAAAEFDWAAEPLRDTDTDDDDDPPVPPHHYDYFAQQAAAEEEEEEAQLFFKKKFFPQAPPHQDGAFLVCLPVSLVTDIDDIDAFQQDPVSLVVLLVVLVVDDLVVLLGRQFQQTMWFDLPALLQPPFAPDDHYYPPPPPPDDDPDDDDDDDDDDDDDDPDDDDPDDDDDRNRRRSVRQSLLRVSGGHNRQPSVLLNVCQRVLQPLDQDPDLVVLLVVCVVDPLNLQLQQVPDDDALFERESDDDSDHDPVSSSVSSVLSNLSNSYNYHYGYQRTSLLEFLLCLQAHDDCSGLQNSLCPPPSRVCVVNHHSRNNVSLVVVQVVVCSSHVPQQAHEYEYAELSVLSVLSNCLVVVQRRHLFYEYEAYLQQAACVLLCCLQANDDLLLDCPSGRCSPQHRWNLSVQQSLLSRLSSLLRHGHQPQAQPVVRDQFQEFEEAPVCQVDTDDTHHPVRLVQLVLFPSHSHNVLDDPNAGDDDDPDPDPDDPDDDDDDCSHNNPSRQRSHPVCNRDDSRVSSVVSVVSSNCSSVSSPLDDNAPHYEAEWEFEQSRFGRSHKYWHWNDDCPVPDPVQNRPWAWDDDVCRRNQKTWTAGPVRDIIITGMDRGRATGQSYRGPSSRSSNRVSYPHHYYYFYDHHSSNQSNDPPHPNSSVVVSSSSVSSSVVD

Mean predicted aligned error: 10.04 Å